Protein AF-A0A453EWI1-F1 (afdb_monomer)

Mean predicted aligned error: 10.82 Å

Foldseek 3Di:
DVVVVVVVCVVVVNADPVNSLVVLLVLLQVLLPPDPVSNLVSCCSVCVVVLVVLQDVVLCVQQLVALCSVVVVLVVLPNLVVLLSSLLSLLSNLVSFDHDPDPPDDDDDDPDDDPPDDQTSCLVVCQSVPPSLLSVLQSLLCCLPPPNVVVDDPLQVLLPDDDPVNVCVLQVNDDPPPPDDDDDDDPDDPPDDPPDDSSPSNNCSSCSSLLSSLLSQLSLLQSAPSRLVPDDLVSNLCSLQVNLLRDFPVSNLSNCVRHLLSNCLRYQLVCCVSHVLSNQLSVLVNCLVQVCQQQVCCVPVVAGDGSPPDGDRRPPDGDPQPVSQDDPDPDPLPDQALVSVSSPHVLSVQVVNCSNVPSVLSCLLCQLVGPDVVSVVRSVVVLVVLVVSCVRHVDPVSCCSNVPRNVVSNVD

Sequence (412 aa):
NIADTMAYLQGEGRLLRAEHDHLCEAFLIMASSSGIQQQQEVLAWLLEPLNKTWTQVEWQTAYLSDPSGLTDMFADTQFMWSIYHTVTFFEKALKRSGTKRSTTAPQAAITTTTATGYLHPMSSHLSWILPPLLRLLRCIHALWAEPFAQSLTGEIKAAKSMTISEQASLLGETSKPTKGQVAPADGLLDVQREGESKENNIRNWLRGVRDSGYNLIGLAATLGEAFFRCIDGSSVILALMENVQVMEFRHLRQLMHLAVVPLVKYCPAELWQIWTANLLQPIFVHCQQALDYSWSSLLREGRAKVPDSFALPGLNSGLPSLEQLGPVNRIDSSLKSLESFASSSLTGFLMLNVGTALPALRITVEVFSWTDSEAVTKVIPFCGALIHLAVATNRAELRQFVGNDLFSSIIQ

Structure (mmCIF, N/CA/C/O backbone):
data_AF-A0A453EWI1-F1
#
_entry.id   AF-A0A453EWI1-F1
#
loop_
_atom_site.group_PDB
_atom_site.id
_atom_site.type_symbol
_atom_site.label_atom_id
_atom_site.label_alt_id
_atom_site.label_comp_id
_atom_site.label_asym_id
_atom_site.label_entity_id
_atom_site.label_seq_id
_atom_site.pdbx_PDB_ins_code
_atom_site.Cartn_x
_atom_site.Cartn_y
_atom_site.Cartn_z
_atom_site.occupancy
_atom_site.B_iso_or_equiv
_atom_site.auth_seq_id
_atom_site.auth_comp_id
_atom_site.auth_asym_id
_atom_site.auth_atom_id
_atom_site.pdbx_PDB_model_num
ATOM 1 N N . ASN A 1 1 ? -18.209 -15.304 27.530 1.00 67.94 1 ASN A N 1
ATOM 2 C CA . ASN A 1 1 ? -17.160 -15.496 26.502 1.00 67.94 1 ASN A CA 1
ATOM 3 C C . ASN A 1 1 ? -15.914 -14.709 26.930 1.00 67.94 1 ASN A C 1
ATOM 5 O O . ASN A 1 1 ? -16.073 -13.775 27.705 1.00 67.94 1 ASN A O 1
ATOM 9 N N . ILE A 1 2 ? -14.697 -15.046 26.481 1.00 75.56 2 ILE A N 1
ATOM 10 C CA . ILE A 1 2 ? -13.461 -14.317 26.839 1.00 75.56 2 ILE A CA 1
ATOM 11 C C . ILE A 1 2 ? -13.558 -12.825 26.445 1.00 75.56 2 ILE A C 1
ATOM 13 O O . ILE A 1 2 ? -13.026 -11.990 27.164 1.00 75.56 2 ILE A O 1
ATOM 17 N N . ALA A 1 3 ? -14.296 -12.442 25.387 1.00 71.62 3 ALA A N 1
ATOM 18 C CA . ALA A 1 3 ? -14.419 -11.006 24.979 1.00 71.62 3 ALA A CA 1
ATOM 19 C C . ALA A 1 3 ? -15.384 -10.325 25.877 1.00 71.62 3 ALA A C 1
ATOM 21 O O . ALA A 1 3 ? -15.124 -9.192 26.221 1.00 71.62 3 ALA A O 1
ATOM 22 N N . ASP A 1 4 ? -16.468 -10.984 26.264 1.00 77.69 4 ASP A N 1
ATOM 23 C CA . ASP A 1 4 ? -17.371 -10.384 27.231 1.00 77.69 4 ASP A CA 1
ATOM 24 C C . ASP A 1 4 ? -16.588 -10.084 28.512 1.00 77.69 4 ASP A C 1
ATOM 26 O O . ASP A 1 4 ? -16.738 -9.012 29.077 1.00 77.69 4 ASP A O 1
ATOM 30 N N . THR A 1 5 ? -15.673 -10.974 28.918 1.00 83.44 5 THR A N 1
ATOM 31 C CA . THR A 1 5 ? -14.769 -10.732 30.047 1.00 83.44 5 THR A CA 1
ATOM 32 C C . THR A 1 5 ? -13.767 -9.607 29.770 1.00 83.44 5 THR A C 1
ATOM 34 O O . THR A 1 5 ? -13.622 -8.726 30.609 1.00 83.44 5 THR A O 1
ATOM 37 N N . MET A 1 6 ? -13.090 -9.587 28.619 1.00 82.62 6 MET A N 1
ATOM 38 C CA . MET A 1 6 ? -12.129 -8.528 28.273 1.00 82.62 6 MET A CA 1
ATOM 39 C C . MET A 1 6 ? -12.805 -7.160 28.120 1.00 82.62 6 MET A C 1
ATOM 41 O O . MET A 1 6 ? -12.298 -6.174 28.640 1.00 82.62 6 MET A O 1
ATOM 45 N N . ALA A 1 7 ? -13.968 -7.105 27.475 1.00 79.69 7 ALA A N 1
ATOM 46 C CA . ALA A 1 7 ? -14.790 -5.914 27.300 1.00 79.69 7 ALA A CA 1
ATOM 47 C C . ALA A 1 7 ? -15.365 -5.432 28.636 1.00 79.69 7 ALA A C 1
ATOM 49 O O . ALA A 1 7 ? -15.357 -4.234 28.898 1.00 79.69 7 ALA A O 1
ATOM 50 N N . TYR A 1 8 ? -15.800 -6.348 29.507 1.00 84.19 8 TYR A N 1
ATOM 51 C CA . TYR A 1 8 ? -16.216 -6.023 30.871 1.00 84.19 8 TYR A CA 1
ATOM 52 C C . TYR A 1 8 ? -15.061 -5.422 31.680 1.00 84.19 8 TYR A C 1
ATOM 54 O O . TYR A 1 8 ? -15.207 -4.349 32.256 1.00 84.19 8 TYR A O 1
ATOM 62 N N . LEU A 1 9 ? -13.883 -6.058 31.667 1.00 85.06 9 LEU A N 1
ATOM 63 C CA . LEU A 1 9 ? -12.699 -5.555 32.371 1.00 85.06 9 LEU A CA 1
ATOM 64 C C . LEU A 1 9 ? -12.217 -4.212 31.809 1.00 85.06 9 LEU A C 1
ATOM 66 O O . LEU A 1 9 ? -11.793 -3.349 32.575 1.00 85.06 9 LEU A O 1
ATOM 70 N N . GLN A 1 10 ? -12.311 -4.015 30.492 1.00 81.44 10 GLN A N 1
ATOM 71 C CA . GLN A 1 10 ? -12.009 -2.736 29.856 1.00 81.44 10 GLN A CA 1
ATOM 72 C C . GLN A 1 10 ? -13.036 -1.663 30.258 1.00 81.44 10 GLN A C 1
ATOM 74 O O . GLN A 1 10 ? -12.650 -0.535 30.555 1.00 81.44 10 GLN A O 1
ATOM 79 N N . GLY A 1 11 ? -14.325 -2.014 30.330 1.00 80.19 11 GLY A N 1
ATOM 80 C CA . GLY A 1 11 ? -15.403 -1.128 30.783 1.00 80.19 11 GLY A CA 1
ATOM 81 C C . GLY A 1 11 ? -15.296 -0.727 32.258 1.00 80.19 11 GLY A C 1
ATOM 82 O O . GLY A 1 11 ? -15.641 0.397 32.608 1.00 80.19 11 GLY A O 1
ATOM 83 N N . GLU A 1 12 ? -14.754 -1.601 33.112 1.00 86.56 12 GLU A N 1
ATOM 84 C CA . GLU A 1 12 ? -14.426 -1.291 34.514 1.00 86.56 12 GLU A CA 1
ATOM 85 C C . GLU A 1 12 ? -13.099 -0.523 34.681 1.00 86.56 12 GLU A C 1
ATOM 87 O O . GLU A 1 12 ? -12.708 -0.218 35.807 1.00 86.56 12 GLU A O 1
ATOM 92 N N . GLY A 1 13 ? -12.367 -0.238 33.596 1.00 81.62 13 GLY A N 1
ATOM 93 C CA . GLY A 1 13 ? -11.044 0.398 33.658 1.00 81.62 13 GLY A CA 1
ATOM 94 C C . GLY A 1 13 ? -9.952 -0.484 34.280 1.00 81.62 13 GLY A C 1
ATOM 95 O O . GLY A 1 13 ? -8.896 0.013 34.658 1.00 81.62 13 GLY A O 1
ATOM 96 N N . ARG A 1 14 ? -10.197 -1.794 34.398 1.00 85.75 14 ARG A N 1
ATOM 97 C CA . ARG A 1 14 ? -9.286 -2.786 34.999 1.00 85.75 14 ARG A CA 1
ATOM 98 C C . ARG A 1 14 ? -8.356 -3.451 33.990 1.00 85.75 14 ARG A C 1
ATOM 100 O O . ARG A 1 14 ? -7.479 -4.207 34.394 1.00 85.75 14 ARG A O 1
ATOM 107 N N . LEU A 1 15 ? -8.589 -3.212 32.704 1.00 83.12 15 LEU A N 1
ATOM 108 C CA . LEU A 1 15 ? -7.745 -3.659 31.607 1.00 83.12 15 LEU A CA 1
ATOM 109 C C . LEU A 1 15 ? -7.382 -2.443 30.758 1.00 83.12 15 LEU A C 1
ATOM 111 O O . LEU A 1 15 ? -8.246 -1.862 30.093 1.00 83.12 15 LEU A O 1
ATOM 115 N N . LEU A 1 16 ? -6.108 -2.053 30.786 1.00 81.50 16 LEU A N 1
ATOM 116 C CA . LEU A 1 16 ? -5.604 -0.956 29.967 1.00 81.50 16 LEU A CA 1
ATOM 117 C C . LEU A 1 16 ? -5.664 -1.338 28.488 1.00 81.50 16 LEU A C 1
ATOM 119 O O . LEU A 1 16 ? -5.563 -2.509 28.118 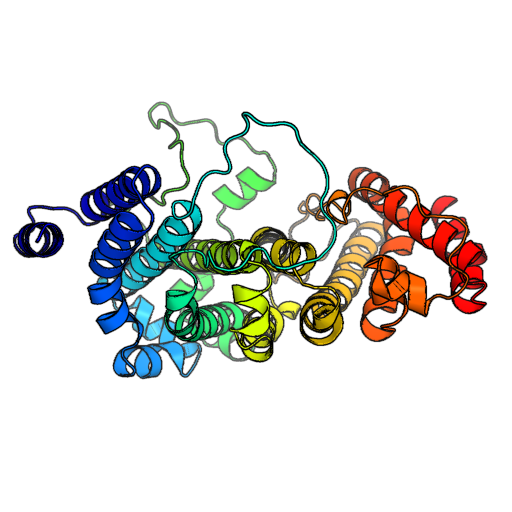1.00 81.50 16 LEU A O 1
ATOM 123 N N . ARG A 1 17 ? -5.768 -0.340 27.603 1.00 75.62 17 ARG A N 1
ATOM 124 C CA . ARG A 1 17 ? -5.851 -0.611 26.161 1.00 75.62 17 ARG A CA 1
ATOM 125 C C . ARG A 1 17 ? -4.613 -1.340 25.631 1.00 75.62 17 ARG A C 1
ATOM 127 O O . ARG A 1 17 ? -4.747 -2.270 24.846 1.00 75.62 17 ARG A O 1
ATOM 134 N N . ALA A 1 18 ? -3.429 -0.974 26.119 1.00 73.44 18 ALA A N 1
ATOM 135 C CA . ALA A 1 18 ? -2.195 -1.669 25.774 1.00 73.44 18 ALA A CA 1
ATOM 136 C C . ALA A 1 18 ? -2.226 -3.143 26.219 1.00 73.44 18 ALA A C 1
ATOM 138 O O . ALA A 1 18 ? -1.836 -4.020 25.455 1.00 73.44 18 ALA A O 1
ATOM 139 N N . GLU A 1 19 ? -2.724 -3.442 27.420 1.00 82.31 19 GLU A N 1
ATOM 140 C CA . GLU A 1 19 ? -2.849 -4.818 27.923 1.00 82.31 19 GLU A CA 1
ATOM 141 C C . GLU A 1 19 ? -3.857 -5.623 27.101 1.00 82.31 19 GLU A C 1
ATOM 143 O O . GLU A 1 19 ? -3.589 -6.769 26.741 1.00 82.31 19 GLU A O 1
ATOM 148 N N . HIS A 1 20 ? -4.985 -5.004 26.744 1.00 83.69 20 HIS A N 1
ATOM 149 C CA . HIS A 1 20 ? -5.971 -5.585 25.840 1.00 83.69 20 HIS A CA 1
ATOM 150 C C . HIS A 1 20 ? -5.329 -5.987 24.503 1.00 83.69 20 HIS A C 1
ATOM 152 O O . HIS A 1 20 ? -5.486 -7.127 24.069 1.00 83.69 20 HIS A O 1
ATOM 158 N N . ASP A 1 21 ? -4.556 -5.096 23.877 1.00 81.00 21 ASP A N 1
ATOM 159 C CA . ASP A 1 21 ? -3.899 -5.368 22.594 1.00 81.00 21 ASP A CA 1
ATOM 160 C C . ASP A 1 21 ? -2.872 -6.517 22.694 1.00 81.00 21 ASP A C 1
ATOM 162 O O . ASP A 1 21 ? -2.797 -7.360 21.793 1.00 81.00 21 ASP A O 1
ATOM 166 N N . HIS A 1 22 ? -2.119 -6.605 23.799 1.00 84.75 22 HIS A N 1
ATOM 167 C CA . HIS A 1 22 ? -1.191 -7.717 24.054 1.00 84.75 22 HIS A CA 1
ATOM 168 C C . HIS A 1 22 ? -1.921 -9.047 24.265 1.00 84.75 22 HIS A C 1
ATOM 170 O O . HIS A 1 22 ? -1.502 -10.072 23.723 1.00 84.75 22 HIS A O 1
ATOM 176 N N . LEU A 1 23 ? -3.026 -9.043 25.017 1.00 87.38 23 LEU A N 1
ATOM 177 C CA . LEU A 1 23 ? -3.858 -10.231 25.206 1.00 87.38 23 LEU A CA 1
ATOM 178 C C . LEU A 1 23 ? -4.446 -10.705 23.878 1.00 87.38 23 LEU A C 1
ATOM 180 O O . LEU A 1 23 ? -4.378 -11.894 23.573 1.00 87.38 23 LEU A O 1
ATOM 184 N N . CYS A 1 24 ? -4.970 -9.793 23.059 1.00 86.19 24 CYS A N 1
ATOM 185 C CA . CYS A 1 24 ? -5.480 -10.131 21.736 1.00 86.19 24 CYS A CA 1
ATOM 186 C C . CYS A 1 24 ? -4.393 -10.755 20.845 1.00 86.19 24 CYS A C 1
ATOM 188 O O . CYS A 1 24 ? -4.650 -11.771 20.201 1.00 86.19 24 CYS A O 1
ATOM 190 N N . GLU A 1 25 ? -3.168 -10.217 20.838 1.00 86.19 25 GLU A N 1
ATOM 191 C CA . GLU A 1 25 ? -2.052 -10.833 20.105 1.00 86.19 25 GLU A CA 1
ATOM 192 C C . GLU A 1 25 ? -1.692 -12.223 20.653 1.00 86.19 25 GLU A C 1
ATOM 194 O O . GLU A 1 25 ? -1.485 -13.154 19.871 1.00 86.19 25 GLU A O 1
ATOM 199 N N . ALA A 1 26 ? -1.691 -12.409 21.975 1.00 87.69 26 ALA A N 1
ATOM 200 C CA . ALA A 1 26 ? -1.473 -13.718 22.585 1.00 87.69 26 ALA A CA 1
ATOM 201 C C . ALA A 1 26 ? -2.552 -14.732 22.166 1.00 87.69 26 ALA A C 1
ATOM 203 O O . ALA A 1 26 ? -2.220 -15.865 21.810 1.00 87.69 26 ALA A O 1
ATOM 204 N N . PHE A 1 27 ? -3.828 -14.331 22.133 1.00 88.50 27 PHE A N 1
ATOM 205 C CA . PHE A 1 27 ? -4.918 -15.182 21.649 1.00 88.50 27 PHE A CA 1
ATOM 206 C C . PHE A 1 27 ? -4.750 -15.562 20.180 1.00 88.50 27 PHE A C 1
ATOM 208 O O . PHE A 1 27 ? -4.929 -16.731 19.847 1.00 88.50 27 PHE A O 1
ATOM 215 N N . LEU A 1 28 ? -4.341 -14.627 19.317 1.00 87.94 28 LEU A N 1
ATOM 216 C CA . LEU A 1 28 ? -4.043 -14.923 17.912 1.00 87.94 28 LEU A CA 1
ATOM 217 C C . LEU A 1 28 ? -2.926 -15.968 17.777 1.00 87.94 28 LEU A C 1
ATOM 219 O O . LEU A 1 28 ? -3.041 -16.903 16.985 1.00 87.94 28 LEU A O 1
ATOM 223 N N . ILE A 1 29 ? -1.864 -15.850 18.578 1.00 87.12 29 ILE A N 1
ATOM 224 C CA . ILE A 1 29 ? -0.747 -16.802 18.571 1.00 87.12 29 ILE A CA 1
ATOM 225 C C . ILE A 1 29 ? -1.202 -18.184 19.061 1.00 87.12 29 ILE A C 1
ATOM 227 O O . ILE A 1 29 ? -0.923 -19.180 18.393 1.00 87.12 29 ILE A O 1
ATOM 231 N N . MET A 1 30 ? -1.940 -18.264 20.172 1.00 85.94 30 MET A N 1
ATOM 232 C CA . MET A 1 30 ? -2.477 -19.532 20.695 1.00 85.94 30 MET A CA 1
ATOM 233 C C . MET A 1 30 ? -3.460 -20.194 19.716 1.00 85.94 30 MET A C 1
ATOM 235 O O . MET A 1 30 ? -3.457 -21.414 19.528 1.00 85.94 30 MET A O 1
ATOM 239 N N . ALA A 1 31 ? -4.274 -19.386 19.039 1.00 86.19 31 ALA A N 1
ATOM 240 C CA . ALA A 1 31 ? -5.187 -19.841 18.003 1.00 86.19 31 ALA A CA 1
ATOM 241 C C . ALA A 1 31 ? -4.439 -20.385 16.775 1.00 86.19 31 ALA A C 1
ATOM 243 O O . ALA A 1 31 ? -4.853 -21.394 16.212 1.00 86.19 31 ALA A O 1
ATOM 244 N N . SER A 1 32 ? -3.307 -19.781 16.397 1.00 83.81 32 SER A N 1
ATOM 245 C CA . SER A 1 32 ? -2.483 -20.240 15.265 1.00 83.81 32 SER A CA 1
ATOM 246 C C . SER A 1 32 ? -1.854 -21.625 15.470 1.00 83.81 32 SER A C 1
ATOM 248 O O . SER A 1 32 ? -1.562 -22.316 14.496 1.00 83.81 32 SER A O 1
ATOM 250 N N . SER A 1 33 ? -1.652 -22.052 16.724 1.00 81.88 33 SER A N 1
ATOM 251 C CA . SER A 1 33 ? -1.205 -23.415 17.052 1.00 81.88 33 SER A CA 1
ATOM 252 C C . SER A 1 33 ? -2.355 -24.404 17.254 1.00 81.88 33 SER A C 1
ATOM 254 O O . SER A 1 33 ? -2.109 -25.575 17.536 1.00 81.88 33 SER A O 1
ATOM 256 N N . SER A 1 34 ? -3.599 -23.938 17.144 1.00 79.94 34 SER A N 1
ATOM 257 C CA . SER A 1 34 ? -4.810 -24.751 17.263 1.00 79.94 34 SER A CA 1
ATOM 258 C C . SER A 1 34 ? -5.312 -25.200 15.881 1.00 79.94 34 SER A C 1
ATOM 260 O O . SER A 1 34 ? -4.728 -24.872 14.847 1.00 79.94 34 SER A O 1
ATOM 262 N N . GLY A 1 35 ? -6.395 -25.982 15.839 1.00 79.62 35 GLY A N 1
ATOM 263 C CA . GLY A 1 35 ? -7.058 -26.322 14.579 1.00 79.62 35 GLY A CA 1
ATOM 264 C C . GLY A 1 35 ? -7.693 -25.099 13.903 1.00 79.62 35 GLY A C 1
ATOM 265 O O . GLY A 1 35 ? -8.011 -24.101 14.550 1.00 79.62 35 GLY A O 1
ATOM 266 N N . ILE A 1 36 ? -7.920 -25.192 12.587 1.00 80.81 36 ILE A N 1
ATOM 267 C CA . ILE A 1 36 ? -8.485 -24.105 11.760 1.00 80.81 36 ILE A CA 1
ATOM 268 C C . ILE A 1 36 ? -9.826 -23.604 12.315 1.00 80.81 36 ILE A C 1
ATOM 270 O O . ILE A 1 36 ? -10.088 -22.405 12.301 1.00 80.81 36 ILE A O 1
ATOM 274 N N . GLN A 1 37 ? -10.657 -24.511 12.831 1.00 81.50 37 GLN A N 1
ATOM 275 C CA . GLN A 1 37 ? -11.960 -24.171 13.395 1.00 81.50 37 GLN A CA 1
ATOM 276 C C . GLN A 1 37 ? -11.828 -23.300 14.652 1.00 81.50 37 GLN A C 1
ATOM 278 O O . GLN A 1 37 ? -12.436 -22.237 14.717 1.00 81.50 37 GLN A O 1
ATOM 283 N N . GLN A 1 38 ? -10.968 -23.683 15.604 1.00 83.25 38 GLN A N 1
ATOM 284 C CA . GLN A 1 38 ? -10.704 -22.868 16.795 1.00 83.25 38 GLN A CA 1
ATOM 285 C C . GLN A 1 38 ? -10.111 -21.510 16.415 1.00 83.25 38 GLN A C 1
ATOM 287 O O . GLN A 1 38 ? -10.437 -20.490 17.017 1.00 83.25 38 GLN A O 1
ATOM 292 N N . GLN A 1 39 ? -9.262 -21.479 15.387 1.00 87.06 39 GLN A N 1
ATOM 293 C CA . GLN A 1 39 ? -8.699 -20.230 14.902 1.00 87.06 39 GLN A CA 1
ATOM 294 C C . GLN A 1 39 ? -9.767 -19.293 14.322 1.00 87.06 39 GLN A C 1
ATOM 296 O O . GLN A 1 39 ? -9.751 -18.097 14.610 1.00 87.06 39 GLN A O 1
ATOM 301 N N . GLN A 1 40 ? -10.707 -19.824 13.539 1.00 86.00 40 GLN A N 1
ATOM 302 C CA . GLN A 1 40 ? -11.838 -19.056 13.015 1.00 86.00 40 GLN A CA 1
ATOM 303 C C . GLN A 1 40 ? -12.755 -18.553 14.133 1.00 86.00 40 GLN A C 1
ATOM 305 O O . GLN A 1 40 ? -13.178 -17.402 14.087 1.00 86.00 40 GLN A O 1
ATOM 310 N N . GLU A 1 41 ? -13.019 -19.369 15.155 1.00 86.31 41 GLU A N 1
ATOM 311 C CA . GLU A 1 41 ? -13.827 -18.972 16.313 1.00 86.31 41 GLU A CA 1
ATOM 312 C C . GLU A 1 41 ? -13.175 -17.823 17.095 1.00 86.31 41 GLU A C 1
ATOM 314 O O . GLU A 1 41 ? -13.834 -16.821 17.372 1.00 86.31 41 GLU A O 1
ATOM 319 N N . VAL A 1 42 ? -11.871 -17.919 17.390 1.00 87.69 42 VAL A N 1
ATOM 320 C CA . VAL A 1 42 ? -11.118 -16.852 18.077 1.00 87.69 42 VAL A CA 1
ATOM 321 C C . VAL A 1 42 ? -11.080 -15.572 17.240 1.00 87.69 42 VAL A C 1
ATOM 323 O O . VAL A 1 42 ? -11.238 -14.479 17.779 1.00 87.69 42 VAL A O 1
ATOM 326 N N . LEU A 1 43 ? -10.901 -15.679 15.923 1.00 89.00 43 LEU A N 1
ATOM 327 C CA . LEU A 1 43 ? -10.918 -14.514 15.039 1.00 89.00 43 LEU A CA 1
ATOM 328 C C . LEU A 1 43 ? -12.295 -13.863 14.961 1.00 89.00 43 LEU A C 1
ATOM 330 O O . LEU A 1 43 ? -12.379 -12.643 15.063 1.00 89.00 43 LEU A O 1
ATOM 334 N N . ALA A 1 44 ? -13.364 -14.647 14.812 1.00 87.38 44 ALA A N 1
ATOM 335 C CA . ALA A 1 44 ? -14.729 -14.127 14.796 1.00 87.38 44 ALA A CA 1
ATOM 336 C C . ALA A 1 44 ? -15.025 -13.363 16.091 1.00 87.38 44 ALA A C 1
ATOM 338 O O . ALA A 1 44 ? -15.495 -12.231 16.060 1.00 87.38 44 ALA A O 1
ATOM 339 N N . TRP A 1 45 ? -14.639 -13.957 17.214 1.00 86.38 45 TRP A N 1
ATOM 340 C CA . TRP A 1 45 ? -14.759 -13.390 18.542 1.00 86.38 45 TRP A CA 1
ATOM 341 C C . TRP A 1 45 ? -14.028 -12.044 18.716 1.00 86.38 45 TRP A C 1
ATOM 343 O O . TRP A 1 45 ? -14.605 -11.093 19.244 1.00 86.38 45 TRP A O 1
ATOM 353 N N . LEU A 1 46 ? -12.781 -11.940 18.245 1.00 89.31 46 LEU A N 1
ATOM 354 C CA . LEU A 1 46 ? -11.983 -10.710 18.339 1.00 89.31 46 LEU A CA 1
ATOM 355 C C . LEU A 1 46 ? -12.405 -9.636 17.325 1.00 89.31 46 LEU A C 1
ATOM 357 O O . LEU A 1 46 ? -12.323 -8.443 17.615 1.00 89.31 46 LEU A O 1
ATOM 361 N N . LEU A 1 47 ? -12.829 -10.042 16.125 1.00 91.44 47 LEU A N 1
ATOM 362 C CA . LEU A 1 47 ? -13.122 -9.127 15.022 1.00 91.44 47 LEU A CA 1
ATOM 363 C C . LEU A 1 47 ? -14.569 -8.646 14.998 1.00 91.44 47 LEU A C 1
ATOM 365 O O . LEU A 1 47 ? -14.814 -7.590 14.430 1.00 91.44 47 LEU A O 1
ATOM 369 N N . GLU A 1 48 ? -15.534 -9.362 15.580 1.00 90.56 48 GLU A N 1
ATOM 370 C CA . GLU A 1 48 ? -16.948 -8.963 15.524 1.00 90.56 48 GLU A CA 1
ATOM 371 C C . GLU A 1 48 ? -17.214 -7.570 16.134 1.00 90.56 48 GLU A C 1
ATOM 373 O O . GLU A 1 48 ? -17.879 -6.763 15.472 1.00 90.56 48 GLU A O 1
ATOM 378 N N . PRO A 1 49 ? -16.688 -7.219 17.327 1.00 88.56 49 PRO A N 1
ATOM 379 C CA . PRO A 1 49 ? -16.867 -5.875 17.876 1.00 88.56 49 PRO A CA 1
ATOM 380 C C . PRO A 1 49 ? -16.231 -4.802 16.988 1.00 88.56 49 PRO A C 1
ATOM 382 O O . PRO A 1 49 ? -16.815 -3.738 16.793 1.00 88.56 49 PRO A O 1
ATOM 385 N N . LEU A 1 50 ? -15.062 -5.104 16.412 1.00 92.19 50 LEU A N 1
ATOM 386 C CA . LEU A 1 50 ? -14.349 -4.197 15.516 1.00 92.19 50 LEU A CA 1
ATOM 387 C C . LEU A 1 50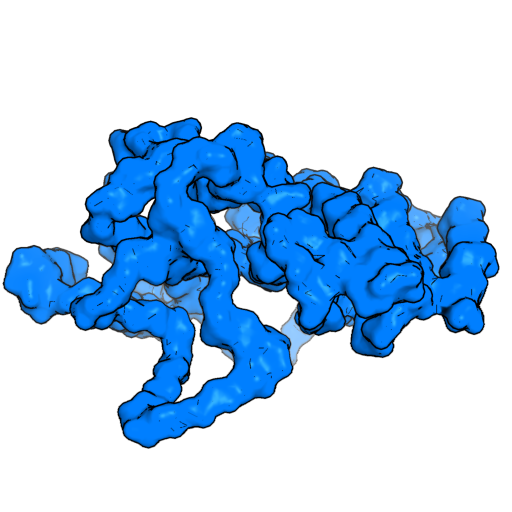 ? -15.061 -4.043 14.178 1.00 92.19 50 LEU A C 1
ATOM 389 O O . LEU A 1 50 ? -15.086 -2.950 13.645 1.00 92.19 50 LEU A O 1
ATOM 393 N N . ASN A 1 51 ? -15.670 -5.097 13.640 1.00 94.25 51 ASN A N 1
ATOM 394 C CA . ASN A 1 51 ? -16.466 -5.026 12.422 1.00 94.25 51 ASN A CA 1
ATOM 395 C C . ASN A 1 51 ? -17.634 -4.051 12.624 1.00 94.25 51 ASN A C 1
ATOM 397 O O . ASN A 1 51 ? -17.777 -3.098 11.867 1.00 94.25 51 ASN A O 1
ATOM 401 N N . LYS A 1 52 ? -18.387 -4.213 13.724 1.00 92.12 52 LYS A N 1
ATOM 402 C CA . LYS A 1 52 ? -19.533 -3.354 14.062 1.00 92.12 52 LYS A CA 1
ATOM 403 C C . LYS A 1 52 ? -19.177 -1.870 14.130 1.00 92.12 52 LYS A C 1
ATOM 405 O O . LYS A 1 52 ? -19.999 -1.062 13.718 1.00 92.12 52 LYS A O 1
ATOM 410 N N . THR A 1 53 ? -18.003 -1.505 14.642 1.00 93.06 53 THR A N 1
ATOM 411 C CA . THR A 1 53 ? -17.565 -0.101 14.721 1.00 93.06 53 THR A CA 1
ATOM 412 C C . THR A 1 53 ? -16.858 0.358 13.447 1.00 93.06 53 THR A C 1
ATOM 414 O O . THR A 1 53 ? -17.120 1.446 12.946 1.00 93.06 53 THR A O 1
ATOM 417 N N . TRP A 1 54 ? -15.999 -0.471 12.860 1.00 96.62 54 TRP A N 1
ATOM 418 C CA . TRP A 1 54 ? -15.223 -0.138 11.666 1.00 96.62 54 TRP A CA 1
ATOM 419 C C . TRP A 1 54 ? -16.108 0.092 10.444 1.00 96.62 54 TRP A C 1
ATOM 421 O O . TRP A 1 54 ? -15.841 1.004 9.666 1.00 96.62 54 TRP A O 1
ATOM 431 N N . THR A 1 55 ? -17.189 -0.677 10.282 1.00 96.06 55 THR A N 1
ATOM 432 C CA . THR A 1 55 ? -18.088 -0.551 9.125 1.00 96.06 55 THR A CA 1
ATOM 433 C C . THR A 1 55 ? -19.185 0.498 9.294 1.00 96.06 55 THR A C 1
ATOM 435 O O . THR A 1 55 ? -19.950 0.698 8.354 1.00 96.06 55 THR A O 1
ATOM 438 N N . GLN A 1 56 ? -19.279 1.168 10.449 1.00 95.75 56 GLN A N 1
ATOM 439 C CA . GLN A 1 56 ? -20.244 2.251 10.663 1.00 95.75 56 GLN A CA 1
ATOM 440 C C . GLN A 1 56 ? -20.030 3.384 9.662 1.00 95.75 56 GLN A C 1
ATOM 442 O O . GLN A 1 56 ? -18.916 3.872 9.475 1.00 95.75 56 GLN A O 1
ATOM 447 N N . VAL A 1 57 ? -21.113 3.802 9.011 1.00 95.25 57 VAL A N 1
ATOM 448 C CA . VAL A 1 57 ? -21.067 4.836 7.972 1.00 95.25 57 VAL A CA 1
ATOM 449 C C . VAL A 1 57 ? -20.894 6.214 8.603 1.00 95.25 57 VAL A C 1
ATOM 451 O O . VAL A 1 57 ? -20.268 7.080 8.008 1.00 95.25 57 VAL A O 1
ATOM 454 N N . GLU A 1 58 ? -21.380 6.408 9.826 1.00 94.62 58 GLU A N 1
ATOM 455 C CA . GLU A 1 58 ? -21.437 7.690 10.523 1.00 94.62 58 GLU A CA 1
ATOM 456 C C . GLU A 1 58 ? -20.049 8.321 10.661 1.00 94.62 58 GLU A C 1
ATOM 458 O O . GLU A 1 58 ? -19.832 9.443 10.204 1.00 94.62 58 GLU A O 1
ATOM 463 N N . TRP A 1 59 ? -19.084 7.586 11.222 1.00 95.06 59 TRP A N 1
ATOM 464 C CA . TRP A 1 59 ? -17.724 8.103 11.393 1.00 95.06 59 TRP A CA 1
ATOM 465 C C . TRP A 1 59 ? -16.969 8.174 10.063 1.00 95.06 59 TRP A C 1
ATOM 467 O O . TRP A 1 59 ? -16.190 9.097 9.841 1.00 95.06 59 TRP A O 1
ATOM 477 N N . GLN A 1 60 ? -17.207 7.225 9.152 1.00 95.06 60 GLN A N 1
ATOM 478 C CA . GLN A 1 60 ? -16.560 7.231 7.843 1.00 95.06 60 GLN A CA 1
ATOM 479 C C . GLN A 1 60 ? -17.000 8.446 7.028 1.00 95.06 60 GLN A C 1
ATOM 481 O O . GLN A 1 60 ? -16.181 9.079 6.373 1.00 95.06 60 GLN A O 1
ATOM 486 N N . THR A 1 61 ? -18.283 8.796 7.073 1.00 93.94 61 THR A N 1
ATOM 487 C CA . THR A 1 61 ? -18.799 9.984 6.404 1.00 93.94 61 THR A CA 1
ATOM 488 C C . THR A 1 61 ? -18.342 11.252 7.117 1.00 93.94 61 THR A C 1
ATOM 490 O O . THR A 1 61 ? -17.955 12.201 6.439 1.00 93.94 61 THR A O 1
ATOM 493 N N . ALA A 1 62 ? -18.323 11.265 8.452 1.00 94.00 62 ALA A N 1
ATOM 494 C CA . ALA A 1 62 ? -17.867 12.420 9.222 1.00 94.00 62 ALA A CA 1
ATOM 495 C C . ALA A 1 62 ? -16.386 12.755 8.974 1.00 94.00 62 ALA A C 1
ATOM 497 O O . ALA A 1 62 ? -16.053 13.920 8.788 1.00 94.00 62 ALA A O 1
ATOM 498 N N . TYR A 1 63 ? -15.507 11.747 8.931 1.00 95.50 63 TYR A N 1
ATOM 499 C CA . TYR A 1 63 ? -14.056 11.967 8.928 1.00 95.50 63 TYR A CA 1
ATOM 500 C C . TYR A 1 63 ? -13.347 11.606 7.616 1.00 95.50 63 TYR A C 1
ATOM 502 O O . TYR A 1 63 ? -12.255 12.114 7.375 1.00 95.50 63 TYR A O 1
ATOM 510 N N . LEU A 1 64 ? -13.923 10.734 6.774 1.00 95.75 64 LEU A N 1
ATOM 511 C CA . LEU A 1 64 ? -13.270 10.196 5.566 1.00 95.75 64 LEU A CA 1
ATOM 512 C C . LEU A 1 64 ? -13.952 10.585 4.243 1.00 95.75 64 LEU A C 1
ATOM 514 O O . LEU A 1 64 ? -13.533 10.104 3.189 1.00 95.75 64 LEU A O 1
ATOM 518 N N . SER A 1 65 ? -15.005 11.411 4.262 1.00 91.31 65 SER A N 1
ATOM 519 C CA . SER A 1 65 ? -15.617 11.913 3.015 1.00 91.31 65 SER A CA 1
ATOM 520 C C . SER A 1 65 ? -14.701 12.882 2.270 1.00 91.31 65 SER A C 1
ATOM 522 O O . SER A 1 65 ? -14.726 12.932 1.043 1.00 91.31 65 SER A O 1
ATOM 524 N N . ASP A 1 66 ? -13.902 13.643 3.016 1.00 89.44 66 ASP A N 1
ATOM 525 C CA . ASP A 1 66 ? -12.971 14.646 2.511 1.00 89.44 66 ASP A CA 1
ATOM 526 C C . ASP A 1 66 ? -11.716 14.681 3.408 1.00 89.44 66 ASP A C 1
ATOM 528 O O . ASP A 1 66 ? -11.842 14.475 4.620 1.00 89.44 66 ASP A O 1
ATOM 532 N N . PRO A 1 67 ? -10.507 14.945 2.870 1.00 88.75 67 PRO A N 1
ATOM 533 C CA . PRO A 1 67 ? -9.279 15.025 3.665 1.00 88.75 67 PRO A CA 1
ATOM 534 C C . PRO A 1 67 ? -9.330 16.033 4.821 1.00 88.75 67 PRO A C 1
ATOM 536 O O . PRO A 1 67 ? -8.633 15.841 5.819 1.00 88.75 67 PRO A O 1
ATOM 539 N N . SER A 1 68 ? -10.156 17.082 4.732 1.00 89.06 68 SER A N 1
ATOM 540 C CA . SER A 1 68 ? -10.337 18.047 5.822 1.00 89.06 68 SER A CA 1
ATOM 541 C C . SER A 1 68 ? -10.943 17.426 7.084 1.00 89.06 68 SER A C 1
ATOM 543 O O . SER A 1 68 ? -10.578 17.855 8.181 1.00 89.06 68 SER A O 1
ATOM 545 N N . GLY A 1 69 ? -11.750 16.365 6.949 1.00 92.19 69 GLY A N 1
ATOM 546 C CA . GLY A 1 69 ? -12.364 15.638 8.065 1.00 92.19 69 GLY A CA 1
ATOM 547 C C . GLY A 1 69 ? -11.348 14.997 9.017 1.00 92.19 69 GLY A C 1
ATOM 548 O O . GLY A 1 69 ? -11.634 14.813 10.200 1.00 92.19 69 GLY A O 1
ATOM 549 N N . LEU A 1 70 ? -10.111 14.750 8.564 1.00 93.81 70 LEU A N 1
ATOM 550 C CA . LEU A 1 70 ? -9.030 14.312 9.454 1.00 93.81 70 LEU A CA 1
ATOM 551 C C . LEU A 1 70 ? -8.710 15.355 10.535 1.00 93.81 70 LEU A C 1
ATOM 553 O O . LEU A 1 70 ? -8.303 14.985 11.633 1.00 93.81 70 LEU A O 1
ATOM 557 N N . THR A 1 71 ? -8.926 16.645 10.261 1.00 91.44 71 THR A N 1
ATOM 558 C CA . THR A 1 71 ? -8.730 17.722 11.245 1.00 91.44 71 THR A CA 1
ATOM 559 C C . THR A 1 71 ? -9.675 17.560 12.431 1.00 91.44 71 THR A C 1
ATOM 561 O O . THR A 1 71 ? -9.239 17.669 13.578 1.00 91.44 71 THR A O 1
ATOM 564 N N . ASP A 1 72 ? -10.940 17.239 12.157 1.00 91.62 72 ASP A N 1
ATOM 565 C CA . ASP A 1 72 ? -11.953 17.008 13.188 1.00 91.62 72 ASP A CA 1
ATOM 566 C C . ASP A 1 72 ? -11.662 15.717 13.960 1.00 91.62 72 ASP A C 1
ATOM 568 O O . ASP A 1 72 ? -11.802 15.675 15.182 1.00 91.62 72 ASP A O 1
ATOM 572 N N . MET A 1 73 ? -11.161 14.680 13.281 1.00 94.62 73 MET A N 1
ATOM 573 C CA . MET A 1 73 ? -10.720 13.447 13.938 1.00 94.62 73 MET A CA 1
ATOM 574 C C . MET A 1 73 ? -9.544 13.693 14.894 1.00 94.62 73 MET A C 1
ATOM 576 O O . MET A 1 73 ? -9.525 13.145 15.990 1.00 94.62 73 MET A O 1
ATOM 580 N N . PHE A 1 74 ? -8.576 14.539 14.525 1.00 93.50 74 PHE A N 1
ATOM 581 C CA . PHE A 1 74 ? -7.445 14.883 15.398 1.00 93.50 74 PHE A CA 1
ATOM 582 C C . PHE A 1 74 ? -7.839 15.732 16.613 1.00 93.50 74 PHE A C 1
ATOM 584 O O . PHE A 1 74 ? -7.050 15.853 17.554 1.00 93.50 74 PHE A O 1
ATOM 591 N N . ALA A 1 75 ? -9.033 16.330 16.618 1.00 90.94 75 ALA A N 1
ATOM 592 C CA . ALA A 1 75 ? -9.575 16.981 17.806 1.00 90.94 75 ALA A CA 1
ATOM 593 C C . ALA A 1 75 ? -10.070 15.953 18.841 1.00 90.94 75 ALA A C 1
ATOM 595 O O . ALA A 1 75 ? -9.941 16.191 20.043 1.00 90.94 75 ALA A O 1
ATOM 596 N N . ASP A 1 76 ? -10.556 14.792 18.393 1.00 92.62 76 ASP A N 1
ATOM 597 C CA . ASP A 1 76 ? -10.945 13.674 19.253 1.00 92.62 76 ASP A CA 1
ATOM 598 C C . ASP A 1 76 ? -9.785 12.679 19.415 1.00 92.62 76 ASP A C 1
ATOM 600 O O . ASP A 1 76 ? -9.642 11.691 18.693 1.00 92.62 76 ASP A O 1
ATOM 604 N N . THR A 1 77 ? -8.933 12.944 20.409 1.00 89.12 77 THR A N 1
ATOM 605 C CA . THR A 1 77 ? -7.735 12.127 20.676 1.00 89.12 77 THR A CA 1
ATOM 606 C C . THR A 1 77 ? -8.082 10.661 20.956 1.00 89.12 77 THR A C 1
ATOM 608 O O . THR A 1 77 ? -7.353 9.764 20.530 1.00 89.12 77 THR A O 1
ATOM 611 N N . GLN A 1 78 ? -9.187 10.398 21.657 1.00 88.88 78 GLN A N 1
ATOM 612 C CA . GLN A 1 78 ? -9.583 9.037 22.011 1.00 88.88 78 GLN A CA 1
ATOM 613 C C . GLN A 1 78 ? -10.043 8.270 20.770 1.00 88.88 78 GLN A C 1
ATOM 615 O O . GLN A 1 78 ? -9.609 7.135 20.548 1.00 88.88 78 GLN A O 1
ATOM 620 N N . PHE A 1 79 ? -10.877 8.897 19.938 1.00 92.75 79 PHE A N 1
ATOM 621 C CA . PHE A 1 79 ? -11.329 8.296 18.691 1.00 92.75 79 PHE A CA 1
ATOM 622 C C . PHE A 1 79 ? -10.170 8.097 17.707 1.00 92.75 79 PHE A C 1
ATOM 624 O O . PHE A 1 79 ? -10.009 6.995 17.179 1.00 92.75 79 PHE A O 1
ATOM 631 N N . MET A 1 80 ? -9.295 9.096 17.544 1.00 94.31 80 MET A N 1
ATOM 632 C CA . MET A 1 80 ? -8.080 9.011 16.727 1.00 94.31 80 MET A CA 1
ATOM 633 C C . MET A 1 80 ? -7.254 7.765 17.086 1.00 94.31 80 MET A C 1
ATOM 635 O O . MET A 1 80 ? -6.973 6.925 16.225 1.00 94.31 80 MET A O 1
ATOM 639 N N . TRP A 1 81 ? -6.900 7.585 18.361 1.00 91.81 81 TRP A N 1
ATOM 640 C CA . TRP A 1 81 ? -6.134 6.411 18.785 1.00 91.81 81 TRP A CA 1
ATOM 641 C C . TRP A 1 81 ? -6.915 5.104 18.619 1.00 91.81 81 TRP A C 1
ATOM 643 O O . TRP A 1 81 ? -6.324 4.098 18.226 1.00 91.81 81 TRP A O 1
ATOM 653 N N . SER A 1 82 ? -8.238 5.101 18.813 1.00 92.19 82 SER A N 1
ATOM 654 C CA . SER A 1 82 ? -9.061 3.906 18.571 1.00 92.19 82 SER A CA 1
ATOM 655 C C . SER A 1 82 ? -8.948 3.388 17.127 1.00 92.19 82 SER A C 1
ATOM 657 O O . SER A 1 82 ? -8.855 2.174 16.915 1.00 92.19 82 SER A O 1
ATOM 659 N N . ILE A 1 83 ? -8.851 4.292 16.142 1.00 95.81 83 ILE A N 1
ATOM 660 C CA . ILE A 1 83 ? -8.622 3.951 14.730 1.00 95.81 83 ILE A CA 1
ATOM 661 C C . ILE A 1 83 ? -7.244 3.315 14.546 1.00 95.81 83 ILE A C 1
ATOM 663 O O . ILE A 1 83 ? -7.133 2.258 13.925 1.00 95.81 83 ILE A O 1
ATOM 667 N N . TYR A 1 84 ? -6.201 3.900 15.139 1.00 94.94 84 TYR A N 1
ATOM 668 C CA . TYR A 1 84 ? -4.847 3.342 15.080 1.00 94.94 84 TYR A CA 1
ATOM 669 C C . TYR A 1 84 ? -4.775 1.923 15.660 1.00 94.94 84 TYR A C 1
ATOM 671 O O . TYR A 1 84 ? -4.248 1.011 15.015 1.00 94.94 84 TYR A O 1
ATOM 679 N N . HIS A 1 85 ? -5.359 1.702 16.840 1.00 91.44 85 HIS A N 1
ATOM 680 C CA . HIS A 1 85 ? -5.398 0.378 17.466 1.00 91.44 85 HIS A CA 1
ATOM 681 C C . HIS A 1 85 ? -6.175 -0.635 16.618 1.00 91.44 85 HIS A C 1
ATOM 683 O O . HIS A 1 85 ? -5.797 -1.799 16.529 1.00 91.44 85 HIS A O 1
ATOM 689 N N . THR A 1 86 ? -7.240 -0.197 15.948 1.00 94.81 86 THR A N 1
ATOM 690 C CA . THR A 1 86 ? -8.033 -1.063 15.068 1.00 94.81 86 THR A CA 1
ATOM 691 C C . THR A 1 86 ? -7.228 -1.495 13.837 1.00 94.81 86 THR A C 1
ATOM 693 O O . THR A 1 86 ? -7.157 -2.686 13.535 1.00 94.81 86 THR A O 1
ATOM 696 N N . VAL A 1 87 ? -6.547 -0.558 13.166 1.00 97.06 87 VAL A N 1
ATOM 697 C CA . VAL A 1 87 ? -5.717 -0.853 11.982 1.00 97.06 87 VAL A CA 1
ATOM 698 C C . VAL A 1 87 ? -4.531 -1.756 12.335 1.00 97.06 87 VAL A C 1
ATOM 700 O O . VAL A 1 87 ? -4.300 -2.760 11.660 1.00 97.06 87 VAL A O 1
ATOM 703 N N . THR A 1 88 ? -3.807 -1.446 13.414 1.00 94.25 88 THR A N 1
ATOM 704 C CA . THR A 1 88 ? -2.680 -2.274 13.883 1.00 94.25 88 THR A CA 1
ATOM 705 C C . THR A 1 88 ? -3.137 -3.665 14.314 1.00 94.25 88 THR A C 1
ATOM 707 O O . THR A 1 88 ? -2.448 -4.654 14.055 1.00 94.25 88 THR A O 1
ATOM 710 N N . PHE A 1 89 ? -4.322 -3.784 14.919 1.00 93.88 89 PHE A N 1
ATOM 711 C CA . PHE A 1 89 ? -4.888 -5.085 15.243 1.00 93.88 89 PHE A CA 1
ATOM 712 C C . PHE A 1 89 ? -5.195 -5.909 13.988 1.00 93.88 89 PHE A C 1
ATOM 714 O O . PHE A 1 89 ? -4.859 -7.091 13.961 1.00 93.88 89 PHE A O 1
ATOM 721 N N . PHE A 1 90 ? -5.760 -5.315 12.930 1.00 95.69 90 PHE A N 1
ATOM 722 C CA . PHE A 1 90 ? -5.971 -6.032 11.666 1.00 95.69 90 PHE A CA 1
ATOM 723 C C . PHE A 1 90 ? -4.657 -6.534 11.065 1.00 95.69 90 PHE A C 1
ATOM 725 O O . PHE A 1 90 ? -4.595 -7.681 10.615 1.00 95.69 90 PHE A O 1
ATOM 732 N N . GLU A 1 91 ? -3.601 -5.715 11.093 1.00 95.00 91 GLU A N 1
ATOM 733 C CA . GLU A 1 91 ? -2.268 -6.123 10.638 1.00 95.00 91 GLU A CA 1
ATOM 734 C C . GLU A 1 91 ? -1.764 -7.329 11.439 1.00 95.00 91 GLU A C 1
ATOM 736 O O . GLU A 1 91 ? -1.377 -8.348 10.860 1.00 95.00 91 GLU A O 1
ATOM 741 N N . LYS A 1 92 ? -1.819 -7.255 12.774 1.00 92.19 92 LYS A N 1
ATOM 742 C CA . LYS A 1 92 ? -1.414 -8.353 13.663 1.00 92.19 92 LYS A CA 1
ATOM 743 C C . LYS A 1 92 ? -2.252 -9.608 13.433 1.00 92.19 92 LYS A C 1
ATOM 745 O O . LYS A 1 92 ? -1.690 -10.697 13.333 1.00 92.19 92 LYS A O 1
ATOM 750 N N . ALA A 1 93 ? -3.569 -9.468 13.304 1.00 92.12 93 ALA A N 1
ATOM 751 C CA . ALA A 1 93 ? -4.480 -10.570 13.025 1.00 92.12 93 ALA A CA 1
ATOM 752 C C . ALA A 1 93 ? -4.105 -11.269 11.719 1.00 92.12 93 ALA A C 1
ATOM 754 O O . ALA A 1 93 ? -4.011 -12.493 11.699 1.00 92.12 93 ALA A O 1
ATOM 755 N N . LEU A 1 94 ? -3.795 -10.519 10.660 1.00 92.25 94 LEU A N 1
ATOM 756 C CA . LEU A 1 94 ? -3.355 -11.092 9.391 1.00 92.25 94 LEU A CA 1
ATOM 757 C C . LEU A 1 94 ? -1.966 -11.736 9.479 1.00 92.25 94 LEU A C 1
ATOM 759 O O . LEU A 1 94 ? -1.780 -12.837 8.975 1.00 92.25 94 LEU A O 1
ATOM 763 N N . LYS A 1 95 ? -1.016 -11.100 10.171 1.00 91.06 95 LYS A N 1
ATOM 764 C CA . LYS A 1 95 ? 0.368 -11.578 10.333 1.00 91.06 95 LYS A CA 1
ATOM 765 C C . LYS A 1 95 ? 0.488 -12.840 11.190 1.00 91.06 95 LYS A C 1
ATOM 767 O O . LYS A 1 95 ? 1.393 -13.646 10.980 1.00 91.06 95 LYS A O 1
ATOM 772 N N . ARG A 1 96 ? -0.352 -12.967 12.220 1.00 87.69 96 ARG A N 1
ATOM 773 C CA . ARG A 1 96 ? -0.303 -14.064 13.202 1.00 87.69 96 ARG A CA 1
ATOM 774 C C . ARG A 1 96 ? -1.263 -15.201 12.874 1.00 87.69 96 ARG A C 1
ATOM 776 O O . ARG A 1 96 ? -1.109 -16.285 13.427 1.00 87.69 96 ARG A O 1
ATOM 783 N N . SER A 1 97 ? -2.225 -14.967 11.989 1.00 84.69 97 SER A N 1
ATOM 784 C CA . SER A 1 97 ? -3.137 -16.004 11.525 1.00 84.69 97 SER A CA 1
ATOM 785 C C . SER A 1 97 ? -2.503 -16.881 10.450 1.00 84.69 97 SER A C 1
ATOM 787 O O . SER A 1 97 ? -1.657 -16.439 9.682 1.00 84.69 97 SER A O 1
ATOM 789 N N . GLY A 1 98 ? -2.956 -18.132 10.388 1.00 75.50 98 GLY A N 1
ATOM 790 C CA . GLY A 1 98 ? -2.658 -19.067 9.312 1.00 75.50 98 GLY A CA 1
ATOM 791 C C . GLY A 1 98 ? -1.820 -20.246 9.790 1.00 75.50 98 GLY A C 1
ATOM 792 O O . GLY A 1 98 ? -1.207 -20.223 10.857 1.00 75.50 98 GLY A O 1
ATOM 793 N N . THR A 1 99 ? -1.796 -21.307 8.989 1.00 62.12 99 THR A N 1
ATOM 794 C CA . THR A 1 99 ? -1.000 -22.495 9.284 1.00 62.12 99 THR A CA 1
ATOM 795 C C . THR A 1 99 ? 0.461 -22.232 8.930 1.00 62.12 99 THR A C 1
ATOM 797 O O . THR A 1 99 ? 0.812 -22.001 7.771 1.00 62.12 99 THR A O 1
ATOM 800 N N . LYS A 1 100 ? 1.356 -22.291 9.924 1.00 56.84 100 LYS A N 1
ATOM 801 C CA . LYS A 1 100 ? 2.797 -22.353 9.646 1.00 56.84 100 LYS A CA 1
ATOM 802 C C . LYS A 1 100 ? 3.054 -23.620 8.835 1.00 56.84 100 LYS A C 1
ATOM 804 O O . LYS A 1 100 ? 2.872 -24.726 9.339 1.00 56.84 100 LYS A O 1
ATOM 809 N N . ARG A 1 101 ? 3.465 -23.467 7.574 1.00 47.78 101 ARG A N 1
ATOM 810 C CA . ARG A 1 101 ? 3.928 -24.585 6.744 1.00 47.78 101 ARG A CA 1
ATOM 811 C C . ARG A 1 101 ? 5.098 -25.242 7.484 1.00 47.78 101 ARG A C 1
ATOM 813 O O . ARG A 1 101 ? 6.157 -24.634 7.606 1.00 47.78 101 ARG A O 1
ATOM 820 N N . SER A 1 102 ? 4.879 -26.435 8.040 1.00 37.03 102 SER A N 1
ATOM 821 C CA . SER A 1 102 ? 5.930 -27.189 8.724 1.00 37.03 102 SER A CA 1
ATOM 822 C C . SER A 1 102 ? 7.097 -27.415 7.762 1.00 37.03 102 SER A C 1
ATOM 824 O O . SER A 1 102 ? 6.913 -27.947 6.668 1.00 37.03 102 SER A O 1
ATOM 826 N N . THR A 1 103 ? 8.299 -27.016 8.166 1.00 35.75 103 THR A N 1
ATOM 827 C CA . THR A 1 103 ? 9.554 -27.172 7.418 1.00 35.75 103 THR A CA 1
ATOM 828 C C . THR A 1 103 ? 10.099 -28.607 7.418 1.00 35.75 103 THR A C 1
ATOM 830 O O . THR A 1 103 ? 11.202 -28.836 6.933 1.00 35.75 103 THR A O 1
ATOM 833 N N . THR A 1 104 ? 9.359 -29.602 7.920 1.00 31.98 104 THR A N 1
ATOM 834 C CA . THR A 1 104 ? 9.863 -30.978 8.098 1.00 31.98 104 THR A CA 1
ATOM 835 C C . THR A 1 104 ? 9.513 -31.961 6.976 1.00 31.98 104 THR A C 1
ATOM 837 O O . THR A 1 104 ? 9.466 -33.163 7.224 1.00 31.98 104 THR A O 1
ATOM 840 N N . ALA A 1 105 ? 9.299 -31.508 5.739 1.00 27.25 105 ALA A N 1
ATOM 841 C CA . ALA A 1 105 ? 9.249 -32.419 4.592 1.00 27.25 105 ALA A CA 1
ATOM 842 C C . ALA A 1 105 ? 9.828 -31.759 3.328 1.00 27.25 105 ALA A C 1
ATOM 844 O O . ALA A 1 105 ? 9.210 -30.845 2.778 1.00 27.25 105 ALA A O 1
ATOM 845 N N . PRO A 1 106 ? 10.999 -32.199 2.833 1.00 36.34 106 PRO A N 1
ATOM 846 C CA . PRO A 1 106 ? 11.465 -31.802 1.519 1.00 36.34 106 PRO A CA 1
ATOM 847 C C . PRO A 1 106 ? 10.738 -32.662 0.486 1.00 36.34 106 PRO A C 1
ATOM 849 O O . PRO A 1 106 ? 11.096 -33.821 0.302 1.00 36.34 106 PRO A O 1
ATOM 852 N N . GLN A 1 107 ? 9.728 -32.124 -0.201 1.00 33.88 107 GLN A N 1
ATOM 853 C CA . GLN A 1 107 ? 9.281 -32.736 -1.451 1.00 33.88 107 GLN A CA 1
ATOM 854 C C . GLN A 1 107 ? 8.650 -31.734 -2.422 1.00 33.88 107 GLN A C 1
ATOM 856 O O . GLN A 1 107 ? 7.622 -31.128 -2.147 1.00 33.88 107 GLN A O 1
ATOM 861 N N . ALA A 1 108 ? 9.347 -31.636 -3.557 1.00 28.77 108 ALA A N 1
ATOM 862 C CA . ALA A 1 108 ? 8.904 -31.372 -4.920 1.00 28.77 108 ALA A CA 1
ATOM 863 C C . ALA A 1 108 ? 8.018 -30.147 -5.200 1.00 28.77 108 ALA A C 1
ATOM 865 O O . ALA A 1 108 ? 6.881 -30.021 -4.756 1.00 28.77 108 ALA A O 1
ATOM 866 N N . ALA A 1 109 ? 8.543 -29.296 -6.085 1.00 38.84 109 ALA A N 1
ATOM 867 C CA . ALA A 1 109 ? 7.755 -28.402 -6.913 1.00 38.84 109 ALA A CA 1
ATOM 868 C C . ALA A 1 109 ? 6.581 -29.167 -7.547 1.00 38.84 109 ALA A C 1
ATOM 870 O O . ALA A 1 109 ? 6.793 -30.141 -8.268 1.00 38.84 109 ALA A O 1
ATOM 871 N N . ILE A 1 110 ? 5.357 -28.715 -7.280 1.00 30.53 110 ILE A N 1
ATOM 872 C CA . ILE A 1 110 ? 4.170 -29.134 -8.020 1.00 30.53 110 ILE A CA 1
ATOM 873 C C . ILE A 1 110 ? 3.612 -27.897 -8.713 1.00 30.53 110 ILE A C 1
ATOM 875 O O . ILE A 1 110 ? 3.094 -26.969 -8.092 1.00 30.53 110 ILE A O 1
ATOM 879 N N . THR A 1 111 ? 3.782 -27.913 -10.026 1.00 31.11 111 THR A N 1
ATOM 880 C CA . THR A 1 111 ? 3.042 -27.178 -11.042 1.00 31.11 111 THR A CA 1
ATOM 881 C C . THR A 1 111 ? 1.535 -27.414 -10.884 1.00 31.11 111 THR A C 1
ATOM 883 O O . THR A 1 111 ? 1.094 -28.552 -10.770 1.00 31.11 111 THR A O 1
ATOM 886 N N . THR A 1 112 ? 0.756 -26.328 -10.902 1.00 38.28 112 THR A N 1
ATOM 887 C CA . THR A 1 112 ? -0.629 -26.245 -11.411 1.00 38.28 112 THR A CA 1
ATOM 888 C C . THR A 1 112 ? -1.509 -27.496 -11.287 1.00 38.28 112 THR A C 1
ATOM 890 O O . THR A 1 112 ? -1.627 -28.246 -12.249 1.00 38.28 112 THR A O 1
ATOM 893 N N . THR A 1 113 ? -2.212 -27.672 -10.164 1.00 30.58 113 THR A N 1
ATOM 894 C CA . THR A 1 113 ? -3.676 -27.910 -10.103 1.00 30.58 113 THR A CA 1
ATOM 895 C C . THR A 1 113 ? -4.133 -27.962 -8.640 1.00 30.58 113 THR A C 1
ATOM 897 O O . THR A 1 113 ? -3.594 -28.716 -7.840 1.00 30.58 113 THR A O 1
ATOM 900 N N . THR A 1 114 ? -5.137 -27.147 -8.298 1.00 36.62 114 THR A N 1
ATOM 901 C CA . THR A 1 114 ? -6.142 -27.429 -7.253 1.00 36.62 114 THR A CA 1
ATOM 902 C C . THR A 1 114 ? -5.643 -28.054 -5.939 1.00 36.62 114 THR A C 1
ATOM 904 O O . THR A 1 114 ? -5.944 -29.207 -5.640 1.00 36.62 114 THR A O 1
ATOM 907 N N . ALA A 1 115 ? -5.008 -27.262 -5.072 1.00 37.53 115 ALA A N 1
ATOM 908 C CA . ALA A 1 115 ? -5.169 -27.487 -3.635 1.00 37.53 115 ALA A CA 1
ATOM 909 C C . ALA A 1 115 ? -6.525 -26.889 -3.227 1.00 37.53 115 ALA A C 1
ATOM 911 O O . ALA A 1 115 ? -6.623 -25.735 -2.816 1.00 37.53 115 ALA A O 1
ATOM 912 N N . THR A 1 116 ? -7.601 -27.644 -3.435 1.00 39.00 116 THR A N 1
ATOM 913 C CA . THR A 1 116 ? -8.927 -27.293 -2.926 1.00 39.00 116 THR A CA 1
ATOM 914 C C . THR A 1 116 ? -8.874 -27.123 -1.407 1.00 39.00 116 THR A C 1
ATOM 916 O O . THR A 1 116 ? -8.618 -28.088 -0.692 1.00 39.00 116 THR A O 1
ATOM 919 N N . GLY A 1 117 ? -9.184 -25.919 -0.918 1.00 49.62 117 GLY A N 1
ATOM 920 C CA . GLY A 1 117 ? -10.036 -25.791 0.269 1.00 49.62 117 GLY A CA 1
ATOM 921 C C . GLY A 1 117 ? -9.561 -24.914 1.422 1.00 49.62 117 GLY A C 1
ATOM 922 O O . GLY A 1 117 ? -10.398 -24.546 2.240 1.00 49.62 117 GLY A O 1
ATOM 923 N N . TYR A 1 118 ? -8.286 -24.533 1.516 1.00 59.09 118 TYR A N 1
ATOM 924 C CA . TYR A 1 118 ? -7.825 -23.776 2.688 1.00 59.09 118 TYR A CA 1
ATOM 925 C C . TYR A 1 118 ? -7.639 -22.295 2.375 1.00 59.09 118 TYR A C 1
ATOM 927 O O . TYR A 1 118 ? -6.543 -21.823 2.086 1.00 59.09 118 TYR A O 1
ATOM 935 N N . LEU A 1 119 ? -8.755 -21.567 2.441 1.00 75.00 119 LEU A N 1
ATOM 936 C CA . LEU A 1 119 ? -8.754 -20.111 2.522 1.00 75.00 119 LEU A CA 1
ATOM 937 C C . LEU A 1 119 ? -8.150 -19.693 3.862 1.00 75.00 119 LEU A C 1
ATOM 939 O O . LEU A 1 119 ? -8.470 -20.257 4.911 1.00 75.00 119 LEU A O 1
ATOM 943 N N . HIS A 1 120 ? -7.266 -18.702 3.821 1.00 86.19 120 HIS A N 1
ATOM 944 C CA . HIS A 1 120 ? -6.695 -18.140 5.031 1.00 86.19 120 HIS A CA 1
ATOM 945 C C . HIS A 1 120 ? -7.826 -17.604 5.933 1.00 86.19 120 HIS A C 1
ATOM 947 O O . HIS A 1 120 ? -8.748 -16.970 5.419 1.00 86.19 120 HIS A O 1
ATOM 953 N N . PRO A 1 121 ? -7.788 -17.800 7.264 1.00 87.62 121 PRO A N 1
ATOM 954 C CA . PRO A 1 121 ? -8.902 -17.423 8.140 1.00 87.62 121 PRO A CA 1
ATOM 955 C C . PRO A 1 121 ? -9.288 -15.940 8.070 1.00 87.62 121 PRO A C 1
ATOM 957 O O . PRO A 1 121 ? -10.452 -15.601 8.225 1.00 87.62 121 PRO A O 1
ATOM 960 N N . MET A 1 122 ? -8.332 -15.059 7.761 1.00 90.19 122 MET A N 1
ATOM 961 C CA . MET A 1 122 ? -8.593 -13.626 7.562 1.00 90.19 122 MET A CA 1
ATOM 962 C C . MET A 1 122 ? -9.176 -13.264 6.186 1.00 90.19 122 MET A C 1
ATOM 964 O O . MET A 1 122 ? -9.626 -12.134 6.016 1.00 90.19 122 MET A O 1
ATOM 968 N N . SER A 1 123 ? -9.184 -14.171 5.200 1.00 90.12 123 SER A N 1
ATOM 969 C CA . SER A 1 123 ? -9.586 -13.863 3.816 1.00 90.12 123 SER A CA 1
ATOM 970 C C . SER A 1 123 ? -11.006 -13.303 3.724 1.00 90.12 123 SER A C 1
ATOM 972 O O . SER A 1 123 ? -11.221 -12.297 3.056 1.00 90.12 123 SER A O 1
ATOM 974 N N . SER A 1 124 ? -11.966 -13.906 4.432 1.00 89.69 124 SER A N 1
ATOM 975 C CA . SER A 1 124 ? -13.365 -13.454 4.458 1.00 89.69 124 SER A CA 1
ATOM 976 C C . SER A 1 124 ? -13.554 -12.095 5.128 1.00 89.69 124 SER A C 1
ATOM 978 O O . SER A 1 124 ? -14.577 -11.451 4.914 1.00 89.69 124 SER A O 1
ATOM 980 N N . HIS A 1 125 ? -12.587 -11.652 5.935 1.00 93.12 125 HIS A N 1
ATOM 981 C CA . HIS A 1 125 ? -12.672 -10.393 6.665 1.00 93.12 125 HIS A CA 1
ATOM 982 C C . HIS A 1 125 ? -12.128 -9.198 5.871 1.00 93.12 125 HIS A C 1
ATOM 984 O O . HIS A 1 125 ? -12.500 -8.056 6.130 1.00 93.12 125 HIS A O 1
ATOM 990 N N . LEU A 1 126 ? -11.295 -9.441 4.853 1.00 95.00 126 LEU A N 1
ATOM 991 C CA . LEU A 1 126 ? -10.693 -8.372 4.050 1.00 95.00 126 LEU A CA 1
ATOM 992 C C . LEU A 1 126 ? -11.727 -7.511 3.312 1.00 95.00 126 LEU A C 1
ATOM 994 O O . LEU A 1 126 ? -11.495 -6.318 3.123 1.00 95.00 126 LEU A O 1
ATOM 998 N N . SER A 1 127 ? -12.871 -8.088 2.935 1.00 94.44 127 SER A N 1
ATOM 999 C CA . SER A 1 127 ? -13.930 -7.395 2.192 1.00 94.44 127 SER A CA 1
ATOM 1000 C C . SER A 1 127 ? -14.559 -6.233 2.964 1.00 94.44 127 SER A C 1
ATOM 1002 O O . SER A 1 127 ? -14.969 -5.256 2.344 1.00 94.44 127 SER A O 1
ATOM 1004 N N . TRP A 1 128 ? -14.605 -6.303 4.298 1.00 95.81 128 TRP A N 1
ATOM 1005 C CA . TRP A 1 128 ? -15.111 -5.221 5.149 1.00 95.81 128 TRP A CA 1
ATOM 1006 C C . TRP A 1 128 ? -13.992 -4.425 5.835 1.00 95.81 128 TRP A C 1
ATOM 1008 O O . TRP A 1 128 ? -14.195 -3.260 6.174 1.00 95.81 128 TRP A O 1
ATOM 1018 N N . ILE A 1 129 ? -12.793 -5.003 5.986 1.00 97.44 129 ILE A N 1
ATOM 1019 C CA . ILE A 1 129 ? -11.622 -4.304 6.540 1.00 97.44 129 ILE A CA 1
ATOM 1020 C C . ILE A 1 129 ? -11.070 -3.271 5.551 1.00 97.44 129 ILE A C 1
ATOM 1022 O O . ILE A 1 129 ? -10.824 -2.124 5.930 1.00 97.44 129 ILE A O 1
ATOM 1026 N N . LEU A 1 130 ? -10.852 -3.665 4.292 1.00 97.69 130 LEU A N 1
ATOM 1027 C CA . LEU A 1 130 ? -10.112 -2.843 3.335 1.00 97.69 130 LEU A CA 1
ATOM 1028 C C . LEU A 1 130 ? -10.852 -1.568 2.906 1.00 97.69 130 LEU A C 1
ATOM 1030 O O . LEU A 1 130 ? -10.202 -0.529 2.874 1.00 97.69 130 LEU A O 1
ATOM 1034 N N . PRO A 1 131 ? -12.166 -1.548 2.613 1.00 97.19 131 PRO A N 1
ATOM 1035 C CA . PRO A 1 131 ? -12.781 -0.346 2.047 1.00 97.19 131 PRO A CA 1
ATOM 1036 C C . PRO A 1 131 ? -12.679 0.918 2.926 1.00 97.19 131 PRO A C 1
ATOM 1038 O O . PRO A 1 131 ? -12.377 1.986 2.383 1.00 97.19 131 PRO A O 1
ATOM 1041 N N . PRO A 1 132 ? -12.895 0.873 4.259 1.00 97.81 132 PRO A N 1
ATOM 1042 C CA . PRO A 1 132 ? -12.642 2.038 5.110 1.00 97.81 132 PRO A CA 1
ATOM 1043 C C . PRO A 1 132 ? -11.145 2.357 5.246 1.00 97.81 132 PRO A C 1
ATOM 1045 O O . PRO A 1 132 ? -10.782 3.530 5.237 1.00 97.81 132 PRO A O 1
ATOM 1048 N N . LEU A 1 133 ? -10.264 1.345 5.278 1.00 98.44 133 LEU A N 1
ATOM 1049 C CA . LEU A 1 133 ? -8.810 1.560 5.325 1.00 98.44 133 LEU A CA 1
ATOM 1050 C C . LEU A 1 133 ? -8.302 2.285 4.073 1.00 98.44 133 LEU A C 1
ATOM 1052 O O . LEU A 1 133 ? -7.504 3.209 4.175 1.00 98.44 133 LEU A O 1
ATOM 1056 N N . LEU A 1 134 ? -8.767 1.886 2.891 1.00 98.06 134 LEU A N 1
ATOM 1057 C CA . LEU A 1 134 ? -8.377 2.508 1.628 1.00 98.06 134 LEU A CA 1
ATOM 1058 C C . LEU A 1 134 ? -8.817 3.975 1.579 1.00 98.06 134 LEU A C 1
ATOM 1060 O O . LEU A 1 134 ? -8.044 4.825 1.147 1.00 98.06 134 LEU A O 1
ATOM 1064 N N . ARG A 1 135 ? -10.017 4.299 2.079 1.00 97.38 135 ARG A N 1
ATOM 1065 C CA . ARG A 1 135 ? -10.466 5.695 2.232 1.00 97.38 135 ARG A CA 1
ATOM 1066 C C . ARG A 1 135 ? -9.604 6.471 3.225 1.00 97.38 135 ARG A C 1
ATOM 1068 O O . ARG A 1 135 ? -9.192 7.584 2.920 1.00 97.38 135 ARG A O 1
ATOM 1075 N N . LEU A 1 136 ? -9.267 5.864 4.360 1.00 98.06 136 LEU A N 1
ATOM 1076 C CA . LEU A 1 136 ? -8.380 6.460 5.357 1.00 98.06 136 LEU A CA 1
ATOM 1077 C C . LEU A 1 136 ? -7.000 6.791 4.773 1.00 98.06 136 LEU A C 1
ATOM 1079 O O . LEU A 1 136 ? -6.527 7.916 4.919 1.00 98.06 136 LEU A O 1
ATOM 1083 N N . LEU A 1 137 ? -6.382 5.845 4.058 1.00 97.94 137 LEU A N 1
ATOM 1084 C CA . LEU A 1 137 ? -5.101 6.061 3.382 1.00 97.94 137 LEU A CA 1
ATOM 1085 C C . LEU A 1 137 ? -5.202 7.166 2.325 1.00 97.94 137 LEU A C 1
ATOM 1087 O O . LEU A 1 137 ? -4.331 8.029 2.282 1.00 97.94 137 LEU A O 1
ATOM 1091 N N . ARG A 1 138 ? -6.285 7.214 1.538 1.00 96.38 138 ARG A N 1
ATOM 1092 C CA . ARG A 1 138 ? -6.522 8.303 0.571 1.00 96.38 138 ARG A CA 1
ATOM 1093 C C . ARG A 1 138 ? -6.557 9.672 1.232 1.00 96.38 138 ARG A C 1
ATOM 1095 O O . ARG A 1 138 ? -5.843 10.567 0.784 1.00 96.38 138 ARG A O 1
ATOM 1102 N N . CYS A 1 139 ? -7.323 9.823 2.312 1.00 96.19 139 CYS A N 1
ATOM 1103 C CA . CYS A 1 139 ? -7.377 11.071 3.073 1.00 96.19 139 CYS A CA 1
ATOM 1104 C C . CYS A 1 139 ? -5.996 11.451 3.621 1.00 96.19 139 CYS A C 1
ATOM 1106 O O . CYS A 1 139 ? -5.599 12.608 3.512 1.00 96.19 139 CYS A O 1
ATOM 1108 N N . ILE A 1 140 ? -5.238 10.482 4.150 1.00 96.12 140 ILE A N 1
ATOM 1109 C CA . ILE A 1 140 ? -3.873 10.711 4.644 1.00 96.12 140 ILE A CA 1
ATOM 1110 C C . ILE A 1 140 ? -2.960 11.180 3.507 1.00 96.12 140 ILE A C 1
ATOM 1112 O O . ILE A 1 140 ? -2.247 12.166 3.669 1.00 96.12 140 ILE A O 1
ATOM 1116 N N . HIS A 1 141 ? -2.975 10.514 2.352 1.00 95.31 141 HIS A N 1
ATOM 1117 C CA . HIS A 1 141 ? -2.125 10.875 1.215 1.00 95.31 141 HIS A CA 1
ATOM 1118 C C . HIS A 1 141 ? -2.452 12.274 0.680 1.00 95.31 141 HIS A C 1
ATOM 1120 O O . HIS A 1 141 ? -1.547 13.046 0.364 1.00 95.31 141 HIS A O 1
ATOM 1126 N N . ALA A 1 142 ? -3.738 12.627 0.644 1.00 94.62 142 ALA A N 1
ATOM 1127 C CA . ALA A 1 142 ? -4.211 13.924 0.179 1.00 94.62 142 ALA A CA 1
ATOM 1128 C C . ALA A 1 142 ? -3.767 15.100 1.066 1.00 94.62 142 ALA A C 1
ATOM 1130 O O . ALA A 1 142 ? -3.756 16.233 0.595 1.00 94.62 142 ALA A O 1
ATOM 1131 N N . LEU A 1 143 ? -3.315 14.865 2.308 1.00 92.94 143 LEU A N 1
ATOM 1132 C CA . LEU A 1 143 ? -2.753 15.926 3.158 1.00 92.94 143 LEU A CA 1
ATOM 1133 C C . LEU A 1 143 ? -1.519 16.603 2.537 1.00 92.94 143 LEU A C 1
ATOM 1135 O O . LEU A 1 143 ? -1.176 17.722 2.929 1.00 92.94 143 LEU A O 1
ATOM 1139 N N . TRP A 1 144 ? -0.831 15.940 1.602 1.00 90.94 144 TRP A N 1
ATOM 1140 C CA . TRP A 1 144 ? 0.297 16.500 0.849 1.00 90.94 144 TRP A CA 1
ATOM 1141 C C . TRP A 1 144 ? -0.106 17.119 -0.498 1.00 90.94 144 TRP A C 1
ATOM 1143 O O . TRP A 1 144 ? 0.719 17.787 -1.112 1.00 90.94 144 TRP A O 1
ATOM 1153 N N . ALA A 1 145 ? -1.358 16.964 -0.931 1.00 90.38 145 ALA A N 1
ATOM 1154 C CA . ALA A 1 145 ? -1.866 17.519 -2.182 1.00 90.38 145 ALA A CA 1
ATOM 1155 C C . ALA A 1 145 ? -2.492 18.908 -1.988 1.00 90.38 145 ALA A C 1
ATOM 1157 O O . ALA A 1 145 ? -3.057 19.214 -0.938 1.00 90.38 145 ALA A O 1
ATOM 1158 N N . GLU A 1 146 ? -2.436 19.747 -3.022 1.00 86.69 146 GLU A N 1
ATOM 1159 C CA . GLU A 1 146 ? -3.209 20.993 -3.066 1.00 86.69 146 GLU A CA 1
ATOM 1160 C C . GLU A 1 146 ? -4.688 20.717 -3.391 1.00 86.69 146 GLU A C 1
ATOM 1162 O O . GLU A 1 146 ? -4.975 19.790 -4.152 1.00 86.69 146 GLU A O 1
ATOM 1167 N N . PRO A 1 147 ? -5.643 21.503 -2.849 1.00 86.44 147 PRO A N 1
ATOM 1168 C CA . PRO A 1 147 ? -5.457 22.692 -2.001 1.00 86.44 147 PRO A CA 1
ATOM 1169 C C . PRO A 1 147 ? -5.256 22.383 -0.503 1.00 86.44 147 PRO A C 1
ATOM 1171 O O . PRO A 1 147 ? -5.055 23.292 0.305 1.00 86.44 147 PRO A O 1
ATOM 1174 N N . PHE A 1 148 ? -5.340 21.110 -0.104 1.00 86.62 148 PHE A N 1
ATOM 1175 C CA . PHE A 1 148 ? -5.355 20.722 1.307 1.00 86.62 148 PHE A CA 1
ATOM 1176 C C . PHE A 1 148 ? -4.057 21.089 2.015 1.00 86.62 148 PHE A C 1
ATOM 1178 O O . PHE A 1 148 ? -4.101 21.620 3.119 1.00 86.62 148 PHE A O 1
ATOM 1185 N N . ALA A 1 149 ? -2.901 20.892 1.379 1.00 84.50 149 ALA A N 1
ATOM 1186 C CA . ALA A 1 149 ? -1.597 21.203 1.959 1.00 84.50 149 ALA A CA 1
ATOM 1187 C C . ALA A 1 149 ? -1.507 22.641 2.516 1.00 84.50 149 ALA A C 1
ATOM 1189 O O . ALA A 1 149 ? -0.861 22.857 3.550 1.00 84.50 149 ALA A O 1
ATOM 1190 N N . GLN A 1 150 ? -2.195 23.601 1.889 1.00 82.62 150 GLN A N 1
ATOM 1191 C CA . GLN A 1 150 ? -2.248 24.999 2.316 1.00 82.62 150 GLN A CA 1
ATOM 1192 C C . GLN A 1 150 ? -3.292 25.278 3.402 1.00 82.62 150 GLN A C 1
ATOM 1194 O O . GLN A 1 150 ? -3.045 26.132 4.261 1.00 82.62 150 GLN A O 1
ATOM 1199 N N . SER A 1 151 ? -4.417 24.562 3.419 1.00 83.88 151 SER A N 1
ATOM 1200 C CA . SER A 1 151 ? -5.542 24.825 4.329 1.00 83.88 151 SER A CA 1
ATOM 1201 C C . SER A 1 151 ? -5.415 24.178 5.716 1.00 83.88 151 SER A C 1
ATOM 1203 O O . SER A 1 151 ? -6.261 24.411 6.575 1.00 83.88 151 SER A O 1
ATOM 1205 N N . LEU A 1 152 ? -4.365 23.386 5.966 1.00 85.75 152 LEU A N 1
ATOM 1206 C CA . LEU A 1 152 ? -4.153 22.703 7.251 1.00 85.75 152 LEU A CA 1
ATOM 1207 C C . LEU A 1 152 ? -3.815 23.661 8.406 1.00 85.75 152 LEU A C 1
ATOM 1209 O O . LEU A 1 152 ? -3.151 24.691 8.227 1.00 85.75 152 LEU A O 1
ATOM 1213 N N . THR A 1 153 ? -4.207 23.262 9.619 1.00 86.88 153 THR A N 1
ATOM 1214 C CA . THR A 1 153 ? -3.840 23.943 10.868 1.00 86.88 153 THR A CA 1
ATOM 1215 C C . THR A 1 153 ? -2.329 23.881 11.119 1.00 86.88 153 THR A C 1
ATOM 1217 O O . THR A 1 153 ? -1.623 23.025 10.578 1.00 86.88 153 THR A O 1
ATOM 1220 N N . GLY A 1 154 ? -1.813 24.784 11.962 1.00 86.25 154 GLY A N 1
ATOM 1221 C CA . GLY A 1 154 ? -0.382 24.835 12.291 1.00 86.25 154 GLY A CA 1
ATOM 1222 C C . GLY A 1 154 ? 0.155 23.517 12.860 1.00 86.25 154 GLY A C 1
ATOM 1223 O O . GLY A 1 154 ? 1.230 23.078 12.467 1.00 86.25 154 GLY A O 1
ATOM 1224 N N . GLU A 1 155 ? -0.628 22.847 13.708 1.00 88.19 155 GLU A N 1
ATOM 1225 C CA . GLU A 1 155 ? -0.267 21.566 14.331 1.00 88.19 155 GLU A CA 1
ATOM 1226 C C . GLU A 1 155 ? -0.124 20.442 13.298 1.00 88.19 155 GLU A C 1
ATOM 1228 O O . GLU A 1 155 ? 0.849 19.694 13.335 1.00 88.19 155 GLU A O 1
ATOM 1233 N N . ILE A 1 156 ? -1.054 20.341 12.339 1.00 88.81 156 ILE A N 1
ATOM 1234 C CA . ILE A 1 156 ? -1.000 19.307 11.295 1.00 88.81 156 ILE A CA 1
ATOM 1235 C C . ILE A 1 156 ? 0.126 19.616 10.303 1.00 88.81 156 ILE A C 1
ATOM 1237 O O . ILE A 1 156 ? 0.855 18.714 9.891 1.00 88.81 156 ILE A O 1
ATOM 1241 N N . LYS A 1 157 ? 0.328 20.893 9.947 1.00 88.19 157 LYS A N 1
ATOM 1242 C CA . LYS A 1 157 ? 1.467 21.313 9.113 1.00 88.19 157 LYS A CA 1
ATOM 1243 C C . LYS A 1 157 ? 2.798 20.937 9.756 1.00 88.19 157 LYS A C 1
ATOM 1245 O O . LYS A 1 157 ? 3.665 20.395 9.075 1.00 88.19 157 LYS A O 1
ATOM 1250 N N . ALA A 1 158 ? 2.939 21.173 11.056 1.00 87.12 158 ALA A N 1
ATOM 1251 C CA . ALA A 1 158 ? 4.134 20.802 11.794 1.00 87.12 158 ALA A CA 1
ATOM 1252 C C . ALA A 1 158 ? 4.284 19.270 11.891 1.00 87.12 158 ALA A C 1
ATOM 1254 O O . ALA A 1 158 ? 5.371 18.752 11.643 1.00 87.12 158 ALA A O 1
ATOM 1255 N N . ALA A 1 159 ? 3.192 18.524 12.088 1.00 89.62 159 ALA A N 1
ATOM 1256 C CA . ALA A 1 159 ? 3.198 17.059 12.142 1.00 89.62 159 ALA A CA 1
ATOM 1257 C C . ALA A 1 159 ? 3.629 16.393 10.823 1.00 89.62 159 ALA A C 1
ATOM 1259 O O . ALA A 1 159 ? 4.187 15.296 10.839 1.00 89.62 159 ALA A O 1
ATOM 1260 N N . LYS A 1 160 ? 3.406 17.057 9.681 1.00 88.38 160 LYS A N 1
ATOM 1261 C CA . LYS A 1 160 ? 3.900 16.602 8.373 1.00 88.38 160 LYS A CA 1
ATOM 1262 C C . LYS A 1 160 ? 5.418 16.722 8.240 1.00 88.38 160 LYS A C 1
ATOM 1264 O O . LYS A 1 160 ? 6.001 15.963 7.477 1.00 88.38 160 LYS A O 1
ATOM 1269 N N . SER A 1 161 ? 6.066 17.639 8.960 1.00 81.50 161 SER A N 1
ATOM 1270 C CA . SER A 1 161 ? 7.518 17.838 8.868 1.00 81.50 161 SER A CA 1
ATOM 1271 C C . SER A 1 161 ? 8.302 16.645 9.434 1.00 81.50 161 SER A C 1
ATOM 1273 O O . SER A 1 161 ? 7.763 15.798 10.143 1.00 81.50 161 SER A O 1
ATOM 1275 N N . MET A 1 162 ? 9.595 16.552 9.132 1.00 76.00 162 MET A N 1
ATOM 1276 C CA . MET A 1 162 ? 10.500 15.580 9.755 1.00 76.00 162 MET A CA 1
ATOM 1277 C C . MET A 1 162 ? 11.051 16.139 11.075 1.00 76.00 162 MET A C 1
ATOM 1279 O O . MET A 1 162 ? 11.344 17.331 11.148 1.00 76.00 162 MET A O 1
ATOM 1283 N N . THR A 1 163 ? 11.163 15.323 12.132 1.00 76.38 163 THR A N 1
ATOM 1284 C CA . THR A 1 163 ? 11.737 15.809 13.406 1.00 76.38 163 THR A CA 1
ATOM 1285 C C . THR A 1 163 ? 13.249 15.968 13.269 1.00 76.38 163 THR A C 1
ATOM 1287 O O . THR A 1 163 ? 13.882 15.273 12.478 1.00 76.38 163 THR A O 1
ATOM 1290 N N . ILE A 1 164 ? 13.858 16.807 14.111 1.00 75.25 164 ILE A N 1
ATOM 1291 C CA . ILE A 1 164 ? 15.325 16.886 14.217 1.00 75.25 164 ILE A CA 1
ATOM 1292 C C . ILE A 1 164 ? 15.920 15.506 14.558 1.00 75.25 164 ILE A C 1
ATOM 1294 O O . ILE A 1 164 ? 16.957 15.134 14.023 1.00 75.25 164 ILE A O 1
ATOM 1298 N N . SER A 1 165 ? 15.243 14.708 15.393 1.00 72.44 165 SER A N 1
ATOM 1299 C CA . SER A 1 165 ? 15.692 13.349 15.730 1.00 72.44 165 SER A CA 1
ATOM 1300 C C . SER A 1 165 ? 15.646 12.395 14.534 1.00 72.44 165 SER A C 1
ATOM 1302 O O . SER A 1 165 ? 16.544 11.573 14.379 1.00 72.44 165 SER A O 1
ATOM 1304 N N . GLU A 1 166 ? 14.613 12.476 13.694 1.00 71.31 166 GLU A N 1
ATOM 1305 C CA . GLU A 1 166 ? 14.536 11.694 12.454 1.00 71.31 166 GLU A CA 1
ATOM 1306 C C . GLU A 1 166 ? 15.623 12.111 11.469 1.00 71.31 166 GLU A C 1
ATOM 1308 O O . GLU A 1 166 ? 16.260 11.249 10.872 1.00 71.31 166 GLU A O 1
ATOM 1313 N N . GLN A 1 167 ? 15.868 13.417 11.338 1.00 71.88 167 GLN A N 1
ATOM 1314 C CA . GLN A 1 167 ? 16.939 13.951 10.498 1.00 71.88 167 GLN A CA 1
ATOM 1315 C C . GLN A 1 167 ? 18.304 13.446 10.971 1.00 71.88 167 GLN A C 1
ATOM 1317 O O . GLN A 1 167 ? 19.049 12.878 10.178 1.00 71.88 167 GLN A O 1
ATOM 1322 N N . ALA A 1 168 ? 18.593 13.567 12.269 1.00 69.50 168 ALA A N 1
ATOM 1323 C CA . ALA A 1 168 ? 19.819 13.057 12.875 1.00 69.50 168 ALA A CA 1
ATOM 1324 C C . ALA A 1 168 ? 19.974 11.544 12.642 1.00 69.50 168 ALA A C 1
ATOM 1326 O O . ALA A 1 168 ? 21.028 11.085 12.208 1.00 69.50 168 ALA A O 1
ATOM 1327 N N . SER A 1 169 ? 18.899 10.767 12.827 1.00 73.38 169 SER A N 1
ATOM 1328 C CA . SER A 1 169 ? 18.915 9.323 12.568 1.00 73.38 169 SER A CA 1
ATOM 1329 C C . SER A 1 169 ? 19.206 8.981 11.104 1.00 73.38 169 SER A C 1
ATOM 1331 O O . SER A 1 169 ? 19.886 7.988 10.853 1.00 73.38 169 SER A O 1
ATOM 1333 N N . LEU A 1 170 ? 18.698 9.757 10.142 1.00 69.38 170 LEU A N 1
ATOM 1334 C CA . LEU A 1 170 ? 18.949 9.541 8.711 1.00 69.38 170 LEU A CA 1
ATOM 1335 C C . LEU A 1 170 ? 20.372 9.932 8.309 1.00 69.38 170 LEU A C 1
ATOM 1337 O O . LEU A 1 170 ? 20.968 9.278 7.459 1.00 69.38 170 LEU A O 1
ATOM 1341 N N . LEU A 1 171 ? 20.931 10.954 8.956 1.00 70.25 171 LEU A N 1
ATOM 1342 C CA . LEU A 1 171 ? 22.319 11.380 8.775 1.00 70.25 171 LEU A CA 1
ATOM 1343 C C . LEU A 1 171 ? 23.327 10.456 9.482 1.00 70.25 171 LEU A C 1
ATOM 1345 O O . LEU A 1 171 ? 24.533 10.669 9.381 1.00 70.25 171 LEU A O 1
ATOM 1349 N N . GLY A 1 172 ? 22.855 9.428 10.199 1.00 69.81 172 GLY A N 1
ATOM 1350 C CA . GLY A 1 172 ? 23.708 8.551 11.001 1.00 69.81 172 GLY A CA 1
ATOM 1351 C C . GLY A 1 172 ? 24.306 9.250 12.227 1.00 69.81 172 GLY A C 1
ATOM 1352 O O . GLY A 1 172 ? 25.244 8.737 12.838 1.00 69.81 172 GLY A O 1
ATOM 1353 N N . GLU A 1 173 ? 23.770 10.412 12.608 1.00 71.75 173 GLU A N 1
ATOM 1354 C CA . GLU A 1 173 ?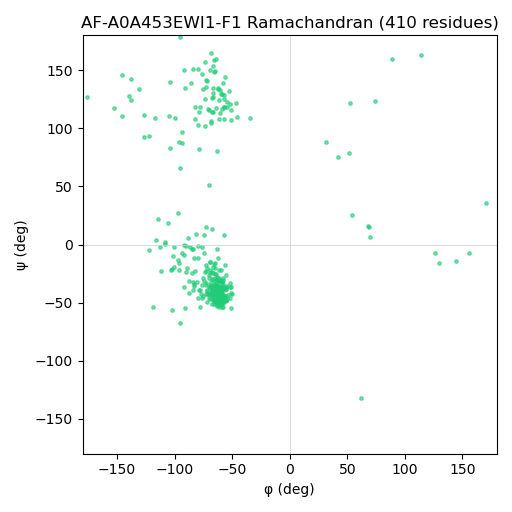 24.166 11.133 13.808 1.00 71.75 173 GLU A CA 1
ATOM 1355 C C . GLU A 1 173 ? 23.606 10.396 15.026 1.00 71.75 173 GLU A C 1
ATOM 1357 O O . GLU A 1 173 ? 22.426 10.479 15.369 1.00 71.75 173 GLU A O 1
ATOM 1362 N N . THR A 1 174 ? 24.463 9.642 15.711 1.00 54.16 174 THR A N 1
ATOM 1363 C CA . THR A 1 174 ? 24.085 9.030 16.982 1.00 54.16 174 THR A CA 1
ATOM 1364 C C . THR A 1 174 ? 23.917 10.135 18.019 1.00 54.16 174 THR A C 1
ATOM 1366 O O . THR A 1 174 ? 24.905 10.685 18.518 1.00 54.16 174 THR A O 1
ATOM 1369 N N . SER A 1 175 ? 22.677 10.452 18.390 1.00 51.00 175 SER A N 1
ATOM 1370 C CA . SER A 1 175 ? 22.412 11.197 19.618 1.00 51.00 175 SER A CA 1
ATOM 1371 C C . SER A 1 175 ? 23.081 10.445 20.770 1.00 51.00 175 SER A C 1
ATOM 1373 O O . SER A 1 175 ? 22.754 9.280 21.011 1.00 51.00 175 SER A O 1
ATOM 1375 N N . LYS A 1 176 ? 24.040 11.072 21.466 1.00 44.00 176 LYS A N 1
ATOM 1376 C CA . LYS A 1 176 ? 24.623 10.490 22.683 1.00 44.00 176 LYS A CA 1
ATOM 1377 C C . LYS A 1 176 ? 23.462 10.120 23.609 1.00 44.00 176 LYS A C 1
ATOM 1379 O O . LYS A 1 176 ? 22.700 11.022 23.959 1.00 44.00 176 LYS A O 1
ATOM 1384 N N . PRO A 1 177 ? 23.299 8.846 24.000 1.00 44.56 177 PRO A N 1
ATOM 1385 C CA . PRO A 1 177 ? 22.217 8.482 24.890 1.00 44.56 177 PRO A CA 1
ATOM 1386 C C . PRO A 1 177 ? 22.459 9.199 26.214 1.00 44.56 177 PRO A C 1
ATOM 1388 O O . PRO A 1 177 ? 23.474 8.985 26.885 1.00 44.56 177 PRO A O 1
ATOM 1391 N N . THR A 1 178 ? 21.543 10.084 26.593 1.00 39.28 178 THR A N 1
ATOM 1392 C CA . THR A 1 178 ? 21.464 10.578 27.962 1.00 39.28 178 THR A CA 1
ATOM 1393 C C . THR A 1 178 ? 21.297 9.339 28.841 1.00 39.28 178 THR A C 1
ATOM 1395 O O . THR A 1 178 ? 20.356 8.569 28.642 1.00 39.28 178 THR A O 1
ATOM 1398 N N . LYS A 1 179 ? 22.253 9.080 29.746 1.00 34.03 179 LYS A N 1
ATOM 1399 C CA . LYS A 1 179 ? 22.224 7.932 30.670 1.00 34.03 179 LYS A CA 1
ATOM 1400 C C . LYS A 1 179 ? 20.827 7.814 31.294 1.00 34.03 179 LYS A C 1
ATOM 1402 O O . LYS A 1 179 ? 20.466 8.660 32.105 1.00 34.03 179 LYS A O 1
ATOM 1407 N N . GLY A 1 180 ? 20.069 6.780 30.923 1.00 38.78 180 GLY A N 1
ATOM 1408 C CA . GLY A 1 180 ? 18.792 6.458 31.567 1.00 38.78 180 GLY A CA 1
ATOM 1409 C C . GLY A 1 180 ? 17.677 5.900 30.680 1.00 38.78 180 GLY A C 1
ATOM 1410 O O . GLY A 1 180 ? 16.728 5.362 31.234 1.00 38.78 180 GLY A O 1
ATOM 1411 N N . GLN A 1 181 ? 17.756 5.972 29.346 1.00 33.59 181 GLN A N 1
ATOM 1412 C CA . GLN A 1 181 ? 16.710 5.403 28.482 1.00 33.59 181 GLN A CA 1
ATOM 1413 C C . GLN A 1 181 ? 17.168 4.096 27.833 1.00 33.59 181 GLN A C 1
ATOM 1415 O O . GLN A 1 181 ? 18.060 4.072 26.988 1.00 33.59 181 GLN A O 1
ATOM 1420 N N . VAL A 1 182 ? 16.553 2.997 28.270 1.00 32.91 182 VAL A N 1
ATOM 1421 C CA . VAL A 1 182 ? 16.594 1.702 27.587 1.00 32.91 182 VAL A CA 1
ATOM 1422 C C . VAL A 1 182 ? 15.848 1.871 26.263 1.00 32.91 182 VAL A C 1
ATOM 1424 O O . VAL A 1 182 ? 14.722 2.363 26.252 1.00 32.91 182 VAL A O 1
ATOM 1427 N N . ALA A 1 183 ? 16.486 1.514 25.149 1.00 27.66 183 ALA A N 1
ATOM 1428 C CA . ALA A 1 183 ? 15.838 1.499 23.842 1.00 27.66 183 ALA A CA 1
ATOM 1429 C C . ALA A 1 183 ? 14.655 0.512 23.863 1.00 27.66 183 ALA A C 1
ATOM 1431 O O . ALA A 1 183 ? 14.850 -0.620 24.320 1.00 27.66 183 ALA A O 1
ATOM 1432 N N . PRO A 1 184 ? 13.458 0.873 23.367 1.00 32.81 184 PRO A N 1
ATOM 1433 C CA . PRO A 1 184 ? 12.425 -0.121 23.148 1.00 32.81 184 PRO A CA 1
ATOM 1434 C C . PRO A 1 184 ? 12.848 -0.984 21.958 1.00 32.81 184 PRO A C 1
ATOM 1436 O O . PRO A 1 184 ? 13.019 -0.498 20.839 1.00 32.81 184 PRO A O 1
ATOM 1439 N N . ALA A 1 185 ? 13.058 -2.271 22.220 1.00 34.97 185 ALA A N 1
ATOM 1440 C CA . ALA A 1 185 ? 12.945 -3.282 21.185 1.00 34.97 185 ALA A CA 1
ATOM 1441 C C . ALA A 1 185 ? 11.446 -3.458 20.882 1.00 34.97 185 ALA A C 1
ATOM 1443 O O . ALA A 1 185 ? 10.638 -3.446 21.806 1.00 34.97 185 ALA A O 1
ATOM 1444 N N . ASP A 1 186 ? 11.122 -3.639 19.604 1.00 35.56 186 ASP A N 1
ATOM 1445 C CA . ASP A 1 186 ? 9.783 -3.631 18.995 1.00 35.56 186 ASP A CA 1
ATOM 1446 C C . ASP A 1 186 ? 9.117 -2.253 18.846 1.00 35.56 186 ASP A C 1
ATOM 1448 O O . ASP A 1 186 ? 8.916 -1.501 19.792 1.00 35.56 186 ASP A O 1
ATOM 1452 N N . GLY A 1 187 ? 8.760 -1.940 17.593 1.00 38.31 187 GLY A N 1
ATOM 1453 C CA . GLY A 1 187 ? 8.180 -0.679 17.122 1.00 38.31 187 GLY A CA 1
ATOM 1454 C C . GLY A 1 187 ? 6.742 -0.420 17.573 1.00 38.31 187 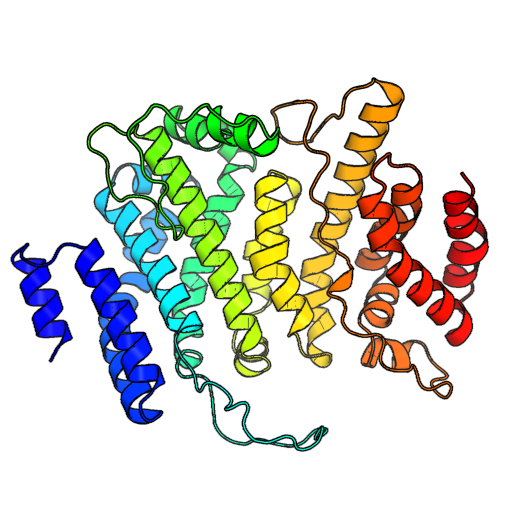GLY A C 1
ATOM 1455 O O . GLY A 1 187 ? 5.886 -0.100 16.753 1.00 38.31 187 GLY A O 1
ATOM 1456 N N . LEU A 1 188 ? 6.471 -0.540 18.868 1.00 40.62 188 LEU A N 1
ATOM 1457 C CA . LEU A 1 188 ? 5.295 0.052 19.484 1.00 40.62 188 LEU A CA 1
ATOM 1458 C C . LEU A 1 188 ? 5.596 1.520 19.787 1.00 40.62 188 LEU A C 1
ATOM 1460 O O . LEU A 1 188 ? 6.498 1.841 20.558 1.00 40.62 188 LEU A O 1
ATOM 1464 N N . LEU A 1 189 ? 4.831 2.416 19.164 1.00 44.97 189 LEU A N 1
ATOM 1465 C CA . LEU A 1 189 ? 4.741 3.800 19.612 1.00 44.97 189 LEU A CA 1
ATOM 1466 C C . LEU A 1 189 ? 4.243 3.775 21.065 1.00 44.97 189 LEU A C 1
ATOM 1468 O O . LEU A 1 189 ? 3.146 3.273 21.321 1.00 44.97 189 LEU A O 1
ATOM 1472 N N . ASP A 1 190 ? 5.077 4.255 21.992 1.00 40.59 190 ASP A N 1
ATOM 1473 C CA . ASP A 1 190 ? 4.738 4.431 23.406 1.00 40.59 190 ASP A CA 1
ATOM 1474 C C . ASP A 1 190 ? 3.420 5.214 23.488 1.00 40.59 190 ASP A C 1
ATOM 1476 O O . ASP A 1 190 ? 3.321 6.360 23.045 1.00 40.59 190 ASP A O 1
ATOM 1480 N N . VAL A 1 191 ? 2.383 4.565 24.015 1.00 49.03 191 VAL A N 1
ATOM 1481 C CA . VAL A 1 191 ? 1.072 5.174 24.223 1.00 49.03 191 VAL A CA 1
ATOM 1482 C C . VAL A 1 191 ? 1.227 6.237 25.304 1.00 49.03 191 VAL A C 1
ATOM 1484 O O . VAL A 1 191 ? 1.503 5.915 26.454 1.00 49.03 191 VAL A O 1
ATOM 1487 N N . GLN A 1 192 ? 1.034 7.497 24.909 1.00 49.12 192 GLN A N 1
ATOM 1488 C CA . GLN A 1 192 ? 0.795 8.637 25.793 1.00 49.12 192 GLN A CA 1
ATOM 1489 C C . GLN A 1 192 ? 1.830 8.788 26.925 1.00 49.12 192 GLN A C 1
ATOM 1491 O O . GLN A 1 192 ? 1.560 8.521 28.095 1.00 49.12 192 GLN A O 1
ATOM 1496 N N . ARG A 1 193 ? 3.010 9.336 26.609 1.00 46.03 193 ARG A N 1
ATOM 1497 C CA . ARG A 1 193 ? 3.748 10.075 27.642 1.00 46.03 193 ARG A CA 1
ATOM 1498 C C . ARG A 1 193 ? 2.987 11.365 27.924 1.00 46.03 193 ARG A C 1
ATOM 1500 O O . ARG A 1 193 ? 2.852 12.212 27.040 1.00 46.03 193 ARG A O 1
ATOM 1507 N N . GLU A 1 194 ? 2.481 11.513 29.146 1.00 36.72 194 GLU A N 1
ATOM 1508 C CA . GLU A 1 194 ? 1.985 12.795 29.652 1.00 36.72 194 GLU A CA 1
ATOM 1509 C C . GLU A 1 194 ? 3.074 13.862 29.428 1.00 36.72 194 GLU A C 1
ATOM 1511 O O . GLU A 1 194 ? 4.134 13.824 30.051 1.00 36.72 194 GLU A O 1
ATOM 1516 N N . GLY A 1 195 ? 2.852 14.761 28.460 1.00 51.50 195 GLY A N 1
ATOM 1517 C CA . GLY A 1 195 ? 3.815 15.792 28.051 1.00 51.50 195 GLY A CA 1
ATOM 1518 C C . GLY A 1 195 ? 4.168 15.843 26.557 1.00 51.50 195 GLY A C 1
ATOM 1519 O O . GLY A 1 195 ? 4.849 16.784 26.151 1.00 51.50 195 GLY A O 1
ATOM 1520 N N . GLU A 1 196 ? 3.721 14.897 25.721 1.00 64.06 196 GLU A N 1
ATOM 1521 C CA . GLU A 1 196 ? 3.925 14.997 24.264 1.00 64.06 196 GLU A CA 1
ATOM 1522 C C . GLU A 1 196 ? 3.033 16.066 23.616 1.00 64.06 196 GLU A C 1
ATOM 1524 O O . GLU A 1 196 ? 1.837 16.172 23.900 1.00 64.06 196 GLU A O 1
ATOM 1529 N N . SER A 1 197 ? 3.616 16.873 22.721 1.00 81.69 197 SER A N 1
ATOM 1530 C CA . SER A 1 197 ? 2.877 17.910 21.999 1.00 81.69 197 SER A CA 1
ATOM 1531 C C . SER A 1 197 ? 1.815 17.292 21.082 1.00 81.69 197 SER A C 1
ATOM 1533 O O . SER A 1 197 ? 1.995 16.205 20.529 1.00 81.69 197 SER A O 1
ATOM 1535 N N . LYS A 1 198 ? 0.701 18.006 20.865 1.00 86.12 198 LYS A N 1
ATOM 1536 C CA . LYS A 1 198 ? -0.376 17.569 19.957 1.00 86.12 198 LYS A CA 1
ATOM 1537 C C . LYS A 1 198 ? 0.135 17.264 18.543 1.00 86.12 198 LYS A C 1
ATOM 1539 O O . LYS A 1 198 ? -0.292 16.298 17.921 1.00 86.12 198 LYS A O 1
ATOM 1544 N N . GLU A 1 199 ? 1.115 18.033 18.081 1.00 89.56 199 GLU A N 1
ATOM 1545 C CA . GLU A 1 199 ? 1.858 17.782 16.846 1.00 89.56 199 GLU A CA 1
ATOM 1546 C C . GLU A 1 199 ? 2.526 16.397 16.818 1.00 89.56 199 GLU A C 1
ATOM 1548 O O . GLU A 1 199 ? 2.410 15.681 15.822 1.00 89.56 199 GLU A O 1
ATOM 1553 N N . ASN A 1 200 ? 3.222 16.005 17.893 1.00 88.50 200 ASN A N 1
ATOM 1554 C CA . ASN A 1 200 ? 3.913 14.717 17.958 1.00 88.50 200 ASN A CA 1
ATOM 1555 C C . ASN A 1 200 ? 2.918 13.553 17.929 1.00 88.50 200 ASN A C 1
ATOM 1557 O O . ASN A 1 200 ? 3.131 12.579 17.210 1.00 88.50 200 ASN A O 1
ATOM 1561 N N . ASN A 1 201 ? 1.788 13.699 18.626 1.00 91.00 201 ASN A N 1
ATOM 1562 C CA . ASN A 1 201 ? 0.707 12.716 18.603 1.00 91.00 201 ASN A CA 1
ATOM 1563 C C . ASN A 1 201 ? 0.157 12.513 17.183 1.00 91.00 201 ASN A C 1
ATOM 1565 O O . ASN A 1 201 ? 0.074 11.378 16.718 1.00 91.00 201 ASN A O 1
ATOM 1569 N N . ILE A 1 202 ? -0.151 13.600 16.464 1.00 94.38 202 ILE A N 1
ATOM 1570 C CA . ILE A 1 202 ? -0.647 13.532 15.077 1.00 94.38 202 ILE A CA 1
ATOM 1571 C C . ILE A 1 202 ? 0.408 12.908 14.154 1.00 94.38 202 ILE A C 1
ATOM 1573 O O . ILE A 1 202 ? 0.089 12.050 13.335 1.00 94.38 202 ILE A O 1
ATOM 1577 N N . ARG A 1 203 ? 1.679 13.293 14.299 1.00 92.88 203 ARG A N 1
ATOM 1578 C CA . ARG A 1 203 ? 2.802 12.765 13.508 1.00 92.88 203 ARG A CA 1
ATOM 1579 C C . ARG A 1 203 ? 2.977 11.257 13.694 1.00 92.88 203 ARG A C 1
ATOM 1581 O O . ARG A 1 203 ? 3.124 10.524 12.712 1.00 92.88 203 ARG A O 1
ATOM 1588 N N . ASN A 1 204 ? 2.963 10.802 14.945 1.00 91.88 204 ASN A N 1
ATOM 1589 C CA . ASN A 1 204 ? 3.080 9.393 15.309 1.00 91.88 204 ASN A CA 1
ATOM 1590 C C . ASN A 1 204 ? 1.886 8.599 14.787 1.00 91.88 204 ASN A C 1
ATOM 1592 O O . ASN A 1 204 ? 2.071 7.547 14.179 1.00 91.88 204 ASN A O 1
ATOM 1596 N N . TRP A 1 205 ? 0.680 9.144 14.935 1.00 95.56 205 TRP A N 1
ATOM 1597 C CA . TRP A 1 205 ? -0.534 8.533 14.418 1.00 95.56 205 TRP A CA 1
ATOM 1598 C C . TRP A 1 205 ? -0.519 8.409 12.886 1.00 95.56 205 TRP A C 1
ATOM 1600 O O . TRP A 1 205 ? -0.755 7.322 12.361 1.00 95.56 205 TRP A O 1
ATOM 1610 N N . LEU A 1 206 ? -0.163 9.479 12.160 1.00 96.19 206 LEU A N 1
ATOM 1611 C CA . LEU A 1 206 ? -0.091 9.487 10.691 1.00 96.19 206 LEU A CA 1
ATOM 1612 C C . LEU A 1 206 ? 0.885 8.430 10.176 1.00 96.19 206 LEU A C 1
ATOM 1614 O O . LEU A 1 206 ? 0.574 7.699 9.236 1.00 96.19 206 LEU A O 1
ATOM 1618 N N . ARG A 1 207 ? 2.063 8.335 10.802 1.00 94.25 207 ARG A N 1
ATOM 1619 C CA . ARG A 1 207 ? 3.046 7.296 10.487 1.00 94.25 207 ARG A CA 1
ATOM 1620 C C . ARG A 1 207 ? 2.499 5.912 10.796 1.00 94.25 207 ARG A C 1
ATOM 1622 O O . ARG A 1 207 ? 2.506 5.057 9.922 1.00 94.25 207 ARG A O 1
ATOM 1629 N N . GLY A 1 208 ? 2.011 5.717 12.015 1.00 94.69 208 GLY A N 1
ATOM 1630 C CA . GLY A 1 208 ? 1.555 4.429 12.510 1.00 94.69 208 GLY A CA 1
ATOM 1631 C C . GLY A 1 208 ? 0.423 3.840 11.670 1.00 94.69 208 GLY A C 1
ATOM 1632 O O . GLY A 1 208 ? 0.511 2.688 11.252 1.00 94.69 208 GLY A O 1
ATOM 1633 N N . VAL A 1 209 ? -0.607 4.632 11.362 1.00 97.69 209 VAL A N 1
ATOM 1634 C CA . VAL A 1 209 ? -1.737 4.196 10.526 1.00 97.69 209 VAL A CA 1
ATOM 1635 C C . VAL A 1 209 ? -1.299 3.905 9.098 1.00 97.69 209 VAL A C 1
ATOM 1637 O O . VAL A 1 209 ? -1.711 2.893 8.534 1.00 97.69 209 VAL A O 1
ATOM 1640 N N . ARG A 1 210 ? -0.458 4.760 8.510 1.00 96.88 210 ARG A N 1
ATOM 1641 C CA . ARG A 1 210 ? 0.027 4.564 7.143 1.00 96.88 210 ARG A CA 1
ATOM 1642 C C . ARG A 1 210 ? 0.882 3.306 7.017 1.00 96.88 210 ARG A C 1
ATOM 1644 O O . ARG A 1 210 ? 0.597 2.477 6.160 1.00 96.88 210 ARG A O 1
ATOM 1651 N N . ASP A 1 211 ? 1.883 3.145 7.877 1.00 96.38 211 ASP A N 1
ATOM 1652 C CA . ASP A 1 211 ? 2.813 2.014 7.817 1.00 96.38 211 ASP A CA 1
ATOM 1653 C C . ASP A 1 211 ? 2.070 0.694 8.086 1.00 96.38 211 ASP A C 1
ATOM 1655 O O . ASP A 1 211 ? 2.217 -0.265 7.325 1.00 96.38 211 ASP A O 1
ATOM 1659 N N . SER A 1 212 ? 1.183 0.672 9.089 1.00 97.75 212 SER A N 1
ATOM 1660 C CA . SER A 1 212 ? 0.353 -0.504 9.394 1.00 97.75 212 SER A CA 1
ATOM 1661 C C . SER A 1 212 ? -0.653 -0.808 8.280 1.00 97.75 212 SER A C 1
ATOM 1663 O O . SER A 1 212 ? -0.881 -1.964 7.930 1.00 97.75 212 SER A O 1
ATOM 1665 N N . GLY A 1 213 ? -1.240 0.228 7.673 1.00 98.31 213 GLY A N 1
ATOM 1666 C CA . GLY A 1 213 ? -2.152 0.092 6.540 1.00 98.31 213 GLY A CA 1
ATOM 1667 C C . GLY A 1 213 ? -1.462 -0.482 5.302 1.00 98.31 213 GLY A C 1
ATOM 1668 O O . GLY A 1 213 ? -1.995 -1.392 4.665 1.00 98.31 213 GLY A O 1
ATOM 1669 N N . TYR A 1 214 ? -0.251 -0.012 4.989 1.00 98.38 214 TYR A N 1
ATOM 1670 C CA . TYR A 1 214 ? 0.563 -0.574 3.913 1.00 98.38 214 TYR A CA 1
ATOM 1671 C C . TYR A 1 214 ? 0.954 -2.024 4.196 1.00 98.38 214 TYR A C 1
ATOM 1673 O O . TYR A 1 214 ? 0.784 -2.871 3.320 1.00 98.38 214 TYR A O 1
ATOM 1681 N N . ASN A 1 215 ? 1.404 -2.328 5.419 1.00 97.75 215 ASN A N 1
ATOM 1682 C CA . ASN A 1 215 ? 1.706 -3.695 5.841 1.00 97.75 215 ASN A CA 1
ATOM 1683 C C . ASN A 1 215 ? 0.493 -4.611 5.709 1.00 97.75 215 ASN A C 1
ATOM 1685 O O . ASN A 1 215 ? 0.630 -5.724 5.210 1.00 97.75 215 ASN A O 1
ATOM 1689 N N . LEU A 1 216 ? -0.695 -4.160 6.118 1.00 97.50 216 LEU A N 1
ATOM 1690 C CA . LEU A 1 216 ? -1.913 -4.952 6.000 1.00 97.50 216 LEU A CA 1
ATOM 1691 C C . LEU A 1 216 ? -2.213 -5.299 4.538 1.00 97.50 216 LEU A C 1
ATOM 1693 O O . LEU A 1 216 ? -2.507 -6.454 4.237 1.00 97.50 216 LEU A O 1
ATOM 1697 N N . ILE A 1 217 ? -2.102 -4.328 3.627 1.00 98.25 217 ILE A N 1
ATOM 1698 C CA . ILE A 1 217 ? -2.305 -4.550 2.188 1.00 98.25 217 ILE A CA 1
ATOM 1699 C C . ILE A 1 217 ? -1.239 -5.502 1.630 1.00 98.25 217 ILE A C 1
ATOM 1701 O O . ILE A 1 217 ? -1.568 -6.444 0.908 1.00 98.25 217 ILE A O 1
ATOM 1705 N N . GLY A 1 218 ? 0.032 -5.306 1.987 1.00 96.69 218 GLY A N 1
ATOM 1706 C CA . GLY A 1 218 ? 1.121 -6.170 1.537 1.00 96.69 218 GLY A CA 1
ATOM 1707 C C . GLY A 1 218 ? 1.013 -7.603 2.056 1.00 96.69 218 GLY A C 1
ATOM 1708 O O . GLY A 1 218 ? 1.228 -8.554 1.307 1.00 96.69 218 GLY A O 1
ATOM 1709 N N . LEU A 1 219 ? 0.615 -7.778 3.318 1.00 95.69 219 LEU A N 1
ATOM 1710 C CA . LEU A 1 219 ? 0.303 -9.080 3.904 1.00 95.69 219 LEU A CA 1
ATOM 1711 C C . LEU A 1 219 ? -0.916 -9.715 3.225 1.00 95.69 219 LEU A C 1
ATOM 1713 O O . LEU A 1 219 ? -0.901 -10.916 2.963 1.00 95.69 219 LEU A O 1
ATOM 1717 N N . ALA A 1 220 ? -1.941 -8.934 2.877 1.00 95.81 220 ALA A N 1
ATOM 1718 C CA . ALA A 1 220 ? -3.117 -9.437 2.169 1.00 95.81 220 ALA A CA 1
ATOM 1719 C C . ALA A 1 220 ? -2.755 -9.966 0.774 1.00 95.81 220 ALA A C 1
ATOM 1721 O O . ALA A 1 220 ? -3.259 -11.013 0.371 1.00 95.81 220 ALA A O 1
ATOM 1722 N N . ALA A 1 221 ? -1.804 -9.329 0.085 1.00 95.25 221 ALA A N 1
ATOM 1723 C CA . ALA A 1 221 ? -1.284 -9.819 -1.190 1.00 95.25 221 ALA A CA 1
ATOM 1724 C C . ALA A 1 221 ? -0.670 -11.228 -1.084 1.00 95.25 221 ALA A C 1
ATOM 1726 O O . ALA A 1 221 ? -0.771 -12.016 -2.024 1.00 95.25 221 ALA A O 1
ATOM 1727 N N . THR A 1 222 ? -0.094 -11.595 0.070 1.00 92.81 222 THR A N 1
ATOM 1728 C CA . THR A 1 222 ? 0.485 -12.937 0.282 1.00 92.81 222 THR A CA 1
ATOM 1729 C C . THR A 1 222 ? -0.553 -14.064 0.241 1.00 92.81 222 THR A C 1
ATOM 1731 O O . THR A 1 222 ? -0.186 -15.225 0.064 1.00 92.81 222 THR A O 1
ATOM 1734 N N . LEU A 1 223 ? -1.848 -13.734 0.347 1.00 91.25 223 LEU A N 1
ATOM 1735 C CA . LEU A 1 223 ? -2.951 -14.689 0.213 1.00 91.25 223 LEU A CA 1
ATOM 1736 C C . LEU A 1 223 ? -3.200 -15.117 -1.246 1.00 91.25 223 LEU A C 1
ATOM 1738 O O . LEU A 1 223 ? -4.012 -16.012 -1.490 1.00 91.25 223 LEU A O 1
ATOM 1742 N N . GLY A 1 224 ? -2.519 -14.493 -2.215 1.00 90.00 224 GLY A N 1
ATOM 1743 C CA . GLY A 1 224 ? -2.584 -14.848 -3.630 1.00 90.00 224 GLY A CA 1
ATOM 1744 C C . GLY A 1 224 ? -3.991 -14.685 -4.206 1.00 90.00 224 GLY A C 1
ATOM 1745 O O . GLY A 1 224 ? -4.646 -13.663 -4.001 1.00 90.00 224 GLY A O 1
ATOM 1746 N N . GLU A 1 225 ? -4.470 -15.705 -4.919 1.00 89.31 225 GLU A N 1
ATOM 1747 C CA . GLU A 1 225 ? -5.754 -15.688 -5.640 1.00 89.31 225 GLU A CA 1
ATOM 1748 C C . GLU A 1 225 ? -6.947 -15.238 -4.777 1.00 89.31 225 GLU A C 1
ATOM 1750 O O . GLU A 1 225 ? -7.814 -14.500 -5.247 1.00 89.31 225 GLU A O 1
ATOM 1755 N N . ALA A 1 226 ? -6.964 -15.611 -3.492 1.00 88.81 226 ALA A N 1
ATOM 1756 C CA . ALA A 1 226 ? -8.029 -15.235 -2.561 1.00 88.81 226 ALA A CA 1
ATOM 1757 C C . ALA A 1 226 ? -8.116 -13.720 -2.307 1.00 88.81 226 ALA A C 1
ATOM 1759 O O . ALA A 1 226 ? -9.179 -13.230 -1.935 1.00 88.81 226 ALA A O 1
ATOM 1760 N N . PHE A 1 227 ? -7.017 -12.987 -2.486 1.00 94.31 227 PHE A N 1
ATOM 1761 C CA . PHE A 1 227 ? -6.985 -11.529 -2.413 1.00 94.31 227 PHE A CA 1
ATOM 1762 C C . PHE A 1 227 ? -7.226 -10.909 -3.792 1.00 94.31 227 PHE A C 1
ATOM 1764 O O . PHE A 1 227 ? -8.168 -10.137 -3.959 1.00 94.31 227 PHE A O 1
ATOM 1771 N N . PHE A 1 228 ? -6.427 -11.289 -4.793 1.00 94.75 228 PHE A N 1
ATOM 1772 C CA . PHE A 1 228 ? -6.413 -10.614 -6.096 1.00 94.75 228 PHE A CA 1
ATOM 1773 C C . PHE A 1 228 ? -7.708 -10.772 -6.908 1.00 94.75 228 PHE A C 1
ATOM 1775 O O . PHE A 1 228 ? -7.987 -9.916 -7.748 1.00 94.75 228 PHE A O 1
ATOM 1782 N N . ARG A 1 229 ? -8.506 -11.827 -6.670 1.00 92.00 229 ARG A N 1
ATOM 1783 C CA . ARG A 1 229 ? -9.814 -12.017 -7.331 1.00 92.00 229 ARG A CA 1
ATOM 1784 C C . ARG A 1 229 ? -11.014 -11.539 -6.523 1.00 92.00 229 ARG A C 1
ATOM 1786 O O . ARG A 1 229 ? -12.069 -11.315 -7.106 1.00 92.00 229 ARG A O 1
ATOM 1793 N N . CYS A 1 230 ? -10.882 -11.421 -5.204 1.00 90.06 230 CYS A N 1
ATOM 1794 C CA . CYS A 1 230 ? -12.012 -11.112 -4.321 1.00 90.06 230 CYS A CA 1
ATOM 1795 C C . CYS A 1 230 ? -12.061 -9.640 -3.901 1.00 90.06 230 CYS A C 1
ATOM 1797 O O . CYS A 1 230 ? -13.103 -9.174 -3.446 1.00 90.06 230 CYS A O 1
ATOM 1799 N N . ILE A 1 231 ? -10.945 -8.920 -4.019 1.00 93.50 231 ILE A N 1
ATOM 1800 C CA . ILE A 1 231 ? -10.844 -7.498 -3.691 1.00 93.50 231 ILE A CA 1
ATOM 1801 C C . ILE A 1 231 ? -10.830 -6.678 -4.981 1.00 93.50 231 ILE A C 1
ATOM 1803 O O . ILE A 1 231 ? -10.176 -7.051 -5.954 1.00 93.50 231 ILE A O 1
ATOM 1807 N N . ASP A 1 232 ? -11.526 -5.540 -4.981 1.00 93.81 232 ASP A N 1
ATOM 1808 C CA . ASP A 1 232 ? -11.480 -4.600 -6.100 1.00 93.81 232 ASP A CA 1
ATOM 1809 C C . ASP A 1 232 ? -10.094 -3.946 -6.204 1.00 93.81 232 ASP A C 1
ATOM 1811 O O . ASP A 1 232 ? -9.744 -3.041 -5.439 1.00 93.81 232 ASP A O 1
ATOM 1815 N N . GLY A 1 233 ? -9.312 -4.403 -7.184 1.00 93.44 233 GLY A N 1
ATOM 1816 C CA . GLY A 1 233 ? -7.989 -3.860 -7.464 1.00 93.44 233 GLY A CA 1
ATOM 1817 C C . GLY A 1 233 ? -8.011 -2.381 -7.826 1.00 93.44 233 GLY A C 1
ATOM 1818 O O . GLY A 1 233 ? -7.096 -1.660 -7.442 1.00 93.44 233 GLY A O 1
ATOM 1819 N N . SER A 1 234 ? -9.076 -1.893 -8.467 1.00 94.88 234 SER A N 1
ATOM 1820 C CA . SER A 1 234 ? -9.185 -0.482 -8.856 1.00 94.88 234 SER A CA 1
ATOM 1821 C C . SER A 1 234 ? -9.197 0.423 -7.625 1.00 94.88 234 SER A C 1
ATOM 1823 O O . SER A 1 234 ? -8.450 1.398 -7.571 1.00 94.88 234 SER A O 1
ATOM 1825 N N . SER A 1 235 ? -9.980 0.062 -6.603 1.00 95.69 235 SER A N 1
ATOM 1826 C CA . SER A 1 235 ? -10.028 0.780 -5.325 1.00 95.69 235 SER A CA 1
ATOM 1827 C C . SER A 1 235 ? -8.684 0.769 -4.592 1.00 95.69 235 SER A C 1
ATOM 1829 O O . SER A 1 235 ? -8.281 1.798 -4.048 1.00 95.69 235 SER A O 1
ATOM 1831 N N . VAL A 1 236 ? -7.971 -0.366 -4.586 1.00 97.56 236 VAL A N 1
ATOM 1832 C CA . VAL A 1 236 ? -6.643 -0.463 -3.949 1.00 97.56 236 VAL A CA 1
ATOM 1833 C C . VAL A 1 236 ? -5.631 0.417 -4.675 1.00 97.56 236 VAL A C 1
ATOM 1835 O O . VAL A 1 236 ? -4.929 1.206 -4.048 1.00 97.56 236 VAL A O 1
ATOM 1838 N N . ILE A 1 237 ? -5.578 0.322 -6.001 1.00 96.88 237 ILE A N 1
ATOM 1839 C CA . ILE A 1 237 ? -4.636 1.075 -6.831 1.00 96.88 237 ILE A CA 1
ATOM 1840 C C . ILE A 1 237 ? -4.905 2.569 -6.726 1.00 96.88 237 ILE A C 1
ATOM 1842 O O . ILE A 1 237 ? -3.970 3.331 -6.491 1.00 96.88 237 ILE A O 1
ATOM 1846 N N . LEU A 1 238 ? -6.171 2.982 -6.823 1.00 96.38 238 LEU A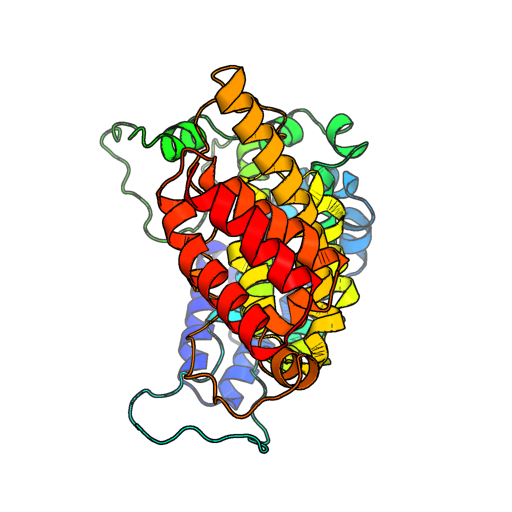 N 1
ATOM 1847 C CA . LEU A 1 238 ? -6.566 4.372 -6.631 1.00 96.38 238 LEU A CA 1
ATOM 1848 C C . LEU A 1 238 ? -6.088 4.873 -5.267 1.00 96.38 238 LEU A C 1
ATOM 1850 O O . LEU A 1 238 ? -5.448 5.915 -5.190 1.00 96.38 238 LEU A O 1
ATOM 1854 N N . ALA A 1 239 ? -6.317 4.106 -4.200 1.00 97.19 239 ALA A N 1
ATOM 1855 C CA . ALA A 1 239 ? -5.947 4.542 -2.862 1.00 97.19 239 ALA A CA 1
ATOM 1856 C C . ALA A 1 239 ? -4.444 4.753 -2.658 1.00 97.19 239 ALA A C 1
ATOM 1858 O O . ALA A 1 239 ? -4.034 5.685 -1.960 1.00 97.19 239 ALA A O 1
ATOM 1859 N N . LEU A 1 240 ? -3.624 3.900 -3.268 1.00 97.44 240 LEU A N 1
ATOM 1860 C CA . LEU A 1 240 ? -2.175 3.973 -3.138 1.00 97.44 240 LEU A CA 1
ATOM 1861 C C . LEU A 1 240 ? -1.546 4.990 -4.102 1.00 97.44 240 LEU A C 1
ATOM 1863 O O . LEU A 1 240 ? -0.551 5.614 -3.745 1.00 97.44 240 LEU A O 1
ATOM 1867 N N . MET A 1 241 ? -2.102 5.156 -5.307 1.00 96.00 241 MET A N 1
ATOM 1868 C CA . MET A 1 241 ? -1.450 5.896 -6.395 1.00 96.00 241 MET A CA 1
ATOM 1869 C C . MET A 1 241 ? -1.989 7.315 -6.617 1.00 96.00 241 MET A C 1
ATOM 1871 O O . MET A 1 241 ? -1.269 8.129 -7.189 1.00 96.00 241 MET A O 1
ATOM 1875 N N . GLU A 1 242 ? -3.208 7.642 -6.167 1.00 94.25 242 GLU A N 1
ATOM 1876 C CA . GLU A 1 242 ? -3.893 8.920 -6.463 1.00 94.25 242 GLU A CA 1
ATOM 1877 C C . GLU A 1 242 ? -3.030 10.162 -6.194 1.00 94.25 242 GLU A C 1
ATOM 1879 O O . GLU A 1 242 ? -2.978 11.068 -7.019 1.00 94.25 242 GLU A O 1
ATOM 1884 N N . ASN A 1 243 ? -2.301 10.172 -5.075 1.00 92.19 243 ASN A N 1
ATOM 1885 C CA . ASN A 1 243 ? -1.467 11.299 -4.647 1.00 92.19 243 ASN A CA 1
ATOM 1886 C C . ASN A 1 243 ? 0.034 10.958 -4.635 1.00 92.19 243 ASN A C 1
ATOM 1888 O O . ASN A 1 243 ? 0.810 11.615 -3.946 1.00 92.19 243 ASN A O 1
ATOM 1892 N N . VAL A 1 244 ? 0.472 9.936 -5.383 1.00 90.94 244 VAL A N 1
ATOM 1893 C CA . VAL A 1 244 ? 1.871 9.460 -5.348 1.00 90.94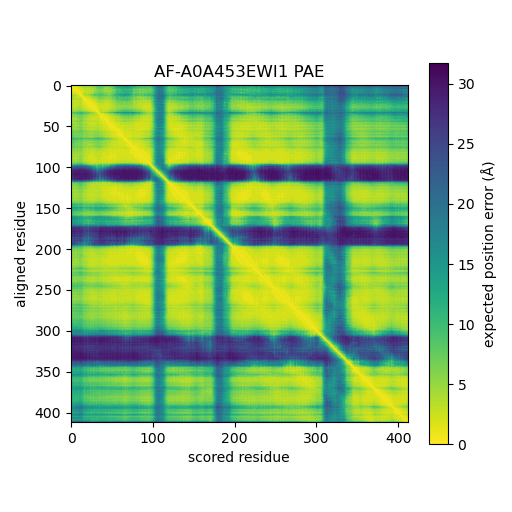 244 VAL A CA 1
ATOM 1894 C C . VAL A 1 244 ? 2.883 10.548 -5.720 1.00 90.94 244 VAL A C 1
ATOM 1896 O O . VAL A 1 244 ? 3.974 10.582 -5.168 1.00 90.94 244 VAL A O 1
ATOM 1899 N N . GLN A 1 245 ? 2.501 11.471 -6.609 1.00 87.94 245 GLN A N 1
ATOM 1900 C CA . GLN A 1 245 ? 3.386 12.518 -7.134 1.00 87.94 245 GLN A CA 1
ATOM 1901 C C . GLN A 1 245 ? 3.730 13.610 -6.114 1.00 87.94 245 GLN A C 1
ATOM 1903 O O . GLN A 1 245 ? 4.699 14.339 -6.301 1.00 87.94 245 GLN A O 1
ATOM 1908 N N . VAL A 1 246 ? 2.913 13.749 -5.068 1.00 87.44 246 VAL A N 1
ATOM 1909 C CA . VAL A 1 246 ? 3.084 14.761 -4.014 1.00 87.44 246 VAL A CA 1
ATOM 19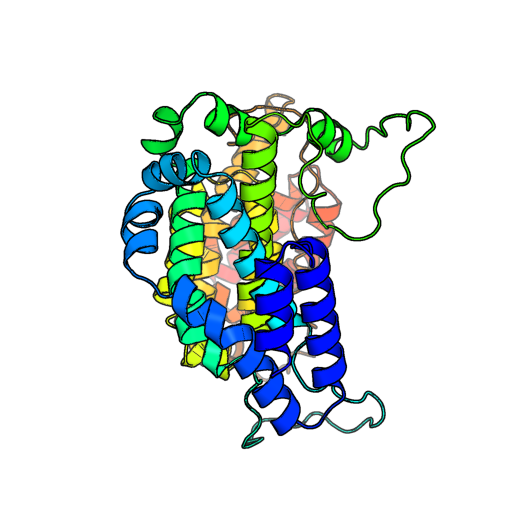10 C C . VAL A 1 246 ? 3.549 14.145 -2.693 1.00 87.44 246 VAL A C 1
ATOM 1912 O O . VAL A 1 246 ? 3.710 14.850 -1.700 1.00 87.44 246 VAL A O 1
ATOM 1915 N N . MET A 1 247 ? 3.743 12.823 -2.651 1.00 86.06 247 MET A N 1
ATOM 1916 C CA . MET A 1 247 ? 4.260 12.146 -1.469 1.00 86.06 247 MET A CA 1
ATOM 1917 C C . MET A 1 247 ? 5.738 12.452 -1.262 1.00 86.06 247 MET A C 1
ATOM 1919 O O . MET A 1 247 ? 6.527 12.411 -2.198 1.00 86.06 247 MET A O 1
ATOM 1923 N N . GLU A 1 248 ? 6.123 12.627 0.000 1.00 84.44 248 GLU A N 1
ATOM 1924 C CA . GLU A 1 248 ? 7.540 12.689 0.354 1.00 84.44 248 GLU A CA 1
ATOM 1925 C C . GLU A 1 248 ? 8.248 11.352 0.104 1.00 84.44 248 GLU A C 1
ATOM 1927 O O . GLU A 1 248 ? 7.669 10.279 0.330 1.00 84.44 248 GLU A O 1
ATOM 1932 N N . PHE A 1 249 ? 9.537 11.390 -0.249 1.00 82.50 249 PHE A N 1
ATOM 1933 C CA . PHE A 1 249 ? 10.307 10.177 -0.562 1.00 82.50 249 PHE A CA 1
ATOM 1934 C C . PHE A 1 249 ? 10.299 9.138 0.558 1.00 82.50 249 PHE A C 1
ATOM 1936 O O . PHE A 1 249 ? 10.218 7.938 0.294 1.00 82.50 249 PHE A O 1
ATOM 1943 N N . ARG A 1 250 ? 10.333 9.567 1.825 1.00 84.25 250 ARG A N 1
ATOM 1944 C CA . ARG A 1 250 ? 10.249 8.642 2.969 1.00 84.25 250 ARG A CA 1
ATOM 1945 C C . ARG A 1 250 ? 8.932 7.859 2.984 1.00 84.25 250 ARG A C 1
ATOM 1947 O O . ARG A 1 250 ? 8.925 6.688 3.350 1.00 84.25 250 ARG A O 1
ATOM 1954 N N . HIS A 1 251 ? 7.830 8.485 2.570 1.00 89.81 251 HIS A N 1
ATOM 1955 C CA . HIS A 1 251 ? 6.509 7.861 2.515 1.00 89.81 251 HIS A CA 1
ATOM 1956 C C . HIS A 1 251 ? 6.399 6.941 1.306 1.00 89.81 251 HIS A C 1
ATOM 1958 O O . HIS A 1 251 ? 5.919 5.817 1.444 1.00 89.81 251 HIS A O 1
ATOM 1964 N N . LEU A 1 252 ? 6.909 7.388 0.155 1.00 90.25 252 LEU A N 1
ATOM 1965 C CA . LEU A 1 252 ? 6.984 6.584 -1.058 1.00 90.25 252 LEU A CA 1
ATOM 1966 C C . LEU A 1 252 ? 7.828 5.324 -0.841 1.00 90.25 252 LEU A C 1
ATOM 1968 O O . LEU A 1 252 ? 7.410 4.230 -1.207 1.00 90.25 252 LEU A O 1
ATOM 1972 N N . ARG A 1 253 ? 8.976 5.447 -0.167 1.00 87.50 253 ARG A N 1
ATOM 1973 C CA . ARG A 1 253 ? 9.832 4.313 0.194 1.00 87.50 253 ARG A CA 1
ATOM 1974 C C . ARG A 1 253 ? 9.069 3.280 1.026 1.00 87.50 253 ARG A C 1
ATOM 1976 O O . ARG A 1 253 ? 9.128 2.093 0.713 1.00 87.50 253 ARG A O 1
ATOM 1983 N N . GLN A 1 254 ? 8.344 3.711 2.061 1.00 91.56 254 GLN A N 1
ATOM 1984 C CA . GLN A 1 254 ? 7.539 2.792 2.877 1.00 91.56 254 GLN A CA 1
ATOM 1985 C C . GLN A 1 254 ? 6.400 2.163 2.069 1.00 91.56 254 GLN A C 1
ATOM 1987 O O . GLN A 1 254 ? 6.226 0.949 2.120 1.00 91.56 254 GLN A O 1
ATOM 1992 N N . LEU A 1 255 ? 5.683 2.947 1.259 1.00 95.38 255 LEU A N 1
ATOM 1993 C CA . LEU A 1 255 ? 4.642 2.442 0.359 1.00 95.38 255 LEU A CA 1
ATOM 1994 C C . LEU A 1 255 ? 5.183 1.341 -0.563 1.00 95.38 255 LEU A C 1
ATOM 1996 O O . LEU A 1 255 ? 4.581 0.272 -0.693 1.00 95.38 255 LEU A O 1
ATOM 2000 N N . MET A 1 256 ? 6.344 1.589 -1.174 1.00 90.75 256 MET A N 1
ATOM 2001 C CA . MET A 1 256 ? 6.988 0.643 -2.074 1.00 90.75 256 MET A CA 1
ATOM 2002 C C . MET A 1 256 ? 7.342 -0.662 -1.360 1.00 90.75 256 MET A C 1
ATOM 2004 O O . MET A 1 256 ? 6.962 -1.736 -1.824 1.00 90.75 256 MET A O 1
ATOM 2008 N N . HIS A 1 257 ? 8.041 -0.578 -0.227 1.00 89.69 257 HIS A N 1
ATOM 2009 C CA . HIS A 1 257 ? 8.509 -1.761 0.492 1.00 89.69 257 HIS A CA 1
ATOM 2010 C C . HIS A 1 257 ? 7.381 -2.569 1.133 1.00 89.69 257 HIS A C 1
ATOM 2012 O O . HIS A 1 257 ? 7.413 -3.798 1.077 1.00 89.69 257 HIS A O 1
ATOM 2018 N N . LEU A 1 258 ? 6.412 -1.895 1.752 1.00 94.94 258 LEU A N 1
ATOM 2019 C CA . LEU A 1 258 ? 5.406 -2.550 2.582 1.00 94.94 258 LEU A CA 1
ATOM 2020 C C . LEU A 1 258 ? 4.189 -3.022 1.781 1.00 94.94 258 LEU A C 1
ATOM 2022 O O . LEU A 1 258 ? 3.617 -4.045 2.135 1.00 94.94 258 LEU A O 1
ATOM 2026 N N . ALA A 1 259 ? 3.811 -2.332 0.697 1.00 96.38 259 ALA A N 1
ATOM 2027 C CA . ALA A 1 259 ? 2.620 -2.672 -0.088 1.00 96.38 259 ALA A CA 1
ATOM 2028 C C . ALA A 1 259 ? 2.931 -3.032 -1.547 1.00 96.38 259 ALA A C 1
ATOM 2030 O O . ALA A 1 259 ? 2.543 -4.107 -2.002 1.00 96.38 259 ALA A O 1
ATOM 2031 N N . VAL A 1 260 ? 3.638 -2.174 -2.291 1.00 95.38 260 VAL A N 1
ATOM 2032 C CA . VAL A 1 260 ? 3.801 -2.350 -3.750 1.00 95.38 260 VAL A CA 1
ATOM 2033 C C . VAL A 1 260 ? 4.604 -3.601 -4.080 1.00 95.38 260 VAL A C 1
ATOM 2035 O O . VAL A 1 260 ? 4.185 -4.392 -4.920 1.00 95.38 260 VAL A O 1
ATOM 2038 N N . VAL A 1 261 ? 5.746 -3.811 -3.424 1.00 90.56 261 VAL A N 1
ATOM 2039 C CA . VAL A 1 261 ? 6.595 -4.971 -3.706 1.00 90.56 261 VAL A CA 1
ATOM 2040 C C . VAL A 1 261 ? 5.866 -6.289 -3.415 1.00 90.56 261 VAL A C 1
ATOM 2042 O O . VAL A 1 261 ? 5.855 -7.143 -4.303 1.00 90.56 261 VAL A O 1
ATOM 2045 N N . PRO A 1 262 ? 5.204 -6.483 -2.256 1.00 92.88 262 PRO A N 1
ATOM 2046 C CA . PRO A 1 262 ? 4.354 -7.652 -2.049 1.00 92.88 262 PRO A CA 1
ATOM 2047 C C . PRO A 1 262 ? 3.245 -7.794 -3.098 1.00 92.88 262 PRO A C 1
ATOM 2049 O O . PRO A 1 262 ? 3.066 -8.888 -3.631 1.00 92.88 262 PRO A O 1
ATOM 2052 N N . LEU A 1 263 ? 2.542 -6.710 -3.448 1.00 95.62 263 LEU A N 1
ATOM 2053 C CA . LEU A 1 263 ? 1.489 -6.742 -4.469 1.00 95.62 263 LEU A CA 1
ATOM 2054 C C . LEU A 1 263 ? 2.022 -7.249 -5.810 1.00 95.62 263 LEU A C 1
ATOM 2056 O O . LEU A 1 263 ? 1.447 -8.161 -6.389 1.00 95.62 263 LEU A O 1
ATOM 2060 N N . VAL A 1 264 ? 3.153 -6.724 -6.276 1.00 92.56 264 VAL A N 1
ATOM 2061 C CA . VAL A 1 264 ? 3.773 -7.153 -7.537 1.00 92.56 264 VAL A CA 1
ATOM 2062 C C . VAL A 1 264 ? 4.288 -8.592 -7.443 1.00 92.56 264 VAL A C 1
ATOM 2064 O O . VAL A 1 264 ? 4.089 -9.381 -8.363 1.00 92.56 264 VAL A O 1
ATOM 2067 N N . LYS A 1 265 ? 4.919 -8.956 -6.322 1.00 90.06 265 LYS A N 1
ATOM 2068 C CA . LYS A 1 265 ? 5.538 -10.272 -6.114 1.00 90.06 265 LYS A CA 1
ATOM 2069 C C . LYS A 1 265 ? 4.528 -11.418 -6.067 1.00 90.06 265 LYS A C 1
ATOM 2071 O O . LYS A 1 265 ? 4.837 -12.505 -6.548 1.00 90.06 265 LYS A O 1
ATOM 2076 N N . TYR A 1 266 ? 3.368 -11.204 -5.449 1.00 91.69 266 TYR A N 1
ATOM 2077 C CA . TYR A 1 266 ? 2.356 -12.247 -5.253 1.00 91.69 266 TYR A CA 1
ATOM 2078 C C . TYR A 1 266 ? 1.195 -12.177 -6.261 1.00 91.69 266 TYR A C 1
ATOM 2080 O O . TYR A 1 266 ? 0.323 -13.044 -6.219 1.00 91.69 266 TYR A O 1
ATOM 2088 N N . CYS A 1 267 ? 1.176 -11.189 -7.167 1.00 92.44 267 CYS A N 1
ATOM 2089 C CA . CYS A 1 267 ? 0.128 -11.060 -8.183 1.00 92.44 267 CYS A CA 1
ATOM 2090 C C . CYS A 1 267 ? 0.184 -12.212 -9.205 1.00 92.44 267 CYS A C 1
ATOM 2092 O O . CYS A 1 267 ? 1.222 -12.390 -9.854 1.00 92.44 267 CYS A O 1
ATOM 2094 N N . PRO A 1 268 ? -0.934 -12.935 -9.424 1.00 91.00 268 PRO A N 1
ATOM 2095 C CA . PRO A 1 268 ? -1.071 -13.883 -10.527 1.00 91.00 268 PRO A CA 1
ATOM 2096 C C . PRO A 1 268 ? -0.813 -13.213 -11.881 1.00 91.00 268 PRO A C 1
ATOM 2098 O O . PRO A 1 268 ? -1.184 -12.051 -12.084 1.00 91.00 268 PRO A O 1
ATOM 2101 N N . ALA A 1 269 ? -0.189 -13.942 -12.808 1.00 88.44 269 ALA A N 1
ATOM 2102 C CA . ALA A 1 269 ? 0.229 -13.400 -14.101 1.00 88.44 269 ALA A CA 1
ATOM 2103 C C . ALA A 1 269 ? -0.956 -12.907 -14.947 1.00 88.44 269 ALA A C 1
ATOM 2105 O O . ALA A 1 269 ? -0.850 -11.901 -15.646 1.00 88.44 269 ALA A O 1
ATOM 2106 N N . GLU A 1 270 ? -2.118 -13.549 -14.816 1.00 90.06 270 GLU A N 1
ATOM 2107 C CA . GLU A 1 270 ? -3.354 -13.179 -15.511 1.00 90.06 270 GLU A CA 1
ATOM 2108 C C . GLU A 1 270 ? -3.886 -11.805 -15.079 1.00 90.06 270 GLU A C 1
ATOM 2110 O O . GLU A 1 270 ? -4.681 -11.188 -15.786 1.00 90.06 270 GLU A O 1
ATOM 2115 N N . LEU A 1 271 ? -3.455 -11.322 -13.911 1.00 92.50 271 LEU A N 1
ATOM 2116 C CA . LEU A 1 271 ? -3.930 -10.091 -13.289 1.00 92.50 271 LEU A CA 1
ATOM 2117 C C . LEU A 1 271 ? -2.893 -8.959 -13.331 1.00 92.50 271 LEU A C 1
ATOM 2119 O O . LEU A 1 271 ? -3.185 -7.855 -12.867 1.00 92.50 271 LEU A O 1
ATOM 2123 N N . TRP A 1 272 ? -1.719 -9.176 -13.939 1.00 91.00 272 TRP A N 1
ATOM 2124 C CA . TRP A 1 272 ? -0.663 -8.161 -14.039 1.00 91.00 272 TRP A CA 1
ATOM 2125 C C . TRP A 1 272 ? -1.112 -6.877 -14.739 1.00 91.00 272 TRP A C 1
ATOM 2127 O O . TRP A 1 272 ? -0.689 -5.792 -14.342 1.00 91.00 272 TRP A O 1
ATOM 2137 N N . GLN A 1 273 ? -1.995 -6.961 -15.736 1.00 89.38 273 GLN A N 1
ATOM 2138 C CA . GLN A 1 273 ? -2.498 -5.759 -16.406 1.00 89.38 273 GLN A CA 1
ATOM 2139 C C . GLN A 1 273 ? -3.339 -4.882 -15.480 1.00 89.38 273 GLN A C 1
ATOM 2141 O O . GLN A 1 273 ? -3.217 -3.662 -15.506 1.00 89.38 273 GLN A O 1
ATOM 2146 N N . ILE A 1 274 ? -4.183 -5.503 -14.657 1.00 89.88 274 ILE A N 1
ATOM 2147 C CA . ILE A 1 274 ? -5.073 -4.783 -13.746 1.00 89.88 274 ILE A CA 1
ATOM 2148 C C . ILE A 1 274 ? -4.272 -4.244 -12.564 1.00 89.88 274 ILE A C 1
ATOM 2150 O O . ILE A 1 274 ? -4.443 -3.085 -12.205 1.00 89.88 274 ILE A O 1
ATOM 2154 N N . TRP A 1 275 ? -3.386 -5.057 -11.988 1.00 93.69 275 TRP A N 1
ATOM 2155 C CA . TRP A 1 275 ? -2.656 -4.717 -10.770 1.00 93.69 275 TRP A CA 1
ATOM 2156 C C . TRP A 1 275 ? -1.281 -4.124 -11.055 1.00 93.69 275 TRP A C 1
ATOM 2158 O O . TRP A 1 275 ? -1.033 -2.949 -10.798 1.00 93.69 275 TRP A O 1
ATOM 2168 N N . THR A 1 276 ? -0.376 -4.932 -11.592 1.00 90.69 276 THR A N 1
ATOM 2169 C CA . THR A 1 276 ? 1.044 -4.596 -11.713 1.00 90.69 276 THR A CA 1
ATOM 2170 C C . THR A 1 276 ? 1.304 -3.370 -12.585 1.00 90.69 276 THR A C 1
ATOM 2172 O O . THR A 1 276 ? 2.048 -2.484 -12.170 1.00 90.69 276 THR A O 1
ATOM 2175 N N . ALA A 1 277 ? 0.684 -3.276 -13.765 1.00 89.75 277 ALA A N 1
ATOM 2176 C CA . ALA A 1 277 ? 0.893 -2.141 -14.667 1.00 89.75 277 ALA A CA 1
ATOM 2177 C C . ALA A 1 277 ? 0.415 -0.819 -14.044 1.00 89.75 277 ALA A C 1
ATOM 2179 O O . ALA A 1 277 ? 1.162 0.162 -14.019 1.00 89.75 277 ALA A O 1
ATOM 2180 N N . ASN A 1 278 ? -0.794 -0.820 -13.476 1.00 92.12 278 ASN A N 1
ATOM 2181 C CA . ASN A 1 278 ? -1.402 0.376 -12.895 1.00 92.12 278 ASN A CA 1
ATOM 2182 C C . ASN A 1 278 ? -0.758 0.792 -11.559 1.00 92.12 278 ASN A C 1
ATOM 2184 O O . ASN A 1 278 ? -0.821 1.964 -11.199 1.00 92.12 278 ASN A O 1
ATOM 2188 N N . LEU A 1 279 ? -0.108 -0.132 -10.838 1.00 93.25 279 LEU A N 1
ATOM 2189 C CA . LEU A 1 279 ? 0.716 0.192 -9.668 1.00 93.25 279 LEU A CA 1
ATOM 2190 C C . LEU A 1 279 ? 2.073 0.778 -10.068 1.00 93.25 279 LEU A C 1
ATOM 2192 O O . LEU A 1 279 ? 2.520 1.763 -9.490 1.00 93.25 279 LEU A O 1
ATOM 2196 N N . LEU A 1 280 ? 2.755 0.166 -11.038 1.00 91.31 280 LEU A N 1
ATOM 2197 C CA . LEU A 1 280 ? 4.139 0.523 -11.349 1.00 91.31 280 LEU A CA 1
ATOM 2198 C C . LEU A 1 280 ? 4.261 1.765 -12.227 1.00 91.31 280 LEU A C 1
ATOM 2200 O O . LEU A 1 280 ? 5.225 2.510 -12.071 1.00 91.31 280 LEU A O 1
ATOM 2204 N N . GLN A 1 281 ? 3.310 2.018 -13.130 1.00 92.38 281 GLN A N 1
ATOM 2205 C CA . GLN A 1 281 ? 3.398 3.168 -14.032 1.00 92.38 281 GLN A CA 1
ATOM 2206 C C . GLN A 1 281 ? 3.492 4.510 -13.279 1.00 92.38 281 GLN A C 1
ATOM 2208 O O . GLN A 1 281 ? 4.447 5.243 -13.544 1.00 92.38 281 GLN A O 1
ATOM 2213 N N . PRO A 1 282 ? 2.585 4.860 -12.341 1.00 91.06 282 PRO A N 1
ATOM 2214 C CA . PRO A 1 282 ? 2.668 6.140 -11.635 1.00 91.06 282 PRO A CA 1
ATOM 2215 C C . PRO A 1 282 ? 3.968 6.287 -10.836 1.00 91.06 282 PRO A C 1
ATOM 2217 O O . PRO A 1 282 ? 4.558 7.367 -10.820 1.00 91.06 282 PRO A O 1
ATOM 2220 N N . ILE A 1 283 ? 4.441 5.188 -10.235 1.00 90.56 283 ILE A N 1
ATOM 2221 C CA . ILE A 1 283 ? 5.686 5.143 -9.460 1.00 90.56 283 ILE A CA 1
ATOM 2222 C C . ILE A 1 283 ? 6.890 5.388 -10.361 1.00 90.56 283 ILE A C 1
ATOM 2224 O O . ILE A 1 283 ? 7.703 6.248 -10.052 1.00 90.56 283 ILE A O 1
ATOM 2228 N N . PHE A 1 284 ? 7.022 4.670 -11.479 1.00 89.56 284 PHE A N 1
ATOM 2229 C CA . PHE A 1 284 ? 8.183 4.847 -12.348 1.00 89.56 284 PHE A CA 1
ATOM 2230 C C . PHE A 1 284 ? 8.209 6.223 -13.003 1.00 89.56 284 PHE A C 1
ATOM 2232 O O . PHE A 1 284 ? 9.285 6.799 -13.118 1.00 89.56 284 PHE A O 1
ATOM 2239 N N . VAL A 1 285 ? 7.052 6.776 -13.382 1.00 88.50 285 VAL A N 1
ATOM 2240 C CA . VAL A 1 285 ? 6.978 8.156 -13.883 1.00 88.50 285 VAL A CA 1
ATOM 2241 C C . VAL A 1 285 ? 7.460 9.138 -12.815 1.00 88.50 285 VAL A C 1
ATOM 2243 O O . VAL A 1 285 ? 8.327 9.958 -13.104 1.00 88.50 285 VAL A O 1
ATOM 2246 N N . HIS A 1 286 ? 6.944 9.025 -11.587 1.00 88.56 286 HIS A N 1
ATOM 2247 C CA . HIS A 1 286 ? 7.345 9.904 -10.490 1.00 88.56 286 HIS A CA 1
ATOM 2248 C C . HIS A 1 286 ? 8.837 9.778 -10.173 1.00 88.56 286 HIS A C 1
ATOM 2250 O O . HIS A 1 286 ? 9.562 10.769 -10.170 1.00 88.56 286 HIS A O 1
ATOM 2256 N N . CYS A 1 287 ? 9.306 8.549 -9.935 1.00 87.88 287 CYS A N 1
ATOM 2257 C CA . CYS A 1 287 ? 10.685 8.283 -9.555 1.00 87.88 287 CYS A CA 1
ATOM 2258 C C . CYS A 1 287 ? 11.658 8.726 -10.643 1.00 87.88 287 CYS A C 1
ATOM 2260 O O . CYS A 1 287 ? 12.671 9.319 -10.306 1.00 87.88 287 CYS A O 1
ATOM 2262 N N . GLN A 1 288 ? 11.360 8.491 -11.925 1.00 87.56 288 GLN A N 1
ATOM 2263 C CA . GLN A 1 288 ? 12.236 8.938 -13.008 1.00 87.56 288 GLN A CA 1
ATOM 2264 C C . GLN A 1 288 ? 12.398 10.461 -12.978 1.00 87.56 288 GLN A C 1
ATOM 2266 O O . GLN A 1 288 ? 13.519 10.952 -12.938 1.00 87.56 288 GLN A O 1
ATOM 2271 N N . GLN A 1 289 ? 11.292 11.207 -12.915 1.00 86.69 289 GLN A N 1
ATOM 2272 C CA . GLN A 1 289 ? 11.327 12.672 -12.893 1.00 86.69 289 GLN A CA 1
ATOM 2273 C C . GLN A 1 289 ? 12.023 13.220 -11.644 1.00 86.69 289 GLN A C 1
ATOM 2275 O O . GLN A 1 289 ? 12.844 14.132 -11.732 1.00 86.69 289 GLN A O 1
ATOM 2280 N N . ALA A 1 290 ? 11.689 12.669 -10.477 1.00 84.69 290 ALA A N 1
ATOM 2281 C CA . ALA A 1 290 ? 12.209 13.142 -9.206 1.00 84.69 290 ALA A CA 1
ATOM 2282 C C . ALA A 1 290 ? 13.707 12.831 -9.058 1.00 84.69 290 ALA A C 1
ATOM 2284 O O . ALA A 1 290 ? 14.469 13.705 -8.653 1.00 84.69 290 ALA A O 1
ATOM 2285 N N . LEU A 1 291 ? 14.142 11.622 -9.432 1.00 85.88 291 LEU A N 1
ATOM 2286 C CA . LEU A 1 291 ? 15.546 11.215 -9.355 1.00 85.88 291 LEU A CA 1
ATOM 2287 C C . LEU A 1 291 ? 16.403 11.971 -10.369 1.00 85.88 291 LEU A C 1
ATOM 2289 O O . LEU A 1 291 ? 17.435 12.508 -9.974 1.00 85.88 291 LEU A O 1
ATOM 2293 N N . ASP A 1 292 ? 15.967 12.075 -11.628 1.00 84.06 292 ASP A N 1
ATOM 2294 C CA . ASP A 1 292 ? 16.690 12.841 -12.649 1.00 84.06 292 ASP A CA 1
ATOM 2295 C C . ASP A 1 292 ? 16.888 14.296 -12.205 1.00 84.06 292 ASP A C 1
ATOM 2297 O O . ASP A 1 292 ? 18.009 14.808 -12.195 1.00 84.06 292 ASP A O 1
ATOM 2301 N N . TYR A 1 293 ? 15.823 14.946 -11.725 1.00 82.75 293 TYR A N 1
ATOM 2302 C CA . TYR A 1 293 ? 15.898 16.315 -11.224 1.00 82.75 293 TYR A CA 1
ATOM 2303 C C . TYR A 1 293 ? 16.850 16.455 -10.027 1.00 82.75 293 TYR A C 1
ATOM 2305 O O . TYR A 1 293 ? 17.705 17.351 -10.008 1.00 82.75 293 TYR A O 1
ATOM 2313 N N . SER A 1 294 ? 16.726 15.573 -9.030 1.00 81.62 294 SER A N 1
ATOM 2314 C CA . SER A 1 294 ? 17.545 15.614 -7.817 1.00 81.62 294 SER A CA 1
ATOM 2315 C C . SER A 1 294 ? 19.026 15.382 -8.111 1.00 81.62 294 SER A C 1
ATOM 2317 O O . SER A 1 294 ? 19.863 16.165 -7.646 1.00 81.62 294 SER A O 1
ATOM 2319 N N . TRP A 1 295 ? 19.357 14.367 -8.910 1.00 84.62 295 TRP A N 1
ATOM 2320 C CA . TRP A 1 295 ? 20.734 14.033 -9.273 1.00 84.62 295 TRP A CA 1
ATOM 2321 C C . TRP A 1 295 ? 21.347 15.059 -10.222 1.00 84.62 295 TRP A C 1
ATOM 2323 O O . TRP A 1 295 ? 22.463 15.517 -9.977 1.00 84.62 295 TRP A O 1
ATOM 2333 N N . SER A 1 296 ? 20.606 15.523 -11.230 1.00 83.19 296 SER A N 1
ATOM 2334 C CA . SER A 1 296 ? 21.062 16.595 -12.123 1.00 83.19 296 SER A CA 1
ATOM 2335 C C . SER A 1 296 ? 21.353 17.891 -11.362 1.00 83.19 296 SER A C 1
ATOM 2337 O O . SER A 1 296 ? 22.341 18.576 -11.641 1.00 83.19 296 SER A O 1
ATOM 2339 N N . SER A 1 297 ? 20.527 18.233 -10.367 1.00 81.19 297 SER A N 1
ATOM 2340 C CA . SER A 1 297 ? 20.792 19.373 -9.484 1.00 81.19 297 SER A CA 1
ATOM 2341 C C . SER A 1 297 ? 22.040 19.153 -8.630 1.00 81.19 297 SER A C 1
ATOM 2343 O O . SER A 1 297 ? 22.847 20.070 -8.489 1.00 81.19 297 SER A O 1
ATOM 2345 N N . LEU A 1 298 ? 22.235 17.951 -8.084 1.00 83.06 298 LEU A N 1
ATOM 2346 C CA . LEU A 1 298 ? 23.421 17.638 -7.289 1.00 83.06 298 LEU A CA 1
ATOM 2347 C C . LEU A 1 298 ? 24.704 17.774 -8.115 1.00 83.06 298 LEU A C 1
ATOM 2349 O O . LEU A 1 298 ? 25.652 18.405 -7.655 1.00 83.06 298 LEU A O 1
ATOM 2353 N N . LEU A 1 299 ? 24.712 17.243 -9.337 1.00 82.19 299 LEU A N 1
ATOM 2354 C CA . LEU A 1 299 ? 25.871 17.282 -10.227 1.00 82.19 299 LEU A CA 1
ATOM 2355 C C . LEU A 1 299 ? 26.194 18.704 -10.707 1.00 82.19 299 LEU A C 1
ATOM 2357 O O . LEU A 1 299 ? 27.361 19.084 -10.762 1.00 82.19 299 LEU A O 1
ATOM 2361 N N . ARG A 1 300 ? 25.175 19.512 -11.034 1.00 84.00 300 ARG A N 1
ATOM 2362 C CA . ARG A 1 300 ? 25.369 20.872 -11.569 1.00 84.00 300 ARG A CA 1
ATOM 2363 C C . ARG A 1 300 ? 25.586 21.929 -10.488 1.00 84.00 300 ARG A C 1
ATOM 2365 O O . ARG A 1 300 ? 26.351 22.865 -10.689 1.00 84.00 300 ARG A O 1
ATOM 2372 N N . GLU A 1 301 ? 24.864 21.825 -9.378 1.00 84.69 301 GLU A N 1
ATOM 2373 C CA . GLU A 1 301 ? 24.767 22.876 -8.355 1.00 84.69 301 GLU A CA 1
ATOM 2374 C C . GLU A 1 301 ? 25.433 22.468 -7.030 1.00 84.69 301 GLU A C 1
ATOM 2376 O O . GLU A 1 301 ? 25.459 23.251 -6.080 1.00 84.69 301 GLU A O 1
ATOM 2381 N N . GLY A 1 302 ? 25.959 21.241 -6.933 1.00 77.19 302 GLY A N 1
ATOM 2382 C CA . GLY A 1 302 ? 26.565 20.696 -5.714 1.00 77.19 302 GLY A CA 1
ATOM 2383 C C . GLY A 1 302 ? 25.557 20.404 -4.598 1.00 77.19 302 GLY A C 1
ATOM 2384 O O . GLY A 1 302 ? 25.954 20.090 -3.476 1.00 77.19 302 GLY A O 1
ATOM 2385 N N . ARG A 1 303 ? 24.250 20.533 -4.870 1.00 74.25 303 ARG A N 1
ATOM 2386 C CA . ARG A 1 303 ? 23.164 20.279 -3.914 1.00 74.25 303 ARG A CA 1
ATOM 2387 C C . ARG A 1 303 ? 22.005 19.567 -4.595 1.00 74.25 303 ARG A C 1
ATOM 2389 O O . ARG A 1 303 ? 21.481 20.042 -5.605 1.00 74.25 303 ARG A O 1
ATOM 2396 N N . ALA A 1 304 ? 21.581 18.454 -4.007 1.00 69.44 304 ALA A N 1
ATOM 2397 C CA . ALA A 1 304 ? 20.375 17.764 -4.434 1.00 69.44 304 ALA A CA 1
ATOM 2398 C C . ALA A 1 304 ? 19.152 18.639 -4.127 1.00 69.44 304 ALA A C 1
ATOM 2400 O O . ALA A 1 304 ? 18.997 19.135 -3.008 1.00 69.44 304 ALA A O 1
ATOM 2401 N N . LYS A 1 305 ? 18.287 18.827 -5.125 1.00 68.50 305 LYS A N 1
ATOM 2402 C CA . LYS A 1 305 ? 16.956 19.406 -4.932 1.00 68.50 305 LYS A CA 1
ATOM 2403 C C . LYS A 1 305 ? 15.958 18.266 -4.899 1.00 68.50 305 LYS A C 1
ATOM 2405 O O . LYS A 1 305 ? 15.716 17.616 -5.910 1.00 68.50 305 LYS A O 1
ATOM 2410 N N . VAL A 1 306 ? 15.426 18.012 -3.718 1.00 63.34 306 VAL A N 1
ATOM 2411 C CA . VAL A 1 306 ? 14.404 16.998 -3.479 1.00 63.34 306 VAL A CA 1
ATOM 2412 C C . VAL A 1 306 ? 13.040 17.690 -3.648 1.00 63.34 306 VAL A C 1
ATOM 2414 O O . VAL A 1 306 ? 12.907 18.805 -3.148 1.00 63.34 306 VAL A O 1
ATOM 2417 N N . PRO A 1 307 ? 12.049 17.110 -4.356 1.00 55.88 307 PRO A N 1
ATOM 2418 C CA . PRO A 1 307 ? 10.707 17.691 -4.494 1.00 55.88 307 PRO A CA 1
ATOM 2419 C C . PRO A 1 307 ? 9.941 17.840 -3.172 1.00 55.88 307 PRO A C 1
ATOM 2421 O O . PRO A 1 307 ? 8.925 18.532 -3.130 1.00 55.88 307 PRO A O 1
ATOM 2424 N N . ASP A 1 308 ? 10.430 17.236 -2.089 1.00 53.53 308 ASP A N 1
ATOM 2425 C CA . ASP A 1 308 ? 9.986 17.542 -0.735 1.00 53.53 308 ASP A CA 1
ATOM 2426 C C . ASP A 1 308 ? 10.209 19.046 -0.493 1.00 53.53 308 ASP A C 1
ATOM 2428 O O . ASP A 1 308 ? 11.316 19.543 -0.697 1.00 53.53 308 ASP A O 1
ATOM 2432 N N . SER A 1 309 ? 9.197 19.788 -0.021 1.00 39.41 309 SER A N 1
ATOM 2433 C CA . SER A 1 309 ? 9.267 21.240 0.278 1.00 39.41 309 SER A CA 1
ATOM 2434 C C . SER A 1 309 ? 10.360 21.657 1.286 1.00 39.41 309 SER A C 1
ATOM 2436 O O . SER A 1 309 ? 10.417 22.810 1.714 1.00 39.41 309 SER A O 1
ATOM 2438 N N . PHE A 1 310 ? 11.245 20.739 1.664 1.00 33.31 310 PHE A N 1
ATOM 2439 C CA . PHE A 1 310 ? 12.428 20.940 2.472 1.00 33.31 310 PHE A CA 1
ATOM 2440 C C . PHE A 1 310 ? 13.655 20.465 1.687 1.00 33.31 310 PHE A C 1
ATOM 2442 O O . PHE A 1 310 ? 14.039 19.299 1.724 1.00 33.31 310 PHE A O 1
ATOM 2449 N N . ALA A 1 311 ? 14.299 21.397 0.986 1.00 26.73 311 ALA A N 1
ATOM 2450 C CA . ALA A 1 311 ? 15.626 21.177 0.434 1.00 26.73 311 ALA A CA 1
ATOM 2451 C C . ALA A 1 311 ? 16.618 20.911 1.583 1.00 26.73 311 ALA A C 1
ATOM 2453 O O . ALA A 1 311 ? 16.978 21.832 2.318 1.00 26.73 311 ALA A O 1
ATOM 2454 N N . LEU A 1 312 ? 17.073 19.664 1.733 1.00 31.11 312 LEU A N 1
ATOM 2455 C CA . LEU A 1 312 ? 18.202 19.304 2.591 1.00 31.11 312 LEU A CA 1
ATOM 2456 C C . LEU A 1 312 ? 19.193 18.413 1.821 1.00 31.11 312 LEU A C 1
ATOM 2458 O O . LEU A 1 312 ? 18.778 17.463 1.155 1.00 31.11 312 LEU A O 1
ATOM 2462 N N . PRO A 1 313 ? 20.505 18.693 1.905 1.00 27.89 313 PRO A N 1
ATOM 2463 C CA . PRO A 1 313 ? 21.536 17.854 1.313 1.00 27.89 313 PRO A CA 1
ATOM 2464 C C . PRO A 1 313 ? 21.782 16.644 2.227 1.00 27.89 313 PRO A C 1
ATOM 2466 O O . PRO A 1 313 ? 22.252 16.820 3.348 1.00 27.89 313 PRO A O 1
ATOM 2469 N N . GLY A 1 314 ? 21.466 15.423 1.777 1.00 34.84 314 GLY A N 1
ATOM 2470 C CA . GLY A 1 314 ? 21.848 14.211 2.522 1.00 34.84 314 GLY A CA 1
ATOM 2471 C C . GLY A 1 314 ? 21.031 12.933 2.305 1.00 34.84 314 GLY A C 1
ATOM 2472 O O . GLY A 1 314 ? 21.443 11.886 2.790 1.00 34.84 314 GLY A O 1
ATOM 2473 N N . LEU A 1 315 ? 19.914 12.955 1.574 1.00 34.06 315 LEU A N 1
ATOM 2474 C CA . LEU A 1 315 ? 19.064 11.767 1.377 1.00 34.06 315 LEU A CA 1
ATOM 2475 C C . LEU A 1 315 ? 19.390 11.028 0.070 1.00 34.06 315 LEU A C 1
ATOM 2477 O O . LEU A 1 315 ? 18.567 10.969 -0.834 1.00 34.06 315 LEU A O 1
ATOM 2481 N N . ASN A 1 316 ? 20.595 10.458 -0.016 1.00 37.81 316 ASN A N 1
ATOM 2482 C CA . ASN A 1 316 ? 21.031 9.644 -1.163 1.00 37.81 316 ASN A CA 1
ATOM 2483 C C . ASN A 1 316 ? 21.074 8.133 -0.870 1.00 37.81 316 ASN A C 1
ATOM 2485 O O . ASN A 1 316 ? 21.721 7.393 -1.596 1.00 37.81 316 ASN A O 1
ATOM 2489 N N . SER A 1 317 ? 20.403 7.640 0.171 1.00 34.09 317 SER A N 1
ATOM 2490 C CA . SER A 1 317 ? 20.379 6.203 0.476 1.00 34.09 317 SER A CA 1
ATOM 2491 C C . SER A 1 317 ? 18.949 5.691 0.602 1.00 34.09 317 SER A C 1
ATOM 2493 O O . SER A 1 317 ? 18.324 5.729 1.662 1.00 34.09 317 SER A O 1
ATOM 2495 N N . GLY A 1 318 ? 18.387 5.191 -0.499 1.00 35.19 318 GLY A N 1
ATOM 2496 C CA . GLY A 1 318 ? 17.071 4.570 -0.398 1.00 35.19 318 GLY A CA 1
ATOM 2497 C C . GLY A 1 318 ? 16.352 4.202 -1.679 1.00 35.19 318 GLY A C 1
ATOM 2498 O O . GLY A 1 318 ? 15.126 4.275 -1.683 1.00 35.19 318 GLY A O 1
ATOM 2499 N N . LEU A 1 319 ? 17.049 3.769 -2.730 1.00 33.47 319 LEU A N 1
ATOM 2500 C CA . LEU A 1 319 ? 16.378 2.998 -3.776 1.00 33.47 319 LEU A CA 1
ATOM 2501 C C . LEU A 1 319 ? 16.130 1.564 -3.271 1.00 33.47 319 LEU A C 1
ATOM 2503 O O . LEU A 1 319 ? 17.036 0.948 -2.696 1.00 33.47 319 LEU A O 1
ATOM 2507 N N . PRO A 1 320 ? 14.926 0.998 -3.460 1.00 33.66 320 PRO A N 1
ATOM 2508 C CA . PRO A 1 320 ? 14.717 -0.420 -3.223 1.00 33.66 320 PRO A CA 1
ATOM 2509 C C . PRO A 1 320 ? 15.598 -1.233 -4.180 1.00 33.66 320 PRO A C 1
ATOM 2511 O O . PRO A 1 320 ? 15.655 -0.953 -5.376 1.00 33.66 320 PRO A O 1
ATOM 2514 N N . SER A 1 321 ? 16.272 -2.261 -3.657 1.00 34.41 321 SER A N 1
ATOM 2515 C CA . SER A 1 321 ? 16.943 -3.264 -4.487 1.00 34.41 321 SER A CA 1
ATOM 2516 C C . SER A 1 321 ? 15.959 -3.873 -5.482 1.00 34.41 321 SER A C 1
ATOM 2518 O O . SER A 1 321 ? 14.984 -4.508 -5.076 1.00 34.41 321 SER A O 1
ATOM 2520 N N . LEU A 1 322 ? 16.272 -3.785 -6.779 1.00 36.28 322 LEU A N 1
ATOM 2521 C CA . LEU A 1 322 ? 15.602 -4.561 -7.831 1.00 36.28 322 LEU A CA 1
ATOM 2522 C C . LEU A 1 322 ? 15.814 -6.085 -7.683 1.00 36.28 322 LEU A C 1
ATOM 2524 O O . LEU A 1 322 ? 15.211 -6.870 -8.410 1.00 36.28 322 LEU A O 1
ATOM 2528 N N . GLU A 1 323 ? 16.623 -6.517 -6.708 1.00 36.28 323 GLU A N 1
ATOM 2529 C CA . GLU A 1 323 ? 16.911 -7.917 -6.357 1.00 36.28 323 GLU A CA 1
ATOM 2530 C C . GLU A 1 323 ? 15.657 -8.750 -6.027 1.00 36.28 323 GLU A C 1
ATOM 2532 O O . GLU A 1 323 ? 15.708 -9.978 -6.044 1.00 36.28 323 GLU A O 1
ATOM 2537 N N . GLN A 1 324 ? 14.513 -8.118 -5.739 1.00 39.22 324 GLN A N 1
ATOM 2538 C CA . GLN A 1 324 ? 13.274 -8.820 -5.384 1.00 39.22 324 GLN A CA 1
ATOM 2539 C C . GLN A 1 324 ? 12.377 -9.198 -6.575 1.00 39.22 324 GLN A C 1
ATOM 2541 O O . GLN A 1 324 ? 11.320 -9.791 -6.357 1.00 39.22 324 GLN A O 1
ATOM 2546 N N . LEU A 1 325 ? 12.818 -8.976 -7.821 1.00 36.09 325 LEU A N 1
ATOM 2547 C CA . LEU A 1 325 ? 12.144 -9.466 -9.040 1.00 36.09 325 LEU A CA 1
ATOM 2548 C C . LEU A 1 325 ? 12.278 -10.989 -9.281 1.00 36.09 325 LEU A C 1
ATOM 2550 O O . LEU A 1 325 ? 11.919 -11.491 -10.344 1.00 36.09 325 LEU A O 1
ATOM 2554 N N . GLY A 1 326 ? 12.701 -11.744 -8.263 1.00 31.44 326 GLY A N 1
ATOM 2555 C CA . GLY A 1 326 ? 12.705 -13.205 -8.252 1.00 31.44 326 GLY A CA 1
ATOM 2556 C C . GLY A 1 326 ? 13.989 -13.823 -8.820 1.00 31.44 326 GLY A C 1
ATOM 2557 O O . GLY A 1 326 ? 14.742 -13.168 -9.539 1.00 31.44 326 GLY A O 1
ATOM 2558 N N . PRO A 1 327 ? 14.277 -15.092 -8.476 1.00 29.06 327 PRO A N 1
ATOM 2559 C CA . PRO A 1 327 ? 15.418 -15.802 -9.029 1.00 29.06 327 PRO A CA 1
ATOM 2560 C C . PRO A 1 327 ? 15.260 -15.930 -10.546 1.00 29.06 327 PRO A C 1
ATOM 2562 O O . PRO A 1 327 ? 14.203 -16.333 -11.036 1.00 29.06 327 PRO A O 1
ATOM 2565 N N . VAL A 1 328 ? 16.337 -15.634 -11.277 1.00 35.88 328 VAL A N 1
ATOM 2566 C CA . VAL A 1 328 ? 16.514 -16.011 -12.684 1.00 35.88 328 VAL A CA 1
ATOM 2567 C C . VAL A 1 328 ? 16.541 -17.540 -12.740 1.00 35.88 328 VAL A C 1
ATOM 2569 O O . VAL A 1 328 ? 17.597 -18.170 -12.745 1.00 35.88 328 VAL A O 1
ATOM 2572 N N . ASN A 1 329 ? 15.368 -18.171 -12.707 1.00 30.30 329 ASN A N 1
ATOM 2573 C CA . ASN A 1 329 ? 15.255 -19.563 -13.103 1.00 30.30 329 ASN A CA 1
ATOM 2574 C C . ASN A 1 329 ? 15.732 -19.638 -14.552 1.00 30.30 329 ASN A C 1
ATOM 2576 O O . ASN A 1 329 ? 15.318 -18.826 -15.379 1.00 30.30 329 ASN A O 1
ATOM 2580 N N . ARG A 1 330 ? 16.655 -20.573 -14.815 1.00 36.69 330 ARG A N 1
ATOM 2581 C CA . ARG A 1 330 ? 17.227 -20.872 -16.134 1.00 36.69 330 ARG A CA 1
ATOM 2582 C C . ARG A 1 330 ? 16.165 -20.688 -17.217 1.00 36.69 330 ARG A C 1
ATOM 2584 O O . ARG A 1 330 ? 15.221 -21.467 -17.293 1.00 36.69 330 ARG A O 1
ATOM 2591 N N . ILE A 1 331 ? 16.325 -19.630 -18.007 1.00 38.22 331 ILE A N 1
ATOM 2592 C CA . ILE A 1 331 ? 15.465 -19.333 -19.146 1.00 38.22 331 ILE A CA 1
ATOM 2593 C C . ILE A 1 331 ? 15.709 -20.449 -20.160 1.00 38.22 331 ILE A C 1
ATOM 2595 O O . ILE A 1 331 ? 16.822 -20.586 -20.671 1.00 38.22 331 ILE A O 1
ATOM 2599 N N . ASP A 1 332 ? 14.687 -21.265 -20.414 1.00 33.38 332 ASP A N 1
ATOM 2600 C CA . ASP A 1 332 ? 14.731 -22.255 -21.482 1.00 33.38 332 ASP A CA 1
ATOM 2601 C C . ASP A 1 332 ? 14.908 -21.527 -22.818 1.00 33.38 332 ASP A C 1
ATOM 2603 O O . ASP A 1 332 ? 14.115 -20.664 -23.201 1.00 33.38 332 ASP A O 1
ATOM 2607 N N . SER A 1 333 ? 15.951 -21.898 -23.556 1.00 38.53 333 SER A N 1
ATOM 2608 C CA . SER A 1 333 ? 16.338 -21.332 -24.854 1.00 38.53 333 SER A CA 1
ATOM 2609 C C . SER A 1 333 ? 15.348 -21.636 -25.995 1.00 38.53 333 SER A C 1
ATOM 2611 O O . SER A 1 333 ? 15.673 -21.441 -27.167 1.00 38.53 333 SER A O 1
ATOM 2613 N N . SER A 1 334 ? 14.139 -22.114 -25.679 1.00 39.06 334 SER A N 1
ATOM 2614 C CA . SER A 1 334 ? 13.124 -22.558 -26.642 1.00 39.06 334 SER A CA 1
ATOM 2615 C C . SER A 1 334 ? 11.993 -21.548 -26.893 1.00 39.06 334 SER A C 1
ATOM 2617 O O . SER A 1 334 ? 11.222 -21.732 -27.839 1.00 39.06 334 SER A O 1
ATOM 2619 N N . LEU A 1 335 ? 11.888 -20.467 -26.106 1.00 42.66 335 LEU A N 1
ATOM 2620 C CA . LEU A 1 335 ? 10.798 -19.489 -26.225 1.00 42.66 335 LEU A CA 1
ATOM 2621 C C . LEU A 1 335 ? 11.078 -18.462 -27.334 1.00 42.66 335 LEU A C 1
ATOM 2623 O O . LEU A 1 335 ? 11.936 -17.593 -27.207 1.00 42.66 335 LEU A O 1
ATOM 2627 N N . LYS A 1 336 ? 10.337 -18.574 -28.445 1.00 48.69 336 LYS A N 1
ATOM 2628 C CA . LYS A 1 336 ? 10.549 -17.809 -29.690 1.00 48.69 336 LYS A CA 1
ATOM 2629 C C . LYS A 1 336 ? 9.759 -16.491 -29.795 1.00 48.69 336 LYS A C 1
ATOM 2631 O O . LYS A 1 336 ? 9.882 -15.815 -30.812 1.00 48.69 336 LYS A O 1
ATOM 2636 N N . SER A 1 337 ? 8.939 -16.111 -28.805 1.00 56.50 337 SER A N 1
ATOM 2637 C CA . SER A 1 337 ? 8.117 -14.885 -28.878 1.00 56.50 337 SER A CA 1
ATOM 2638 C C . SER A 1 337 ? 8.090 -14.088 -27.569 1.00 56.50 337 SER A C 1
ATOM 2640 O O . SER A 1 337 ? 8.036 -14.663 -26.480 1.00 56.50 337 SER A O 1
ATOM 2642 N N . LEU A 1 338 ? 8.092 -12.753 -27.668 1.00 55.38 338 LEU A N 1
ATOM 2643 C CA . LEU A 1 338 ? 7.985 -11.855 -26.509 1.00 55.38 338 LEU A CA 1
ATOM 2644 C C . LEU A 1 338 ? 6.680 -12.070 -25.736 1.00 55.38 338 LEU A C 1
ATOM 2646 O O . LEU A 1 338 ? 6.692 -11.938 -24.524 1.00 55.38 338 LEU A O 1
ATOM 2650 N N . GLU A 1 339 ? 5.589 -12.449 -26.402 1.00 58.31 339 GLU A N 1
ATOM 2651 C CA . GLU A 1 339 ? 4.314 -12.772 -25.749 1.00 58.31 339 GLU A CA 1
ATOM 2652 C C . GLU A 1 339 ? 4.442 -14.010 -24.850 1.00 58.31 339 GLU A C 1
ATOM 2654 O O . GLU A 1 339 ? 4.031 -13.964 -23.694 1.00 58.31 339 GLU A O 1
ATOM 2659 N N . SER A 1 340 ? 5.124 -15.065 -25.320 1.00 59.28 340 SER A N 1
ATOM 2660 C CA . SER A 1 340 ? 5.417 -16.249 -24.494 1.00 59.28 340 SER A CA 1
ATOM 2661 C C . SER A 1 340 ? 6.372 -15.961 -23.329 1.00 59.28 340 SER A C 1
ATOM 2663 O O . SER A 1 340 ? 6.279 -16.593 -22.281 1.00 59.28 340 SER A O 1
ATOM 2665 N N . PHE A 1 341 ? 7.270 -14.983 -23.489 1.00 58.91 341 PHE A N 1
ATOM 2666 C CA . PHE A 1 341 ? 8.168 -14.540 -22.423 1.00 58.91 341 PHE A CA 1
ATOM 2667 C C . PHE A 1 341 ? 7.453 -13.614 -21.428 1.00 58.91 341 PHE A C 1
ATOM 2669 O O . PHE A 1 341 ? 7.654 -13.723 -20.223 1.00 58.91 341 PHE A O 1
ATOM 2676 N N . ALA A 1 342 ? 6.584 -12.727 -21.911 1.00 59.47 342 ALA A N 1
ATOM 2677 C CA . ALA A 1 342 ? 5.801 -11.799 -21.106 1.00 59.47 342 ALA A CA 1
ATOM 2678 C C . ALA A 1 342 ? 4.724 -12.495 -20.273 1.00 59.47 342 ALA A C 1
ATOM 2680 O O . ALA A 1 342 ? 4.363 -11.970 -19.232 1.00 59.47 342 ALA A O 1
ATOM 2681 N N . SER A 1 343 ? 4.251 -13.679 -20.671 1.00 60.22 343 SER A N 1
ATOM 2682 C CA . SER A 1 343 ? 3.371 -14.498 -19.828 1.00 60.22 343 SER A CA 1
ATOM 2683 C C . SER A 1 343 ? 4.089 -15.166 -18.649 1.00 60.22 343 SER A C 1
ATOM 2685 O O . SER A 1 343 ? 3.432 -15.611 -17.714 1.00 60.22 343 SER A O 1
ATOM 2687 N N . SER A 1 344 ? 5.425 -15.256 -18.675 1.00 65.56 344 SER A N 1
ATOM 2688 C CA . SER A 1 344 ? 6.225 -15.952 -17.652 1.00 65.56 344 SER A CA 1
ATOM 2689 C C . SER A 1 344 ? 7.276 -15.073 -16.966 1.00 65.56 344 SER A C 1
ATOM 2691 O O . SER A 1 344 ? 7.965 -15.535 -16.059 1.00 65.56 344 SER A O 1
ATOM 2693 N N . SER A 1 345 ? 7.440 -13.824 -17.402 1.00 78.31 345 SER A N 1
ATOM 2694 C CA . SER A 1 345 ? 8.447 -12.891 -16.902 1.00 78.31 345 SER A CA 1
ATOM 2695 C C . SER A 1 345 ? 7.852 -11.504 -16.727 1.00 78.31 345 SER A C 1
ATOM 2697 O O . SER A 1 345 ? 7.378 -10.891 -17.685 1.00 78.31 345 SER A O 1
ATOM 2699 N N . LEU A 1 346 ? 7.974 -10.973 -15.510 1.00 79.81 346 LEU A N 1
ATOM 2700 C CA . LEU A 1 346 ? 7.565 -9.610 -15.199 1.00 79.81 346 LEU A CA 1
ATOM 2701 C C . LEU A 1 346 ? 8.344 -8.581 -16.035 1.00 79.81 346 LEU A C 1
ATOM 2703 O O . LEU A 1 346 ? 7.754 -7.630 -16.532 1.00 79.81 346 LEU A O 1
ATOM 2707 N N . THR A 1 347 ? 9.638 -8.798 -16.287 1.00 78.44 347 THR A N 1
ATOM 2708 C CA . THR A 1 347 ? 10.424 -7.942 -17.193 1.00 78.44 347 THR A CA 1
ATOM 2709 C C . THR A 1 347 ? 9.841 -7.945 -18.606 1.00 78.44 347 THR A C 1
ATOM 2711 O O . THR A 1 347 ? 9.692 -6.886 -19.208 1.00 78.44 347 THR A O 1
ATOM 2714 N N . GLY A 1 348 ? 9.454 -9.114 -19.126 1.00 79.69 348 GLY A N 1
ATOM 2715 C CA . GLY A 1 348 ? 8.786 -9.225 -20.424 1.00 79.69 348 GLY A CA 1
ATOM 2716 C C . GLY A 1 348 ? 7.459 -8.470 -20.473 1.00 79.69 348 GLY A C 1
ATOM 2717 O O . GLY A 1 348 ? 7.219 -7.701 -21.402 1.00 79.69 348 GLY A O 1
ATOM 2718 N N . PHE A 1 349 ? 6.628 -8.653 -19.445 1.00 83.62 349 PHE A N 1
ATOM 2719 C CA . PHE A 1 349 ? 5.347 -7.964 -19.299 1.00 83.62 349 PHE A CA 1
ATOM 2720 C C . PHE A 1 349 ? 5.506 -6.439 -19.233 1.00 83.62 349 PHE A C 1
ATOM 2722 O O . PHE A 1 349 ? 4.793 -5.707 -19.923 1.00 83.62 349 PHE A O 1
ATOM 2729 N N . LEU A 1 350 ? 6.469 -5.949 -18.448 1.00 82.94 350 LEU A N 1
ATOM 2730 C CA . LEU A 1 350 ? 6.754 -4.520 -18.340 1.00 82.94 350 LEU A CA 1
ATOM 2731 C C . LEU A 1 350 ? 7.161 -3.937 -19.689 1.00 82.94 350 LEU A C 1
ATOM 2733 O O . LEU A 1 350 ? 6.644 -2.894 -20.066 1.00 82.94 350 LEU A O 1
ATOM 2737 N N . MET A 1 351 ? 8.015 -4.630 -20.445 1.00 84.12 351 MET A N 1
ATOM 2738 C CA . MET A 1 351 ? 8.475 -4.173 -21.761 1.00 84.12 351 MET A CA 1
ATOM 2739 C C . MET A 1 351 ? 7.387 -4.188 -22.848 1.00 84.12 351 MET A C 1
ATOM 2741 O O . MET A 1 351 ? 7.563 -3.556 -23.890 1.00 84.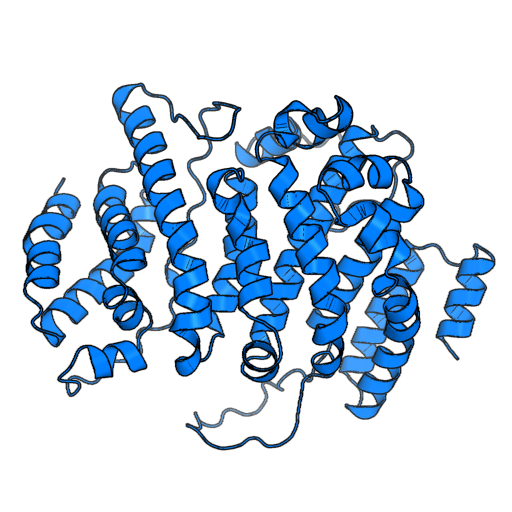12 351 MET A O 1
ATOM 2745 N N . LEU A 1 352 ? 6.255 -4.867 -22.629 1.00 82.19 352 LEU A N 1
ATOM 2746 C CA . LEU A 1 352 ? 5.069 -4.743 -23.487 1.00 82.19 352 LEU A CA 1
ATOM 2747 C C . LEU A 1 352 ? 4.209 -3.517 -23.146 1.00 82.19 352 LEU A C 1
ATOM 2749 O O . LEU A 1 352 ? 3.479 -3.025 -24.004 1.00 82.19 352 LEU A O 1
ATOM 2753 N N . ASN A 1 353 ? 4.315 -2.997 -21.924 1.00 82.25 353 ASN A N 1
ATOM 2754 C CA . ASN A 1 353 ? 3.552 -1.849 -21.452 1.00 82.25 353 ASN A CA 1
ATOM 2755 C C . ASN A 1 353 ? 4.380 -0.569 -21.598 1.00 82.25 353 ASN A C 1
ATOM 2757 O O . ASN A 1 353 ? 5.065 -0.153 -20.667 1.00 82.25 353 ASN A O 1
ATOM 2761 N N . VAL A 1 354 ? 4.300 0.081 -22.764 1.00 81.00 354 VAL A N 1
ATOM 2762 C CA . VAL A 1 354 ? 5.136 1.248 -23.127 1.00 81.00 354 VAL A CA 1
ATOM 2763 C C . VAL A 1 354 ? 5.135 2.348 -22.055 1.00 81.00 354 VAL A C 1
ATOM 2765 O O . VAL A 1 354 ? 6.195 2.881 -21.728 1.00 81.00 354 VAL A O 1
ATOM 2768 N N . GLY A 1 355 ? 3.971 2.651 -21.467 1.00 79.38 355 GLY A N 1
ATOM 2769 C CA . GLY A 1 355 ? 3.836 3.677 -20.424 1.00 79.38 355 GLY A CA 1
ATOM 2770 C C . GLY A 1 355 ? 4.616 3.372 -19.140 1.00 79.38 355 GLY A C 1
ATOM 2771 O O . GLY A 1 355 ? 5.085 4.292 -18.477 1.00 79.38 355 GLY A O 1
ATOM 2772 N N . THR A 1 356 ? 4.800 2.092 -18.812 1.00 83.81 356 THR A N 1
ATOM 2773 C CA . THR A 1 356 ? 5.581 1.624 -17.657 1.00 83.81 356 THR A CA 1
ATOM 2774 C C . THR A 1 356 ? 7.042 1.361 -18.035 1.00 83.81 356 THR A C 1
ATOM 2776 O O . THR A 1 356 ? 7.945 1.630 -17.246 1.00 83.81 356 THR A O 1
ATOM 2779 N N . ALA A 1 357 ? 7.284 0.856 -19.248 1.00 85.75 357 ALA A N 1
ATOM 2780 C CA . ALA A 1 357 ? 8.605 0.504 -19.753 1.00 85.75 357 ALA A CA 1
ATOM 2781 C C . ALA A 1 357 ? 9.511 1.726 -19.899 1.00 85.75 357 ALA A C 1
ATOM 2783 O O . ALA A 1 357 ? 10.648 1.697 -19.442 1.00 85.75 357 ALA A O 1
ATOM 2784 N N . LEU A 1 358 ? 9.018 2.800 -20.522 1.00 88.19 358 LEU A N 1
ATOM 2785 C CA . LEU A 1 358 ? 9.860 3.938 -20.884 1.00 88.19 358 LEU A CA 1
ATOM 2786 C C . LEU A 1 358 ? 10.514 4.612 -19.660 1.00 88.19 358 LEU A C 1
ATOM 2788 O O . LEU A 1 358 ? 11.735 4.779 -19.685 1.00 88.19 358 LEU A O 1
ATOM 2792 N N . PRO A 1 359 ? 9.788 4.957 -18.578 1.00 86.62 359 PRO A N 1
ATOM 2793 C CA . PRO A 1 359 ? 10.425 5.539 -17.398 1.00 86.62 359 PRO A CA 1
ATOM 2794 C C . PRO A 1 359 ? 11.381 4.558 -16.700 1.00 86.62 359 PRO A C 1
ATOM 2796 O O . PRO A 1 359 ? 12.439 4.970 -16.236 1.00 86.62 359 PRO A O 1
ATOM 2799 N N . ALA A 1 360 ? 11.070 3.256 -16.685 1.00 86.69 360 ALA A N 1
ATOM 2800 C CA . ALA A 1 360 ? 11.956 2.237 -16.117 1.00 86.69 360 ALA A CA 1
ATOM 2801 C C . ALA A 1 360 ? 13.276 2.096 -16.901 1.00 86.69 360 ALA A C 1
ATOM 2803 O O . ALA A 1 360 ? 14.350 1.993 -16.306 1.00 86.69 360 ALA A O 1
ATOM 2804 N N . LEU A 1 361 ? 13.211 2.127 -18.236 1.00 89.56 361 LEU A N 1
ATOM 2805 C CA . LEU A 1 361 ? 14.389 2.109 -19.107 1.00 89.56 361 LEU A CA 1
ATOM 2806 C C . LEU A 1 361 ? 15.238 3.375 -18.938 1.00 89.56 361 LEU A C 1
ATOM 2808 O O . LEU A 1 361 ? 16.460 3.277 -18.880 1.00 89.56 361 LEU A O 1
ATOM 2812 N N . ARG A 1 362 ? 14.603 4.545 -18.789 1.00 89.25 362 ARG A N 1
ATOM 2813 C CA . ARG A 1 362 ? 15.306 5.805 -18.497 1.00 89.25 362 ARG A CA 1
ATOM 2814 C C . ARG A 1 362 ? 16.055 5.753 -17.172 1.00 89.25 362 ARG A C 1
ATOM 2816 O O . ARG A 1 362 ? 17.258 5.970 -17.178 1.00 89.25 362 ARG A O 1
ATOM 2823 N N . ILE A 1 363 ? 15.387 5.346 -16.087 1.00 87.56 363 ILE A N 1
ATOM 2824 C CA . ILE A 1 363 ? 16.038 5.151 -14.780 1.00 87.56 363 ILE A CA 1
ATOM 2825 C C . ILE A 1 363 ? 17.244 4.214 -14.925 1.00 87.56 363 ILE A C 1
ATOM 2827 O O . ILE A 1 363 ? 18.309 4.487 -14.391 1.00 87.56 363 ILE A O 1
ATOM 2831 N N . THR A 1 364 ? 17.097 3.121 -15.680 1.00 88.12 364 THR A N 1
ATOM 2832 C CA . THR A 1 364 ? 18.167 2.126 -15.872 1.00 88.12 364 THR A CA 1
ATOM 2833 C C . THR A 1 364 ? 19.431 2.723 -16.499 1.00 88.12 364 THR A C 1
ATOM 2835 O O . THR A 1 364 ? 20.535 2.328 -16.139 1.00 88.12 364 THR A O 1
ATOM 2838 N N . VAL A 1 365 ? 19.274 3.665 -17.428 1.00 91.50 365 VAL A N 1
ATOM 2839 C CA . VAL A 1 365 ? 20.368 4.375 -18.112 1.00 91.50 365 VAL A CA 1
ATOM 2840 C C . VAL A 1 365 ? 20.930 5.485 -17.221 1.00 91.50 365 VAL A C 1
ATOM 2842 O O . VAL A 1 365 ? 22.142 5.593 -17.055 1.00 91.50 365 VAL A O 1
ATOM 2845 N N . GLU A 1 366 ? 20.052 6.276 -16.605 1.00 88.69 366 GLU A N 1
ATOM 2846 C CA . GLU A 1 366 ? 20.406 7.425 -15.764 1.00 88.69 366 GLU A CA 1
ATOM 2847 C C . GLU A 1 366 ? 21.176 7.007 -14.502 1.00 88.69 366 GLU A C 1
ATOM 2849 O O . GLU A 1 366 ? 22.090 7.725 -14.097 1.00 88.69 366 GLU A O 1
ATOM 2854 N N . VAL A 1 367 ? 20.889 5.828 -13.930 1.00 88.25 367 VAL A N 1
ATOM 2855 C CA . VAL A 1 367 ? 21.569 5.296 -12.731 1.00 88.25 367 VAL A CA 1
ATOM 2856 C C . VAL A 1 367 ? 23.092 5.292 -12.864 1.00 88.25 367 VAL A C 1
ATOM 2858 O O . VAL A 1 367 ? 23.775 5.575 -11.883 1.00 88.25 367 VAL A O 1
ATOM 2861 N N . PHE A 1 368 ? 23.640 5.017 -14.051 1.00 88.88 368 PHE A N 1
ATOM 2862 C CA . PHE A 1 368 ? 25.096 4.990 -14.247 1.00 88.88 368 PHE A CA 1
ATOM 2863 C C . PHE A 1 368 ? 25.752 6.373 -14.157 1.00 88.88 368 PHE A C 1
ATOM 2865 O O . PHE A 1 368 ? 26.929 6.469 -13.832 1.00 88.88 368 PHE A O 1
ATOM 2872 N N . SER A 1 369 ? 24.984 7.446 -14.362 1.00 86.69 369 SER A N 1
ATOM 2873 C CA . SER A 1 369 ? 25.462 8.821 -14.175 1.00 86.69 369 SER A CA 1
ATOM 2874 C C . SER A 1 369 ? 25.400 9.301 -12.718 1.00 86.69 369 SER A C 1
ATOM 2876 O O . SER A 1 369 ? 25.936 10.361 -12.385 1.00 86.69 369 SER A O 1
ATOM 2878 N N . TRP A 1 370 ? 24.718 8.563 -11.837 1.00 85.25 370 TRP A N 1
ATOM 2879 C CA . TRP A 1 370 ? 24.542 8.934 -10.434 1.00 85.25 370 TRP A CA 1
ATOM 2880 C C . TRP A 1 370 ? 25.745 8.499 -9.594 1.00 85.25 370 TRP A C 1
ATOM 2882 O O . TRP A 1 370 ? 26.391 7.492 -9.866 1.00 85.25 370 TRP A O 1
ATOM 2892 N N . THR A 1 371 ? 26.037 9.222 -8.507 1.00 83.88 371 THR A N 1
ATOM 2893 C CA . THR A 1 371 ? 27.190 8.902 -7.639 1.00 83.88 371 THR A CA 1
ATOM 2894 C C . THR A 1 371 ? 26.912 7.770 -6.638 1.00 83.88 371 THR A C 1
ATOM 2896 O O . THR A 1 371 ? 27.698 7.564 -5.714 1.00 83.88 371 THR A O 1
ATOM 2899 N N . ASP A 1 372 ? 25.781 7.072 -6.765 1.00 82.75 372 ASP A N 1
ATOM 2900 C CA . ASP A 1 372 ? 25.358 5.978 -5.887 1.00 82.75 372 ASP A CA 1
ATOM 2901 C C . ASP A 1 372 ? 25.798 4.620 -6.464 1.00 82.75 372 ASP A C 1
ATOM 2903 O O . ASP A 1 372 ? 25.135 4.022 -7.315 1.00 82.75 372 ASP A O 1
ATOM 2907 N N . SER A 1 373 ? 26.930 4.109 -5.975 1.00 85.62 373 SER A N 1
ATOM 2908 C CA . SER A 1 373 ? 27.480 2.819 -6.408 1.00 85.62 373 SER A CA 1
ATOM 2909 C C . SER A 1 373 ? 26.628 1.613 -5.990 1.00 85.62 373 SER A C 1
ATOM 2911 O O . SER A 1 373 ? 26.680 0.559 -6.638 1.00 85.62 373 SER A O 1
ATOM 2913 N N . GLU A 1 374 ? 25.819 1.743 -4.936 1.00 83.38 374 GLU A N 1
ATOM 2914 C CA . GLU A 1 374 ? 24.912 0.688 -4.491 1.00 83.38 374 GLU A CA 1
ATOM 2915 C C . GLU A 1 374 ? 23.735 0.559 -5.468 1.00 83.38 374 GLU A C 1
ATOM 2917 O O . GLU A 1 374 ? 23.386 -0.556 -5.871 1.00 83.38 374 GLU A O 1
ATOM 2922 N N . ALA A 1 375 ? 23.177 1.685 -5.923 1.00 81.31 375 ALA A N 1
ATOM 2923 C CA . ALA A 1 375 ? 22.152 1.702 -6.967 1.00 81.31 375 ALA A CA 1
ATOM 2924 C C . ALA A 1 375 ? 22.651 1.074 -8.278 1.00 81.31 375 ALA A C 1
ATOM 2926 O O . ALA A 1 375 ? 21.955 0.233 -8.854 1.00 81.31 375 ALA A O 1
ATOM 2927 N N . VAL A 1 376 ? 23.878 1.401 -8.702 1.00 86.12 376 VAL A N 1
ATOM 2928 C CA . VAL A 1 376 ? 24.512 0.790 -9.884 1.00 86.12 376 VAL A CA 1
ATOM 2929 C C . VAL A 1 376 ? 24.614 -0.728 -9.727 1.00 86.12 376 VAL A C 1
ATOM 2931 O O . VAL A 1 376 ? 24.225 -1.481 -10.617 1.00 86.12 376 VAL A O 1
ATOM 2934 N N . THR A 1 377 ? 25.054 -1.215 -8.566 1.00 85.62 377 THR A N 1
ATOM 2935 C CA . THR A 1 377 ? 25.1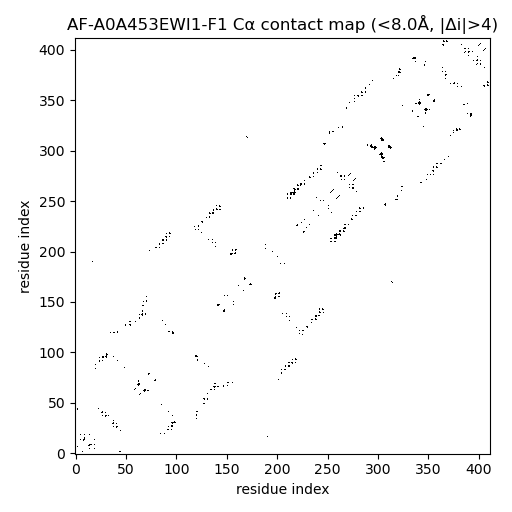59 -2.663 -8.319 1.00 85.62 377 THR A CA 1
ATOM 2936 C C . THR A 1 377 ? 23.795 -3.356 -8.415 1.00 85.62 377 THR A C 1
ATOM 2938 O O . THR A 1 377 ? 23.675 -4.436 -8.998 1.00 85.62 377 THR A O 1
ATOM 2941 N N . LYS A 1 378 ? 22.744 -2.713 -7.897 1.00 83.75 378 LYS A N 1
ATOM 2942 C CA . LYS A 1 378 ? 21.375 -3.247 -7.874 1.00 83.75 378 LYS A CA 1
ATOM 2943 C C . LYS A 1 378 ? 20.682 -3.231 -9.237 1.00 83.75 378 LYS A C 1
ATOM 2945 O O . LYS A 1 378 ? 19.762 -4.026 -9.434 1.00 83.75 378 LYS A O 1
ATOM 2950 N N . VAL A 1 379 ? 21.096 -2.369 -10.172 1.00 86.06 379 VAL A N 1
ATOM 2951 C CA . VAL A 1 379 ? 20.493 -2.300 -11.516 1.00 86.06 379 VAL A CA 1
ATOM 2952 C C . VAL A 1 379 ? 21.091 -3.320 -12.494 1.00 86.06 379 VAL A C 1
ATOM 2954 O O . VAL A 1 379 ? 20.404 -3.762 -13.414 1.00 86.06 379 VAL A O 1
ATOM 2957 N N . ILE A 1 380 ? 22.329 -3.780 -12.273 1.00 84.81 380 ILE A N 1
ATOM 2958 C CA . ILE A 1 380 ? 23.039 -4.715 -13.170 1.00 84.81 380 ILE A CA 1
ATOM 2959 C C . ILE A 1 380 ? 22.226 -5.979 -13.524 1.00 84.81 380 ILE A C 1
ATOM 2961 O O . ILE A 1 380 ? 22.160 -6.312 -14.714 1.00 84.81 380 ILE A O 1
ATOM 2965 N N . PRO A 1 381 ? 21.570 -6.689 -12.579 1.00 83.75 381 PRO A N 1
ATOM 2966 C CA . PRO A 1 381 ? 20.764 -7.863 -12.922 1.00 83.75 381 PRO A CA 1
ATOM 2967 C C . PRO A 1 381 ? 19.626 -7.545 -13.902 1.00 83.75 381 PRO A C 1
ATOM 2969 O O . PRO A 1 381 ? 19.319 -8.348 -14.785 1.00 83.75 381 PRO A O 1
ATOM 2972 N N . PHE A 1 382 ? 19.028 -6.356 -13.786 1.00 84.44 382 PHE A N 1
ATOM 2973 C CA . PHE A 1 382 ? 17.979 -5.896 -14.691 1.00 84.44 382 PHE A CA 1
ATOM 2974 C C . PHE A 1 382 ? 18.529 -5.577 -16.083 1.00 84.44 382 PHE A C 1
ATOM 2976 O O . PHE A 1 382 ? 17.953 -6.023 -17.074 1.00 84.44 382 PHE A O 1
ATOM 2983 N N . CYS A 1 383 ? 19.687 -4.915 -16.171 1.00 87.19 383 CYS A N 1
ATOM 2984 C CA . CYS A 1 383 ? 20.398 -4.706 -17.435 1.00 87.19 383 CYS A CA 1
ATOM 2985 C C . CYS A 1 383 ? 20.685 -6.038 -18.146 1.00 87.19 383 CYS A C 1
ATOM 2987 O O . CYS A 1 383 ? 20.419 -6.179 -19.340 1.00 87.19 383 CYS A O 1
ATOM 2989 N N . GLY A 1 384 ? 21.150 -7.049 -17.403 1.00 84.62 384 GLY A N 1
ATOM 2990 C CA . GLY A 1 384 ? 21.350 -8.403 -17.924 1.00 84.62 384 GLY A CA 1
ATOM 2991 C C . GLY A 1 384 ? 20.061 -9.018 -18.479 1.00 84.62 384 GLY A C 1
ATOM 2992 O O . GLY A 1 384 ? 20.053 -9.547 -19.592 1.00 84.62 384 GLY A O 1
ATOM 2993 N N . ALA A 1 385 ? 18.947 -8.893 -17.751 1.00 83.25 385 ALA A N 1
ATOM 2994 C CA . ALA A 1 385 ? 17.641 -9.362 -18.212 1.00 83.25 385 ALA A CA 1
ATOM 2995 C C . ALA A 1 385 ? 17.180 -8.650 -19.499 1.00 83.25 385 ALA A C 1
ATOM 2997 O O . ALA A 1 385 ? 16.663 -9.311 -20.400 1.00 83.25 385 ALA A O 1
ATOM 2998 N N . LEU A 1 386 ? 17.410 -7.337 -19.626 1.00 84.88 386 LEU A N 1
ATOM 2999 C CA . LEU A 1 386 ? 17.100 -6.572 -20.841 1.00 84.88 386 LEU A CA 1
ATOM 3000 C C . LEU A 1 386 ? 17.937 -7.029 -22.044 1.00 84.88 386 LEU A C 1
ATOM 3002 O O . LEU A 1 386 ? 17.387 -7.193 -23.133 1.00 84.88 386 LEU A O 1
ATOM 3006 N N . ILE A 1 387 ? 19.234 -7.298 -21.855 1.00 87.38 387 ILE A N 1
ATOM 3007 C CA . ILE A 1 387 ? 20.114 -7.830 -22.910 1.00 87.38 387 ILE A CA 1
ATOM 3008 C C . ILE A 1 387 ? 19.610 -9.199 -23.378 1.00 87.38 387 ILE A C 1
ATOM 3010 O O . ILE A 1 387 ? 19.423 -9.418 -24.578 1.00 87.38 387 ILE A O 1
ATOM 3014 N N . HIS A 1 388 ? 19.331 -10.113 -22.443 1.00 83.44 388 HIS A N 1
ATOM 3015 C CA . HIS A 1 388 ? 18.782 -11.429 -22.774 1.00 83.44 388 HIS A CA 1
ATOM 3016 C C . HIS A 1 388 ? 17.445 -11.319 -23.514 1.00 83.44 388 HIS A C 1
ATOM 3018 O O . HIS A 1 388 ? 17.236 -12.014 -24.511 1.00 83.44 388 HIS A O 1
ATOM 3024 N N . LEU A 1 389 ? 16.571 -10.407 -23.083 1.00 81.94 389 LEU A N 1
ATOM 3025 C CA . LEU A 1 389 ? 15.291 -10.153 -23.732 1.00 81.94 389 LEU A CA 1
ATOM 3026 C C . LEU A 1 389 ? 15.460 -9.610 -25.159 1.00 81.94 389 LEU A C 1
ATOM 3028 O O . LEU A 1 389 ? 14.769 -10.062 -26.074 1.00 81.94 389 LEU A O 1
ATOM 3032 N N . ALA A 1 390 ? 16.396 -8.684 -25.376 1.00 84.69 390 ALA A N 1
ATOM 3033 C CA . ALA A 1 390 ? 16.705 -8.115 -26.689 1.00 84.69 390 ALA A CA 1
ATOM 3034 C C . ALA A 1 390 ? 17.232 -9.172 -27.674 1.00 84.69 390 ALA A C 1
ATOM 3036 O O . ALA A 1 390 ? 16.894 -9.165 -28.866 1.00 84.69 390 ALA A O 1
ATOM 3037 N N . VAL A 1 391 ? 18.051 -10.105 -27.174 1.00 84.00 391 VAL A N 1
ATOM 3038 C CA . VAL A 1 391 ? 18.566 -11.237 -27.953 1.00 84.00 391 VAL A CA 1
ATOM 3039 C C . VAL A 1 391 ? 17.432 -12.197 -28.302 1.00 84.00 391 VAL A C 1
ATOM 3041 O O . VAL A 1 391 ? 17.249 -12.492 -29.483 1.00 84.00 391 VAL A O 1
ATOM 3044 N N . ALA A 1 392 ? 16.648 -12.621 -27.306 1.00 77.88 392 ALA A N 1
ATOM 3045 C CA . ALA A 1 392 ? 15.600 -13.628 -27.463 1.00 77.88 392 ALA A CA 1
ATOM 3046 C C . ALA A 1 392 ? 14.435 -13.165 -28.355 1.00 77.88 392 ALA A C 1
ATOM 3048 O O . ALA A 1 392 ? 13.894 -13.954 -29.124 1.00 77.88 392 ALA A O 1
ATOM 3049 N N . THR A 1 393 ? 14.049 -11.889 -28.274 1.00 76.31 393 THR A N 1
ATOM 3050 C CA . THR A 1 393 ? 12.839 -11.376 -28.948 1.00 76.31 393 THR A CA 1
ATOM 3051 C C . THR A 1 393 ? 13.103 -10.710 -30.290 1.00 76.31 393 THR A C 1
ATOM 3053 O O . THR A 1 393 ? 12.161 -10.460 -31.037 1.00 76.31 393 THR A O 1
ATOM 3056 N N . ASN A 1 394 ? 14.368 -10.410 -30.605 1.00 78.50 394 ASN A N 1
ATOM 3057 C CA . ASN A 1 394 ? 14.778 -9.754 -31.850 1.00 78.50 394 ASN A CA 1
ATOM 3058 C C . ASN A 1 394 ? 14.043 -8.423 -32.139 1.00 78.50 394 ASN A C 1
ATOM 3060 O O . ASN A 1 394 ? 13.922 -8.016 -33.294 1.00 78.50 394 ASN A O 1
ATOM 3064 N N . ARG A 1 395 ? 13.546 -7.725 -31.107 1.00 79.56 395 ARG A N 1
ATOM 3065 C CA . ARG A 1 395 ? 12.902 -6.413 -31.270 1.00 79.56 395 ARG A CA 1
ATOM 3066 C C . ARG A 1 395 ? 13.935 -5.329 -31.568 1.00 79.56 395 ARG A C 1
ATOM 3068 O O . ARG A 1 395 ? 14.867 -5.135 -30.790 1.00 79.56 395 ARG A O 1
ATOM 3075 N N . ALA A 1 396 ? 13.730 -4.600 -32.665 1.00 84.19 396 ALA A N 1
ATOM 3076 C CA . ALA A 1 396 ? 14.642 -3.552 -33.121 1.00 84.19 396 ALA A CA 1
ATOM 3077 C C . ALA A 1 396 ? 14.828 -2.439 -32.077 1.00 84.19 396 ALA A C 1
ATOM 3079 O O . ALA A 1 396 ? 15.960 -2.117 -31.740 1.00 84.19 396 ALA A O 1
ATOM 3080 N N . GLU A 1 397 ? 13.735 -1.927 -31.506 1.00 84.31 397 GLU A N 1
ATOM 3081 C CA . GLU A 1 397 ? 13.761 -0.851 -30.503 1.00 84.31 397 GLU A CA 1
ATOM 3082 C C . GLU A 1 397 ? 14.559 -1.242 -29.253 1.00 84.31 397 GLU A C 1
ATOM 3084 O O . GLU A 1 397 ? 15.439 -0.506 -28.818 1.00 84.31 397 GLU A O 1
ATOM 3089 N N . LEU A 1 398 ? 14.313 -2.440 -28.711 1.00 84.06 398 LEU A N 1
ATOM 3090 C CA . LEU A 1 398 ? 15.011 -2.917 -27.517 1.00 84.06 398 LEU A CA 1
ATOM 3091 C C . LEU A 1 398 ? 16.495 -3.190 -27.800 1.00 84.06 398 LEU A C 1
ATOM 3093 O O . LEU A 1 398 ? 17.344 -2.920 -26.957 1.00 84.06 398 LEU A O 1
ATOM 3097 N N . ARG A 1 399 ? 16.833 -3.686 -28.998 1.00 86.38 399 ARG A N 1
ATOM 3098 C CA . ARG A 1 399 ? 18.231 -3.844 -29.423 1.00 86.38 399 ARG A CA 1
ATOM 3099 C C . ARG A 1 399 ? 18.937 -2.512 -29.617 1.00 86.38 399 ARG A C 1
ATOM 3101 O O . ARG A 1 399 ? 20.104 -2.415 -29.261 1.00 86.38 399 ARG A O 1
ATOM 3108 N N . GLN A 1 400 ? 18.251 -1.513 -30.164 1.00 89.44 400 GLN A N 1
ATOM 3109 C CA . GLN A 1 400 ? 18.795 -0.169 -30.323 1.00 89.44 400 GLN A CA 1
ATOM 3110 C C . GLN A 1 400 ? 19.049 0.474 -28.959 1.00 89.44 400 GLN A C 1
ATOM 3112 O O . GLN A 1 400 ? 20.142 0.980 -28.736 1.00 89.44 400 GLN A O 1
ATOM 3117 N N . PHE A 1 401 ? 18.090 0.372 -28.037 1.00 90.31 401 PHE A N 1
ATOM 3118 C CA . PHE A 1 401 ? 18.253 0.840 -26.663 1.00 90.31 401 PHE A CA 1
ATOM 3119 C C . PHE A 1 401 ? 19.438 0.159 -25.966 1.00 90.31 401 PHE A C 1
ATOM 3121 O O . PHE A 1 401 ? 20.307 0.828 -25.417 1.00 90.31 401 PHE A O 1
ATOM 3128 N N . VAL A 1 402 ? 19.519 -1.176 -26.024 1.00 89.44 402 VAL A N 1
ATOM 3129 C CA . VAL A 1 402 ? 20.634 -1.919 -25.419 1.00 89.44 402 VAL A CA 1
ATOM 3130 C C . VAL A 1 402 ? 21.965 -1.534 -26.073 1.00 89.44 402 VAL A C 1
ATOM 3132 O O . VAL A 1 402 ? 22.929 -1.260 -25.369 1.00 89.44 402 VAL A O 1
ATOM 3135 N N . GLY A 1 403 ? 22.017 -1.511 -27.407 1.00 87.44 403 GLY A N 1
ATOM 3136 C CA . GLY A 1 403 ? 23.226 -1.279 -28.197 1.00 87.44 403 GLY A CA 1
ATOM 3137 C C . GLY A 1 403 ? 23.797 0.133 -28.078 1.00 87.44 403 GLY A C 1
ATOM 3138 O O . GLY A 1 403 ? 25.013 0.285 -28.005 1.00 87.44 403 GLY A O 1
ATOM 3139 N N . ASN A 1 404 ? 22.928 1.145 -28.054 1.00 89.06 404 ASN A N 1
ATOM 3140 C CA . ASN A 1 404 ? 23.336 2.545 -28.074 1.00 89.06 404 ASN A CA 1
ATOM 3141 C C . ASN A 1 404 ? 23.245 3.174 -26.689 1.00 89.06 404 ASN A C 1
ATOM 3143 O O . ASN A 1 404 ? 24.248 3.681 -26.199 1.00 89.06 404 ASN A O 1
ATOM 3147 N N . ASP A 1 405 ? 22.074 3.140 -26.057 1.00 90.94 405 ASP A N 1
ATOM 3148 C CA . ASP A 1 405 ? 21.827 3.913 -24.840 1.00 90.94 405 ASP A CA 1
ATOM 3149 C C . ASP A 1 405 ? 22.465 3.227 -23.626 1.00 90.94 405 ASP A C 1
ATOM 3151 O O . ASP A 1 405 ? 23.302 3.815 -22.944 1.00 90.94 405 ASP A O 1
ATOM 3155 N N . LEU A 1 406 ? 22.156 1.944 -23.404 1.00 91.62 406 LEU A N 1
ATOM 3156 C CA . LEU A 1 406 ? 22.633 1.209 -22.230 1.00 91.62 406 LEU A CA 1
ATOM 3157 C C . LEU A 1 406 ? 24.159 1.038 -22.218 1.00 91.62 406 LEU A C 1
ATOM 3159 O O . LEU A 1 406 ? 24.793 1.323 -21.205 1.00 91.62 406 LEU A O 1
ATOM 3163 N N . PHE A 1 407 ? 24.766 0.588 -23.323 1.00 90.19 407 PHE A N 1
ATOM 3164 C CA . PHE A 1 407 ? 26.226 0.436 -23.377 1.00 90.19 407 PHE A CA 1
ATOM 3165 C C . PHE A 1 407 ? 26.960 1.772 -23.260 1.00 90.19 407 PHE A C 1
ATOM 3167 O O . PHE A 1 407 ? 27.992 1.818 -22.593 1.00 90.19 407 PHE A O 1
ATOM 3174 N N . SER A 1 408 ? 26.441 2.851 -23.858 1.00 90.50 408 SER A N 1
ATOM 3175 C CA . SER A 1 408 ? 27.068 4.172 -23.718 1.00 90.50 408 SER A CA 1
ATOM 3176 C C . SER A 1 408 ? 27.034 4.650 -22.271 1.00 90.50 408 SER A C 1
ATOM 3178 O O . SER A 1 408 ? 28.052 5.124 -21.776 1.00 90.50 408 SER A O 1
ATOM 3180 N N . SER A 1 409 ? 25.909 4.471 -21.575 1.00 89.38 409 SER A N 1
ATOM 3181 C CA . SER A 1 409 ? 25.781 4.867 -20.171 1.00 89.38 409 SER A CA 1
ATOM 3182 C C . SER A 1 409 ? 26.637 4.050 -19.214 1.00 89.38 409 SER A C 1
ATOM 3184 O O . SER A 1 409 ? 27.060 4.592 -18.210 1.00 89.38 409 SER A O 1
ATOM 3186 N N . ILE A 1 410 ? 26.930 2.782 -19.512 1.00 87.75 410 ILE A N 1
ATOM 3187 C CA . ILE A 1 410 ? 27.844 1.967 -18.691 1.00 87.75 410 ILE A CA 1
ATOM 3188 C C . ILE A 1 410 ? 29.306 2.439 -18.814 1.00 87.75 410 ILE A C 1
ATOM 3190 O O . ILE A 1 410 ? 30.103 2.207 -17.907 1.00 87.75 410 ILE A O 1
ATOM 3194 N N . ILE A 1 411 ? 29.683 3.020 -19.960 1.00 85.69 411 ILE A N 1
ATOM 3195 C CA . ILE A 1 411 ? 31.062 3.455 -20.241 1.00 85.69 411 ILE A CA 1
ATOM 3196 C C . ILE A 1 411 ? 31.357 4.840 -19.651 1.00 85.69 411 ILE A C 1
ATOM 3198 O O . ILE A 1 411 ? 32.503 5.095 -19.276 1.00 85.69 411 ILE A O 1
ATOM 3202 N N . GLN A 1 412 ? 30.360 5.728 -19.652 1.00 76.00 412 GLN A N 1
ATOM 3203 C CA . GLN A 1 412 ? 30.438 7.065 -19.053 1.00 76.00 412 GLN A CA 1
ATOM 3204 C C . GLN A 1 412 ? 30.524 6.972 -17.533 1.00 76.00 412 GLN A C 1
ATOM 3206 O O . GLN A 1 412 ? 31.284 7.792 -16.967 1.00 76.00 412 GLN A O 1
#

pLDDT: mean 78.74, std 20.1, range [26.73, 98.44]

Radius of gyration: 23.7 Å; Cα contacts (8 Å, |Δi|>4): 389; chains: 1; bounding box: 52×58×68 Å

InterPro domains:
  IPR011989 Armadillo-like helical [G3DSA:1.25.10.10] (1-412)
  IPR045065 Exportin-1/5 [PTHR11223] (2-411)
  IPR045478 Exportin-5, C-terminal domain [PF19273] (2-312)
  IPR045478 Exportin-5, C-terminal domain [PF19273] (313-412)

Organism: Aegilops tauschii subsp. strangulata (NCBI:txid200361)

Secondary structure (DSSP, 8-state):
-HHHHHHHHHHTT-S-HHHHHHHHHHHHHHHHTS-HHHHHHHHHHHHHHHHHHHT-HHHHHHHHSSTTHHHHHHH-HHHHHHHHHHHHHHHHHHHH-S----S--------S----S---TTGGGHHHHHHHHHHHHHHHHHTTSTTHHHHS-HHHHHHHSPPHHHHHHHTT--PPPPTT-PPPSS----S--TT--HHHHHHHHHHHHHHHHHHHHHHHHTTTHHHHTTS-HHHHHHHHHTTGGGS-HHHHHHHIIIIIHHHHHH--GGGTIIIIIHHHHHHHHHHHHHHHHHHHHHHHHSS---SSSS--TT----PPPGGGS-------TT---HHHHHTT-HHHHHHH-HHHHHHHHHHHHHGGGSS-HHHHHHHHHHHHHHHHHHHHH--HHHHHIIIIIIHHHHH-

Solvent-accessible surface area (backbone atoms only — not comparable to full-atom values): 23668 Å² total; per-residue (Å²): 104,74,57,58,51,52,52,49,34,39,73,70,68,76,39,51,71,70,56,48,54,51,50,52,51,50,49,40,48,57,26,37,76,46,56,72,66,57,29,44,52,53,47,50,62,67,42,49,67,50,49,65,59,66,65,39,59,67,62,45,55,63,32,47,72,45,52,70,23,47,59,61,39,67,70,38,60,68,59,44,50,51,53,42,56,50,47,44,47,53,29,49,51,55,73,42,48,50,80,77,79,73,87,87,66,96,74,76,92,75,80,90,74,82,84,82,80,84,73,54,76,58,55,82,49,46,76,66,54,44,62,58,50,39,38,48,47,32,31,58,48,39,54,52,30,83,72,46,52,76,73,53,53,73,50,58,55,56,26,70,52,83,50,72,67,56,51,33,56,72,70,67,48,75,74,78,76,68,92,83,74,80,79,79,80,70,96,67,79,78,80,76,62,93,83,69,52,72,32,55,53,52,30,52,47,56,49,52,44,50,54,31,51,27,37,35,54,13,57,43,24,71,57,28,67,68,33,72,73,72,46,67,55,66,61,54,42,47,33,68,51,74,43,52,84,52,51,42,66,75,57,49,47,49,43,39,65,36,21,48,50,33,39,55,70,40,51,56,71,93,44,33,73,72,47,41,48,63,53,45,24,63,49,30,49,41,50,34,54,50,48,52,51,17,49,54,30,26,75,73,69,76,42,41,47,51,91,45,99,64,74,59,79,77,88,80,81,75,80,80,66,61,74,73,80,58,81,86,66,82,76,69,95,77,66,78,42,54,67,69,41,26,69,76,30,70,69,42,40,39,66,71,36,62,80,40,27,54,33,48,53,48,42,64,36,52,40,50,78,46,93,46,67,66,60,41,62,39,44,48,66,56,54,52,51,51,50,54,47,24,65,56,48,66,42,64,69,54,38,48,43,47,66,50,51,43,50,49,31,72,72,102

Nearest PDB structures (foldseek):
  5yu6-assembly1_A  TM=6.430E-01  e=5.383E-08  Homo sapiens
  5yu6-assembly2_C  TM=6.706E-01  e=7.592E-07  Homo sapiens
  5yu7-assembly1_A  TM=6.759E-01  e=1.237E-06  Homo sapiens
  6xu2-assembly1_A  TM=2.630E-01  e=1.199E-01  Homo sapiens